Protein AF-A0A2J6R4P5-F1 (afdb_monomer_lite)

Secondary structure (DSSP, 8-state):
-PPPGGGGSS--------PPPPPHHHHHHHHHHHHHHHHHHHHHHHT-HHHHHHHHHHHHHHHHHHHHHHT-THHHHHHHHHHHHHHHHHHHHHHHHHHHHHHHHHHHHHHHHHHHHHHHHHHHHHHHHHHHHHHHHHHHHHHHS----HHHHHHHHHHHHHHHHHHHHHHHS-HHHHHHHHHHHHHHHHHHHHHHHHHHHHHHHHHHHHHHHHHHHHHHHHHHHHHHHHHHHHHHHHHHHHHHHHHHHHHHH--HHHHHHHHHHHHHHHHHHHHHHHHHHHHHTT-HHHHHHHHHHHHHHHHHHHHHHHHHHHHSSPPPP------HHHHHHHHHHHHHHHHHHHHTTS--PPPPPP--HHHHHHHHHHHHHHHHHHHHHHSPPPPPP----HHHHHHHHHHHHHHHHHHHHTT-PPPPPP----HHHHHHHHHHHHHHHHHHHHHTSPPPPPPP---HHHHHHHHHHHHHHHHHHHHHHHHHH---S-TTHHHHHHHHHHHHHHHHHHHHHHHHHHHHHHHHHHHHHHHHHHHHHHHHHHHHHHHHTTS--------------------------------PPP-PPP-

Sequence (591 aa):
MSPSVWQRLTGRTPKPKAVAAPTEEEQAKDKEAVQKAISEAVSAALTGDDFTKAVAGHLATQLQPSLKAALDISTVETKLLDSNADLSKRIDESNTKLSDLSTTLDTNDTTTSGKISAIEAAVAHITESLVELGYTVKALQETVASPDTTLLTSHGEKLDTISTGLKTLQEEGPAPVSLALSSTATKLDTITAELAAIKATSESAAALKSELVSLKSELETAQGTGFSGIDTKIDNVLAAIEAQNSTLAEIKAADVGSEVLAGVKASNDSHTAHAAALAELKAANISPEILEGVKASNEAHATHTKTLSEIQATVSTPAPAAEPVDLSPISAKLDEHTAHLAELKSLASAPAPVPAPVDFSPLSAKLDEHAAQLTDIKSAVTAPAPVPAPVDLTPLSAKLDEHTAHLTEIKSAVSTPAPVPEPVDLSPLSSKLDEHTAHLTEIKSAVSTPAPVPEKVDLSTLETSVKEIHTTLEAQTTTLSEIKDKPTDNTAELKLLSTLEALQTASEKGDNDILTSVQEVKALIEKDEKDQSAEILVEVREVKALVSKIEIGGVNGAAGEEVGENDKGVEVKKVEGNGVKVEEAEVVPEA

pLDDT: mean 72.79, std 16.5, range [31.64, 97.25]

Foldseek 3Di:
DDDDPVVVPPDDDDDDDPDPDPPPVRVVVVVVVVVVVVVVVVVCVCVPPVVVVVVVVVVCVVCVVVVCVVPPCVVVVVVVVVVVVVVVVVVVVVVVVVVVVVVVVVVVVVVVVVVVVVVVVVVVVVVVVVVVVVVVLVVLLVVLVDPPCVVLVVVLVVLVVVLVVLVVCLVVPDDVRVVVSPVVSVVSVVVNVVSVVVVVVNVVSVVVNVVSVVVVVVVVVCVVPVVVVVVVVVVVVVVVVVVVVVVVVVVVVPPVVVVVVVVVVVVVVVVVVVVVVVVVVVCVVPPVVVVVVVVVVVVVVVVVVVVVVVVVVVVPDDDDDDDDDDCVVVVVVVVVVVVVVVVVVVVVPDDDDDDDDDDCVVVVVVVVVVVVVVVVVVCVVPDDDPDDDPDPCVVVVVVVVVVVVVVVVVVVVVPDDDDDDDDDPCVVVVVVVVVVVVVVVVVVVVVPPDDDDDDDDDCVVVVVVVVVVVVVVVVVVVVVVVCVVDPDDVCPVVVVVVVVVVVVVVVVVVVVVVVVVVVVVVVVVVVVVVVVVVVVVVVVVVVVVVVVVVPDDDDDDDDDDDDDDDDDDDDDDDDDDDDDDDDDDDDDDDD

Organism: Hyaloscypha variabilis (strain UAMH 11265 / GT02V1 / F) (NCBI:txid1149755)

Structure (mmCIF, N/CA/C/O backbone):
data_AF-A0A2J6R4P5-F1
#
_entry.id   AF-A0A2J6R4P5-F1
#
loop_
_atom_site.group_PDB
_atom_site.id
_atom_site.type_symbol
_atom_site.label_atom_id
_atom_site.label_alt_id
_atom_site.label_comp_id
_atom_site.label_asym_id
_atom_site.label_entity_id
_atom_site.label_seq_id
_atom_site.pdbx_PDB_ins_code
_atom_site.Cartn_x
_atom_site.Cartn_y
_atom_site.Cartn_z
_atom_site.occupancy
_atom_site.B_iso_or_equiv
_atom_site.auth_seq_id
_atom_site.auth_comp_id
_atom_site.auth_asym_id
_atom_site.auth_atom_id
_atom_site.pdbx_PDB_model_num
ATOM 1 N N . MET A 1 1 ? 113.483 35.561 -78.120 1.00 44.25 1 MET A N 1
ATOM 2 C CA . MET A 1 1 ? 112.321 36.437 -78.378 1.00 44.25 1 MET A CA 1
ATOM 3 C C . MET A 1 1 ? 111.088 35.555 -78.449 1.00 44.25 1 MET A C 1
ATOM 5 O O . MET A 1 1 ? 110.996 34.736 -79.353 1.00 44.25 1 MET A O 1
ATOM 9 N N . SER A 1 2 ? 110.229 35.623 -77.435 1.00 45.53 2 SER A N 1
ATOM 10 C CA . SER A 1 2 ? 109.027 34.788 -77.315 1.00 45.53 2 SER A CA 1
ATOM 11 C C . SER A 1 2 ? 107.934 35.228 -78.295 1.00 45.53 2 SER A C 1
ATOM 13 O O . SER A 1 2 ? 107.673 36.428 -78.370 1.00 45.53 2 SER A O 1
ATOM 15 N N . PRO A 1 3 ? 107.226 34.303 -78.968 1.00 51.91 3 PRO A N 1
ATOM 16 C CA . PRO A 1 3 ? 105.909 34.576 -79.531 1.00 51.91 3 PRO A CA 1
ATOM 17 C C . PRO A 1 3 ? 104.821 34.341 -78.473 1.00 51.91 3 PRO A C 1
ATOM 19 O O . PRO A 1 3 ? 104.905 33.422 -77.656 1.00 51.91 3 PRO A O 1
ATOM 22 N N . SER A 1 4 ? 103.809 35.203 -78.479 1.00 54.06 4 SER A N 1
ATOM 23 C CA . SER A 1 4 ? 102.733 35.284 -77.493 1.00 54.06 4 SER A CA 1
ATOM 24 C C . SER A 1 4 ? 101.688 34.165 -77.622 1.00 54.06 4 SER A C 1
ATOM 26 O O . SER A 1 4 ? 101.420 33.624 -78.694 1.00 54.06 4 SER A O 1
ATOM 28 N N . VAL A 1 5 ? 101.047 33.859 -76.489 1.00 54.69 5 VAL A N 1
ATOM 29 C CA . VAL A 1 5 ? 100.019 32.816 -76.284 1.00 54.69 5 VAL A CA 1
ATOM 30 C C . VAL A 1 5 ? 98.779 32.983 -77.187 1.00 54.69 5 VAL A C 1
ATOM 32 O O . VAL A 1 5 ? 98.059 32.019 -77.428 1.00 54.69 5 VAL A O 1
ATOM 35 N N . TRP A 1 6 ? 98.583 34.155 -77.796 1.00 49.25 6 TRP A N 1
ATOM 36 C CA . TRP A 1 6 ? 97.488 34.420 -78.737 1.00 49.25 6 TRP A CA 1
ATOM 37 C C . TRP A 1 6 ? 97.656 33.780 -80.127 1.00 49.25 6 TRP A C 1
ATOM 39 O O . TRP A 1 6 ? 96.667 33.612 -80.833 1.00 49.25 6 TRP A O 1
ATOM 49 N N . GLN A 1 7 ? 98.860 33.342 -80.516 1.00 55.09 7 GLN A N 1
ATOM 50 C CA . GLN A 1 7 ? 99.085 32.633 -81.791 1.00 55.09 7 GLN A CA 1
ATOM 51 C C . GLN A 1 7 ? 98.891 31.107 -81.711 1.00 55.09 7 GLN A C 1
ATOM 53 O O . GLN A 1 7 ? 98.991 30.428 -82.731 1.00 55.09 7 GLN A O 1
ATOM 58 N N . ARG A 1 8 ? 98.579 30.545 -80.531 1.00 54.00 8 ARG A N 1
ATOM 59 C CA . ARG A 1 8 ? 98.251 29.110 -80.383 1.00 54.00 8 ARG A CA 1
ATOM 60 C C . ARG A 1 8 ? 96.753 28.794 -80.436 1.00 54.00 8 ARG A C 1
ATOM 62 O O . ARG A 1 8 ? 96.415 27.618 -80.490 1.00 54.00 8 ARG A O 1
ATOM 69 N N . LEU A 1 9 ? 95.871 29.798 -80.469 1.00 47.31 9 LEU A N 1
ATOM 70 C CA . LEU A 1 9 ? 94.413 29.588 -80.474 1.00 47.31 9 LEU A CA 1
ATOM 71 C C . LEU A 1 9 ? 93.722 29.811 -81.834 1.00 47.31 9 LEU A C 1
ATOM 73 O O . LEU A 1 9 ? 92.507 29.675 -81.918 1.00 47.31 9 LEU A O 1
ATOM 77 N N . THR A 1 10 ? 94.458 30.124 -82.906 1.00 52.06 10 THR A N 1
ATOM 78 C CA . THR A 1 10 ? 93.882 30.421 -84.239 1.00 52.06 10 THR A CA 1
ATOM 79 C C . THR A 1 10 ? 94.319 29.446 -85.341 1.00 52.06 10 THR A C 1
ATOM 81 O O . THR A 1 10 ? 94.294 29.773 -86.526 1.00 52.06 10 THR A O 1
ATOM 84 N N . GLY A 1 11 ? 94.703 28.220 -84.976 1.00 44.16 11 GLY A N 1
ATOM 85 C CA . GLY A 1 11 ? 95.078 27.171 -85.924 1.00 44.16 11 GLY A CA 1
ATOM 86 C C . GLY A 1 11 ? 93.996 26.102 -86.090 1.00 44.16 11 GLY A C 1
ATOM 87 O O . GLY A 1 11 ? 93.715 25.381 -85.141 1.00 44.16 11 GLY A O 1
ATOM 88 N N . ARG A 1 12 ? 93.511 25.941 -87.332 1.00 42.44 12 ARG A N 1
ATOM 89 C CA . ARG A 1 12 ? 92.651 24.860 -87.871 1.00 42.44 12 ARG A CA 1
ATOM 90 C C . ARG A 1 12 ? 91.140 24.958 -87.614 1.00 42.44 12 ARG A C 1
ATOM 92 O O . ARG A 1 12 ? 90.566 24.252 -86.796 1.00 42.44 12 ARG A O 1
ATOM 99 N N . THR A 1 13 ? 90.475 25.710 -88.485 1.00 43.66 13 THR A N 1
ATOM 100 C CA . THR A 1 13 ? 89.118 25.391 -88.943 1.00 43.66 13 THR A CA 1
ATOM 101 C C . THR A 1 13 ? 89.177 24.234 -89.957 1.00 43.66 13 THR A C 1
ATOM 103 O O . THR A 1 13 ? 89.877 24.343 -90.968 1.00 43.66 13 THR A O 1
ATOM 106 N N . PRO A 1 14 ? 88.467 23.110 -89.755 1.00 45.12 14 PRO A N 1
ATOM 107 C CA . PRO A 1 14 ? 88.086 22.255 -90.862 1.00 45.12 14 PRO A CA 1
ATOM 108 C C . PRO A 1 14 ? 86.886 22.896 -91.571 1.00 45.12 14 PRO A C 1
ATOM 110 O O . PRO A 1 14 ? 85.904 23.299 -90.954 1.00 45.12 14 PRO A O 1
ATOM 113 N N . LYS A 1 15 ? 87.011 23.020 -92.891 1.00 43.28 15 LYS A N 1
ATOM 114 C CA . LYS A 1 15 ? 85.976 23.433 -93.847 1.00 43.28 15 LYS A CA 1
ATOM 115 C C . LYS A 1 15 ? 84.637 22.746 -93.502 1.00 43.28 15 LYS A C 1
ATOM 117 O O . LYS A 1 15 ? 84.638 21.515 -93.422 1.00 43.28 15 LYS A O 1
ATOM 122 N N . PRO A 1 16 ? 83.514 23.468 -93.312 1.00 38.78 16 PRO A N 1
ATOM 123 C CA . PRO A 1 16 ? 82.231 22.818 -93.096 1.00 38.78 16 PRO A CA 1
ATOM 124 C C . PRO A 1 16 ? 81.878 22.057 -94.373 1.00 38.78 16 PRO A C 1
ATOM 126 O O . PRO A 1 16 ? 81.726 22.633 -95.452 1.00 38.78 16 PRO A O 1
ATOM 129 N N . LYS A 1 17 ? 81.820 20.732 -94.262 1.00 41.44 17 LYS A N 1
ATOM 130 C CA . LYS A 1 17 ? 81.168 19.888 -95.256 1.00 41.44 17 LYS A CA 1
ATOM 131 C C . LYS A 1 17 ? 79.697 20.295 -95.199 1.00 41.44 17 LYS A C 1
ATOM 133 O O . LYS A 1 17 ? 79.111 20.223 -94.124 1.00 41.44 17 LYS A O 1
ATOM 138 N N . ALA A 1 18 ? 79.150 20.797 -96.303 1.00 44.75 18 ALA A N 1
ATOM 139 C CA . ALA A 1 18 ? 77.725 21.070 -96.418 1.00 44.75 18 ALA A CA 1
ATOM 140 C C . ALA A 1 18 ? 76.977 19.768 -96.099 1.00 44.75 18 ALA A C 1
ATOM 142 O O . ALA A 1 18 ? 76.982 18.833 -96.899 1.00 44.75 18 ALA A O 1
ATOM 143 N N . VAL A 1 19 ? 76.444 19.678 -94.881 1.00 45.41 19 VAL A N 1
ATOM 144 C CA . VAL A 1 19 ? 75.470 18.661 -94.508 1.00 45.41 19 VAL A CA 1
ATOM 145 C C . VAL A 1 19 ? 74.210 19.069 -95.254 1.00 45.41 19 VAL A C 1
ATOM 147 O O . VAL A 1 19 ? 73.780 20.221 -95.158 1.00 45.41 19 VAL A O 1
ATOM 150 N N . ALA A 1 20 ? 73.712 18.168 -96.096 1.00 52.16 20 ALA A N 1
ATOM 151 C CA . ALA A 1 20 ? 72.426 18.336 -96.751 1.00 52.16 20 ALA A CA 1
ATOM 152 C C . ALA A 1 20 ? 71.376 18.717 -95.697 1.00 52.16 20 ALA A C 1
ATOM 154 O O . ALA A 1 20 ? 71.486 18.285 -94.549 1.00 52.16 20 ALA A O 1
ATOM 155 N N . ALA A 1 21 ? 70.393 19.542 -96.066 1.00 47.91 21 ALA A N 1
ATOM 156 C CA . ALA A 1 21 ? 69.259 19.799 -95.187 1.00 47.91 21 ALA A CA 1
ATOM 157 C C . ALA A 1 21 ? 68.728 18.444 -94.677 1.00 47.91 21 ALA A C 1
ATOM 159 O O . ALA A 1 21 ? 68.528 17.558 -95.516 1.00 47.91 21 ALA A O 1
ATOM 160 N N . PRO A 1 22 ? 68.587 18.249 -93.350 1.00 53.41 22 PRO A N 1
ATOM 161 C CA . PRO A 1 22 ? 68.109 16.985 -92.808 1.00 53.41 22 PRO A CA 1
ATOM 162 C C . PRO A 1 22 ? 66.756 16.713 -93.450 1.00 53.41 22 PRO A C 1
ATOM 164 O O . PRO A 1 22 ? 65.883 17.584 -93.468 1.00 53.41 22 PRO A O 1
ATOM 167 N N . THR A 1 23 ? 66.618 15.543 -94.062 1.00 62.28 23 THR A N 1
ATOM 168 C CA . THR A 1 23 ? 65.349 15.112 -94.649 1.00 62.28 23 THR A CA 1
ATOM 169 C C . THR A 1 23 ? 64.265 15.154 -93.572 1.00 62.28 23 THR A C 1
ATOM 171 O O . THR A 1 23 ? 64.566 14.931 -92.399 1.00 62.28 23 THR A O 1
ATOM 174 N N . GLU A 1 24 ? 63.011 15.438 -93.940 1.00 61.25 24 GLU A N 1
ATOM 175 C CA . GLU A 1 24 ? 61.883 15.538 -92.988 1.00 61.25 24 GLU A CA 1
ATOM 176 C C . GLU A 1 24 ? 61.800 14.332 -92.031 1.00 61.25 24 GLU A C 1
ATOM 178 O O . GLU A 1 24 ? 61.409 14.471 -90.874 1.00 61.25 24 GLU A O 1
ATOM 183 N N . GLU A 1 25 ? 62.271 13.169 -92.479 1.00 64.56 25 GLU A N 1
ATOM 184 C CA . GLU A 1 25 ? 62.370 11.929 -91.710 1.00 64.56 25 GLU A CA 1
ATOM 185 C C . GLU A 1 25 ? 63.403 11.975 -90.559 1.00 64.56 25 GLU A C 1
ATOM 187 O O . GLU A 1 25 ? 63.155 11.424 -89.488 1.00 64.56 25 GLU A O 1
ATOM 192 N N . GLU A 1 26 ? 64.532 12.679 -90.715 1.00 65.06 26 GLU A N 1
ATOM 193 C CA . GLU A 1 26 ? 65.525 12.881 -89.642 1.00 65.06 26 GLU A CA 1
ATOM 194 C C . GLU A 1 26 ? 65.032 13.897 -88.604 1.00 65.06 26 GLU A C 1
ATOM 196 O O . GLU A 1 26 ? 65.198 13.679 -87.405 1.00 65.06 26 GLU A O 1
ATOM 201 N N . GLN A 1 27 ? 64.354 14.967 -89.035 1.00 66.69 27 GLN A N 1
ATOM 202 C CA . GLN A 1 27 ? 63.768 15.944 -88.109 1.00 66.69 27 GLN A CA 1
ATOM 203 C C . GLN A 1 27 ? 62.591 15.364 -87.312 1.00 66.69 27 GLN A C 1
ATOM 205 O O . GLN A 1 27 ? 62.442 15.664 -86.125 1.00 66.69 27 GLN A O 1
ATOM 210 N N . ALA A 1 28 ? 61.764 14.518 -87.936 1.00 71.38 28 ALA A N 1
ATOM 211 C CA . ALA A 1 28 ? 60.684 13.812 -87.250 1.00 71.38 28 ALA A CA 1
ATOM 212 C C . ALA A 1 28 ? 61.231 12.852 -86.184 1.00 71.38 28 ALA A C 1
ATOM 214 O O . ALA A 1 28 ? 60.737 12.835 -85.056 1.00 71.38 28 ALA A O 1
ATOM 215 N N . LYS A 1 29 ? 62.301 12.121 -86.513 1.00 73.94 29 LYS A N 1
ATOM 216 C CA . LYS A 1 29 ? 62.946 11.173 -85.602 1.00 73.94 29 LYS A CA 1
ATOM 217 C C . LYS A 1 29 ? 63.641 11.857 -84.424 1.00 73.94 29 LYS A C 1
ATOM 219 O O . LYS A 1 29 ? 63.539 11.374 -83.300 1.00 73.94 29 LYS A O 1
ATOM 224 N N . ASP A 1 30 ? 64.281 13.004 -84.646 1.00 78.75 30 ASP A N 1
ATOM 225 C CA . ASP A 1 30 ? 64.861 13.812 -83.566 1.00 78.75 30 ASP A CA 1
ATOM 226 C C . ASP A 1 30 ? 63.778 14.404 -82.653 1.00 78.75 30 ASP A C 1
ATOM 228 O O . ASP A 1 30 ? 63.925 14.404 -81.430 1.00 78.75 30 ASP A O 1
ATOM 232 N N . LYS A 1 31 ? 62.649 14.857 -83.214 1.00 76.94 31 LYS A N 1
ATOM 233 C CA . LYS A 1 31 ? 61.513 15.346 -82.419 1.00 76.94 31 LYS A CA 1
ATOM 234 C C . LYS A 1 31 ? 60.900 14.235 -81.566 1.00 76.94 31 LYS A C 1
ATOM 236 O O . LYS A 1 31 ? 60.595 14.470 -80.397 1.00 76.94 31 LYS A O 1
ATOM 241 N N . GLU A 1 32 ? 60.762 13.035 -82.121 1.00 82.50 32 GLU A N 1
ATOM 242 C CA . GLU A 1 32 ? 60.294 11.853 -81.394 1.00 82.50 32 GLU A CA 1
ATOM 243 C C . GLU A 1 32 ? 61.286 11.441 -80.296 1.00 82.50 32 GLU A C 1
ATOM 245 O O . GLU A 1 32 ? 60.879 11.163 -79.168 1.00 82.50 32 GLU A O 1
ATOM 250 N N . ALA A 1 33 ? 62.593 11.488 -80.570 1.00 80.38 33 ALA A N 1
ATOM 251 C CA . ALA A 1 33 ? 63.629 11.210 -79.578 1.00 80.38 33 ALA A CA 1
ATOM 252 C C . ALA A 1 33 ? 63.610 12.219 -78.418 1.00 80.38 33 ALA A C 1
ATOM 254 O O . ALA A 1 33 ? 63.730 11.824 -77.258 1.00 80.38 33 ALA A O 1
ATOM 255 N N . VAL A 1 34 ? 63.401 13.507 -78.707 1.00 82.94 34 VAL A N 1
ATOM 256 C CA . VAL A 1 34 ? 63.266 14.553 -77.683 1.00 82.94 34 VAL A CA 1
ATOM 257 C C . VAL A 1 34 ? 61.983 14.372 -76.877 1.00 82.94 34 VAL A C 1
ATOM 259 O O . VAL A 1 34 ? 62.028 14.447 -75.653 1.00 82.94 34 VAL A O 1
ATOM 262 N N . GLN A 1 35 ? 60.847 14.092 -77.521 1.00 83.12 35 GLN A N 1
ATOM 263 C CA . GLN A 1 35 ? 59.596 13.825 -76.806 1.00 83.12 35 GLN A CA 1
ATOM 264 C C . GLN A 1 35 ? 59.711 12.592 -75.913 1.00 83.12 35 GLN A C 1
ATOM 266 O O . GLN A 1 35 ? 59.311 12.649 -74.754 1.00 83.12 35 GLN A O 1
ATOM 271 N N . LYS A 1 36 ? 60.336 11.519 -76.405 1.00 86.19 36 LYS A N 1
ATOM 272 C CA . LYS A 1 36 ? 60.617 10.323 -75.612 1.00 86.19 36 LYS A CA 1
ATOM 273 C C . LYS A 1 36 ? 61.523 10.636 -74.421 1.00 86.19 36 LYS A C 1
ATOM 275 O O . LYS A 1 36 ? 61.203 10.228 -73.312 1.00 86.19 36 LYS A O 1
ATOM 280 N N . ALA A 1 37 ? 62.595 11.403 -74.622 1.00 83.75 37 ALA A N 1
ATOM 281 C CA . ALA A 1 37 ? 63.495 11.809 -73.544 1.00 83.75 37 ALA A CA 1
ATOM 282 C C . ALA A 1 37 ? 62.793 12.689 -72.496 1.00 83.75 37 ALA A C 1
ATOM 284 O O . ALA A 1 37 ? 63.044 12.543 -71.303 1.00 83.75 37 ALA A O 1
ATOM 285 N N . ILE A 1 38 ? 61.883 13.572 -72.920 1.00 85.31 38 ILE A N 1
ATOM 286 C CA . ILE A 1 38 ? 61.060 14.380 -72.012 1.00 85.31 38 ILE A CA 1
ATOM 287 C C . ILE A 1 38 ? 60.102 13.482 -71.228 1.00 85.31 38 ILE A C 1
ATOM 289 O O . ILE A 1 38 ? 60.037 13.599 -70.009 1.00 85.31 38 ILE A O 1
ATOM 293 N N . SER A 1 39 ? 59.389 12.568 -71.891 1.00 81.19 39 SER A N 1
ATOM 294 C CA . SER A 1 39 ? 58.492 11.626 -71.217 1.00 81.19 39 SER A CA 1
ATOM 295 C C . SER A 1 39 ? 59.243 10.755 -70.213 1.00 81.19 39 SER A C 1
ATOM 297 O O . SER A 1 39 ? 58.779 10.590 -69.092 1.00 81.19 39 SER A O 1
ATOM 299 N N . GLU A 1 40 ? 60.426 10.263 -70.570 1.00 82.69 40 GLU A N 1
ATOM 300 C CA . GLU A 1 40 ? 61.256 9.425 -69.705 1.00 82.69 40 GLU A CA 1
ATOM 301 C C . GLU A 1 40 ? 61.817 10.216 -68.512 1.00 82.69 40 GLU A C 1
ATOM 303 O O . GLU A 1 40 ? 61.776 9.730 -67.383 1.00 82.69 40 GLU A O 1
ATOM 308 N N . ALA A 1 41 ? 62.234 11.471 -68.717 1.00 81.00 41 ALA A N 1
ATOM 309 C CA . ALA A 1 41 ? 62.659 12.365 -67.639 1.00 81.00 41 ALA A CA 1
ATOM 310 C C . ALA A 1 41 ? 61.506 12.741 -66.690 1.00 81.00 41 ALA A C 1
ATOM 312 O O . ALA A 1 41 ? 61.699 12.7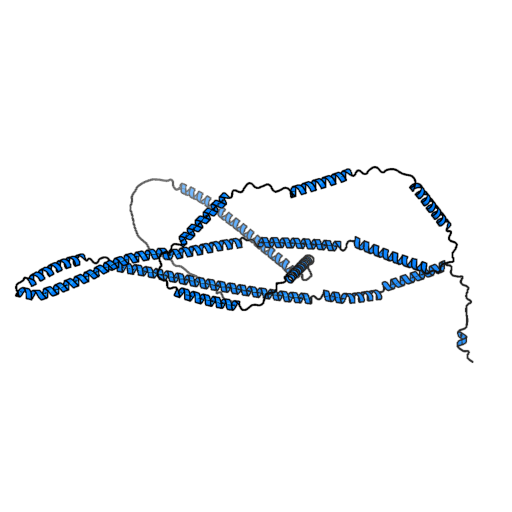91 -65.476 1.00 81.00 41 ALA A O 1
ATOM 313 N N . VAL A 1 42 ? 60.300 12.975 -67.220 1.00 82.62 42 VAL A N 1
ATOM 314 C CA . VAL A 1 42 ? 59.100 13.259 -66.417 1.00 82.62 42 VAL A CA 1
ATOM 315 C C . VAL A 1 42 ? 58.668 12.023 -65.634 1.00 82.62 42 VAL A C 1
ATOM 317 O O . VAL A 1 42 ? 58.404 12.129 -64.438 1.00 82.62 42 VAL A O 1
ATOM 320 N N . SER A 1 43 ? 58.653 10.844 -66.260 1.00 79.38 43 SER A N 1
ATOM 321 C CA . SER A 1 43 ? 58.377 9.586 -65.565 1.00 79.38 43 SER A CA 1
ATOM 322 C C . SER A 1 43 ? 59.401 9.330 -64.461 1.00 79.38 43 SER A C 1
ATOM 324 O O . SER A 1 43 ? 58.993 9.055 -63.339 1.00 79.38 43 SER A O 1
ATOM 326 N N . ALA A 1 44 ? 60.698 9.514 -64.729 1.00 77.00 44 ALA A N 1
ATOM 327 C CA . ALA A 1 44 ? 61.754 9.355 -63.730 1.00 77.00 44 ALA A CA 1
ATOM 328 C C . ALA A 1 44 ? 61.626 10.347 -62.560 1.00 77.00 44 ALA A C 1
ATOM 330 O O . ALA A 1 44 ? 61.895 9.978 -61.419 1.00 77.00 44 ALA A O 1
ATOM 331 N N . ALA A 1 45 ? 61.189 11.584 -62.820 1.00 75.75 45 ALA A N 1
ATOM 332 C CA . ALA A 1 45 ? 60.936 12.583 -61.783 1.00 75.75 45 ALA A CA 1
ATOM 333 C C . ALA A 1 45 ? 59.703 12.240 -60.927 1.00 75.75 45 ALA A C 1
ATOM 335 O O . ALA A 1 45 ? 59.746 12.396 -59.709 1.00 75.75 45 ALA A O 1
ATOM 336 N N . LEU A 1 46 ? 58.628 11.732 -61.541 1.00 77.06 46 LEU A N 1
ATOM 337 C CA . LEU A 1 46 ? 57.410 11.303 -60.840 1.00 77.06 46 LEU A CA 1
ATOM 338 C C . LEU A 1 46 ? 57.608 10.009 -60.041 1.00 77.06 46 LEU A C 1
ATOM 340 O O . LEU A 1 46 ? 56.967 9.826 -59.011 1.00 77.06 46 LEU A O 1
ATOM 344 N N . THR A 1 47 ? 58.508 9.129 -60.481 1.00 78.00 47 THR A N 1
ATOM 345 C CA . THR A 1 47 ? 58.925 7.934 -59.728 1.00 78.00 47 THR A CA 1
ATOM 346 C C . THR A 1 47 ? 60.139 8.193 -58.835 1.00 78.00 47 THR A C 1
ATOM 348 O O . THR A 1 47 ? 60.678 7.261 -58.242 1.00 78.00 47 THR A O 1
ATOM 351 N N . GLY A 1 48 ? 60.614 9.439 -58.776 1.00 84.94 48 GLY A N 1
ATOM 352 C CA . GLY A 1 48 ? 61.789 9.821 -58.011 1.00 84.94 48 GLY A CA 1
ATOM 353 C C . GLY A 1 48 ? 61.528 9.730 -56.511 1.00 84.94 48 GLY A C 1
ATOM 354 O O . GLY A 1 48 ? 60.474 10.142 -56.016 1.00 84.94 48 GLY A O 1
ATOM 355 N N . ASP A 1 49 ? 62.516 9.221 -55.779 1.00 86.00 49 ASP A N 1
ATOM 356 C CA . ASP A 1 49 ? 62.435 9.056 -54.325 1.00 86.00 49 ASP A CA 1
ATOM 357 C C . ASP A 1 49 ? 62.235 10.413 -53.621 1.00 86.00 49 ASP A C 1
ATOM 359 O O . ASP A 1 49 ? 61.446 10.531 -52.686 1.00 86.00 49 ASP A O 1
ATOM 363 N N . ASP A 1 50 ? 62.840 11.480 -54.158 1.00 82.88 50 ASP A N 1
ATOM 364 C CA . ASP A 1 50 ? 62.679 12.852 -53.663 1.00 82.88 50 ASP A CA 1
ATOM 365 C C . ASP A 1 50 ? 61.247 13.383 -53.828 1.00 82.88 50 ASP A C 1
ATOM 367 O O . ASP A 1 50 ? 60.708 14.001 -52.907 1.00 82.88 50 ASP A O 1
ATOM 371 N N . PHE A 1 51 ? 60.602 13.120 -54.972 1.00 85.69 51 PHE A N 1
ATOM 372 C CA . PHE A 1 51 ? 59.208 13.508 -55.202 1.00 85.69 51 PHE A CA 1
ATOM 373 C C . PHE A 1 51 ? 58.274 12.724 -54.280 1.00 85.69 51 PHE A C 1
ATOM 375 O O . PHE A 1 51 ? 57.435 13.315 -53.603 1.00 85.69 51 PHE A O 1
ATOM 382 N N . THR A 1 52 ? 58.473 11.410 -54.174 1.00 86.19 52 THR A N 1
ATOM 383 C CA . THR A 1 52 ? 57.687 10.544 -53.284 1.00 86.19 52 THR A CA 1
ATOM 384 C C . THR A 1 52 ? 57.834 10.972 -51.824 1.00 86.19 52 THR A C 1
ATOM 386 O O . THR A 1 52 ? 56.840 11.079 -51.109 1.00 86.19 52 THR A O 1
ATOM 389 N N . LYS A 1 53 ? 59.051 11.304 -51.381 1.00 87.38 53 LYS A N 1
ATOM 390 C CA . LYS A 1 53 ? 59.330 11.796 -50.027 1.00 87.38 53 LYS A CA 1
ATOM 391 C C . LYS A 1 53 ? 58.733 13.179 -49.772 1.00 87.38 53 LYS A C 1
ATOM 393 O O . LYS A 1 53 ? 58.232 13.424 -48.676 1.00 87.38 53 LYS A O 1
ATOM 398 N N . ALA A 1 54 ? 58.734 14.066 -50.768 1.00 87.19 54 ALA A N 1
ATOM 399 C CA . ALA A 1 54 ? 58.084 15.371 -50.677 1.00 87.19 54 ALA A CA 1
ATOM 400 C C . ALA A 1 54 ? 56.554 15.243 -50.599 1.00 87.19 54 ALA A C 1
ATOM 402 O O . ALA A 1 54 ? 55.933 15.880 -49.748 1.00 87.19 54 ALA A O 1
ATOM 403 N N . VAL A 1 55 ? 55.950 14.380 -51.423 1.00 87.00 55 VAL A N 1
ATOM 404 C CA . VAL A 1 55 ? 54.510 14.084 -51.390 1.00 87.00 55 VAL A CA 1
ATOM 405 C C . VAL A 1 55 ? 54.128 13.425 -50.066 1.00 87.00 55 VAL A C 1
ATOM 407 O O . VAL A 1 55 ? 53.182 13.872 -49.424 1.00 87.00 55 VAL A O 1
ATOM 410 N N . ALA A 1 56 ? 54.885 12.428 -49.605 1.00 86.75 56 ALA A N 1
ATOM 411 C CA . ALA A 1 56 ? 54.648 11.766 -48.324 1.00 86.75 56 ALA A CA 1
ATOM 412 C C . ALA A 1 56 ? 54.800 12.734 -47.141 1.00 86.75 56 ALA A C 1
ATOM 414 O O . ALA A 1 56 ? 53.965 12.732 -46.241 1.00 86.75 56 ALA A O 1
ATOM 415 N N . GLY A 1 57 ? 55.816 13.603 -47.154 1.00 91.31 57 GLY A N 1
ATOM 416 C CA . GLY A 1 57 ? 56.003 14.640 -46.138 1.00 91.31 57 GLY A CA 1
ATOM 417 C C . GLY A 1 57 ? 54.873 15.671 -46.130 1.00 91.31 57 GLY A C 1
ATOM 418 O O . GLY A 1 57 ? 54.368 16.032 -45.065 1.00 91.31 57 GLY A O 1
ATOM 419 N N . HIS A 1 58 ? 54.425 16.111 -47.308 1.00 89.62 58 HIS A N 1
ATOM 420 C CA . HIS A 1 58 ? 53.288 17.020 -47.430 1.00 89.62 58 HIS A CA 1
ATOM 421 C C . HIS A 1 58 ? 51.993 16.367 -46.936 1.00 89.62 58 HIS A C 1
ATOM 423 O O . HIS A 1 58 ? 51.271 16.966 -46.142 1.00 89.62 58 HIS A O 1
ATOM 429 N N . LEU A 1 59 ? 51.738 15.117 -47.330 1.00 90.25 59 LEU A N 1
ATOM 430 C CA . LEU A 1 59 ? 50.562 14.363 -46.910 1.00 90.25 59 LEU A CA 1
ATOM 431 C C . LEU A 1 59 ? 50.576 14.100 -45.399 1.00 90.25 59 LEU A C 1
ATOM 433 O O . LEU A 1 59 ? 49.565 14.307 -44.739 1.00 90.25 59 LEU A O 1
ATOM 437 N N . ALA A 1 60 ? 51.724 13.738 -44.825 1.00 86.12 60 ALA A N 1
ATOM 438 C CA . ALA A 1 60 ? 51.879 13.580 -43.381 1.00 86.12 60 ALA A CA 1
ATOM 439 C C . ALA A 1 60 ? 51.593 14.892 -42.635 1.00 86.12 60 ALA A C 1
ATOM 441 O O . ALA A 1 60 ? 50.865 14.884 -41.649 1.00 86.12 60 ALA A O 1
ATOM 442 N N . THR A 1 61 ? 52.089 16.026 -43.139 1.00 89.38 61 THR A N 1
ATOM 443 C CA . THR A 1 61 ? 51.839 17.348 -42.536 1.00 89.38 61 THR A CA 1
ATOM 444 C C . THR A 1 61 ? 50.359 17.742 -42.612 1.00 89.38 61 THR A C 1
ATOM 446 O O . THR A 1 61 ? 49.836 18.330 -41.670 1.00 89.38 61 THR A O 1
ATOM 449 N N . GLN A 1 62 ? 49.671 17.392 -43.704 1.00 88.56 62 GLN A N 1
ATOM 450 C CA . GLN A 1 62 ? 48.229 17.617 -43.862 1.00 88.56 62 GLN A CA 1
ATOM 451 C C . GLN A 1 62 ? 47.394 16.694 -42.965 1.00 88.56 62 GLN A C 1
ATOM 453 O O . GLN A 1 62 ? 46.390 17.124 -42.408 1.00 88.56 62 GLN A O 1
ATOM 458 N N . LEU A 1 63 ? 47.811 15.436 -42.795 1.00 84.81 63 LEU A N 1
ATOM 459 C CA . LEU A 1 63 ? 47.056 14.437 -42.037 1.00 84.81 63 LEU A CA 1
ATOM 460 C C . LEU A 1 63 ? 47.302 14.500 -40.525 1.00 84.81 63 LEU A C 1
ATOM 462 O O . LEU A 1 63 ? 46.425 14.102 -39.757 1.00 84.81 63 LEU A O 1
ATOM 466 N N . GLN A 1 64 ? 48.455 15.002 -40.075 1.00 87.88 64 GLN A N 1
ATOM 467 C CA . GLN A 1 64 ? 48.836 15.008 -38.659 1.00 87.88 64 GLN A CA 1
ATOM 468 C C . GLN A 1 64 ? 47.842 15.755 -37.740 1.00 87.88 64 GLN A C 1
ATOM 470 O O . GLN A 1 64 ? 47.511 15.202 -36.690 1.00 87.88 64 GLN A O 1
ATOM 475 N N . PRO A 1 65 ? 47.327 16.959 -38.072 1.00 82.50 65 PRO A N 1
ATOM 476 C CA . PRO A 1 65 ? 46.368 17.669 -37.220 1.00 82.50 65 PRO A CA 1
ATOM 477 C C . PRO A 1 65 ? 45.036 16.925 -37.109 1.00 82.50 65 PRO A C 1
ATOM 479 O O . PRO A 1 65 ? 44.490 16.800 -36.017 1.00 82.50 65 PRO A O 1
ATOM 482 N N . SER A 1 66 ? 44.549 16.379 -38.226 1.00 79.75 66 SER A N 1
ATOM 483 C CA . SER A 1 66 ? 43.324 15.576 -38.287 1.00 79.75 66 SER A CA 1
ATOM 484 C C . SER A 1 66 ? 43.451 14.263 -37.518 1.00 79.75 66 SER A C 1
ATOM 486 O O . SER A 1 66 ? 42.536 13.909 -36.786 1.00 79.75 66 SER A O 1
ATOM 488 N N . LEU A 1 67 ? 44.593 13.574 -37.608 1.00 79.19 67 LEU A N 1
ATOM 489 C CA . LEU A 1 67 ? 44.851 12.365 -36.822 1.00 79.19 67 LEU A CA 1
ATOM 490 C C . LEU A 1 67 ? 44.990 12.687 -35.333 1.00 79.19 67 LEU A C 1
ATOM 492 O O . LEU A 1 67 ? 44.436 11.974 -34.510 1.00 79.19 67 LEU A O 1
ATOM 496 N N . LYS A 1 68 ? 45.668 13.783 -34.973 1.00 78.50 68 LYS A N 1
ATOM 497 C CA . LYS A 1 68 ? 45.805 14.211 -33.574 1.00 78.50 68 LYS A CA 1
ATOM 498 C C . LYS A 1 68 ? 44.462 14.599 -32.953 1.00 78.50 68 LYS A C 1
ATOM 500 O O . LYS A 1 68 ? 44.229 14.259 -31.804 1.00 78.50 68 LYS A O 1
ATOM 505 N N . ALA A 1 69 ? 43.595 15.276 -33.704 1.00 74.12 69 ALA A N 1
ATOM 506 C CA . ALA A 1 69 ? 42.244 15.602 -33.257 1.00 74.12 69 ALA A CA 1
ATOM 507 C C . ALA A 1 69 ? 41.344 14.356 -33.180 1.00 74.12 69 ALA A C 1
ATOM 509 O O . ALA A 1 69 ? 40.575 14.219 -32.238 1.00 74.12 69 ALA A O 1
ATOM 510 N N . ALA A 1 70 ? 41.461 13.429 -34.137 1.00 68.56 70 ALA A N 1
ATOM 511 C CA . ALA A 1 70 ? 40.700 12.179 -34.134 1.00 68.56 70 ALA A CA 1
ATOM 512 C C . ALA A 1 70 ? 41.140 11.203 -33.026 1.00 68.56 70 ALA A C 1
ATOM 514 O O . ALA A 1 70 ? 40.325 10.415 -32.558 1.00 68.56 70 ALA A O 1
ATOM 515 N N . LEU A 1 71 ? 42.410 11.253 -32.605 1.00 69.69 71 LEU A N 1
ATOM 516 C CA . LEU A 1 71 ? 42.962 10.450 -31.508 1.00 69.69 71 LEU A CA 1
ATOM 517 C C . LEU A 1 71 ? 42.973 11.174 -30.151 1.00 69.69 71 LEU A C 1
ATOM 519 O O . LEU A 1 71 ? 43.540 10.635 -29.200 1.00 69.69 71 LEU A O 1
ATOM 523 N N . ASP A 1 72 ? 42.373 12.362 -30.018 1.00 72.81 72 ASP A N 1
ATOM 524 C CA . ASP A 1 72 ? 42.270 13.055 -28.726 1.00 72.81 72 ASP A CA 1
ATOM 525 C C . ASP A 1 72 ? 41.199 12.401 -27.829 1.00 72.81 72 ASP A C 1
ATOM 527 O O . ASP A 1 72 ? 40.130 12.944 -27.549 1.00 72.81 72 ASP A O 1
ATOM 531 N N . ILE A 1 73 ? 41.506 11.176 -27.399 1.00 75.31 73 ILE A N 1
ATOM 532 C CA . ILE A 1 73 ? 40.701 10.310 -26.528 1.00 75.31 73 ILE A CA 1
ATOM 533 C C . ILE A 1 73 ? 40.544 10.926 -25.132 1.00 75.31 73 ILE A C 1
ATOM 535 O O . ILE A 1 73 ? 39.580 10.613 -24.439 1.00 75.31 73 ILE A O 1
ATOM 539 N N . SER A 1 74 ? 41.420 11.865 -24.758 1.00 78.44 74 SER A N 1
ATOM 540 C CA . SER A 1 74 ? 41.409 12.554 -23.464 1.00 78.44 74 SER A CA 1
ATOM 541 C C . SER A 1 74 ? 40.041 13.162 -23.148 1.00 78.44 74 SER A C 1
ATOM 543 O O . SER A 1 74 ? 39.534 13.001 -22.047 1.00 78.44 74 SER A O 1
ATOM 545 N N . THR A 1 75 ? 39.378 13.782 -24.132 1.00 78.25 75 THR A N 1
ATOM 546 C CA . THR A 1 75 ? 38.055 14.402 -23.915 1.00 78.25 75 THR A CA 1
ATOM 547 C C . THR A 1 75 ? 36.953 13.366 -23.662 1.00 78.25 75 THR A C 1
ATOM 549 O O . THR A 1 75 ? 36.015 13.616 -22.902 1.00 78.25 75 THR A O 1
ATOM 552 N N . VAL A 1 76 ? 37.038 12.203 -24.312 1.00 80.31 76 VAL A N 1
ATOM 553 C CA . VAL A 1 76 ? 36.089 11.101 -24.102 1.00 80.31 76 VAL A CA 1
ATOM 554 C C . VAL A 1 76 ? 36.345 10.460 -22.743 1.00 80.31 76 VAL A C 1
ATOM 556 O O . VAL A 1 76 ? 35.405 10.248 -21.987 1.00 80.31 76 VAL A O 1
ATOM 559 N N . GLU A 1 77 ? 37.611 10.233 -22.398 1.00 87.56 77 GLU A N 1
ATOM 560 C CA . GLU A 1 77 ? 38.028 9.689 -21.107 1.00 87.56 77 GLU A CA 1
ATOM 561 C C . GLU A 1 77 ? 37.589 10.590 -19.947 1.00 87.56 77 GLU A C 1
ATOM 563 O O . GLU A 1 77 ? 36.984 10.100 -18.996 1.00 87.56 77 GLU A O 1
ATOM 568 N N . THR A 1 78 ? 37.773 11.912 -20.050 1.00 87.06 78 THR A N 1
ATOM 569 C CA . THR A 1 78 ? 37.298 12.854 -19.024 1.00 87.06 78 THR A CA 1
ATOM 570 C C . THR A 1 78 ? 35.782 12.817 -18.876 1.00 87.06 78 THR A C 1
ATOM 572 O O . THR A 1 78 ? 35.284 12.746 -17.759 1.00 87.06 78 THR A O 1
ATOM 575 N N . LYS A 1 79 ? 35.032 12.793 -19.986 1.00 86.88 79 LYS A N 1
ATOM 576 C CA . LYS A 1 79 ? 33.564 12.713 -19.934 1.00 86.88 79 LYS A CA 1
ATOM 577 C C . LYS A 1 79 ? 33.076 11.393 -19.346 1.00 86.88 79 LYS A C 1
ATOM 579 O O . LYS A 1 79 ? 32.075 11.379 -18.636 1.00 86.88 79 LYS A O 1
ATOM 584 N N . LEU A 1 80 ? 33.769 10.294 -19.635 1.00 91.38 80 LEU A N 1
ATOM 585 C CA . LEU A 1 80 ? 33.440 8.981 -19.094 1.00 91.38 80 LEU A CA 1
ATOM 586 C C . LEU A 1 80 ? 33.705 8.934 -17.584 1.00 91.38 80 LEU A C 1
ATOM 588 O O . LEU A 1 80 ? 32.868 8.438 -16.834 1.00 91.38 80 LEU A O 1
ATOM 592 N N . LEU A 1 81 ? 34.831 9.499 -17.136 1.00 94.44 81 LEU A N 1
ATOM 593 C CA . LEU A 1 81 ? 35.155 9.639 -15.716 1.00 94.44 81 LEU A CA 1
ATOM 594 C C . LEU A 1 81 ? 34.129 10.515 -14.988 1.00 94.44 81 LEU A C 1
ATOM 596 O O . LEU A 1 81 ? 33.634 10.107 -13.938 1.00 94.44 81 LEU A O 1
ATOM 600 N N . ASP A 1 82 ? 33.756 11.658 -15.566 1.00 93.69 82 ASP A N 1
ATOM 601 C CA . ASP A 1 82 ? 32.739 12.555 -15.008 1.00 93.69 82 ASP A CA 1
ATOM 602 C C . ASP A 1 82 ? 31.366 11.869 -14.933 1.00 93.69 82 ASP A C 1
ATOM 604 O O . ASP A 1 82 ? 30.698 11.915 -13.899 1.00 93.69 82 ASP A O 1
ATOM 608 N N . SER A 1 83 ? 30.956 11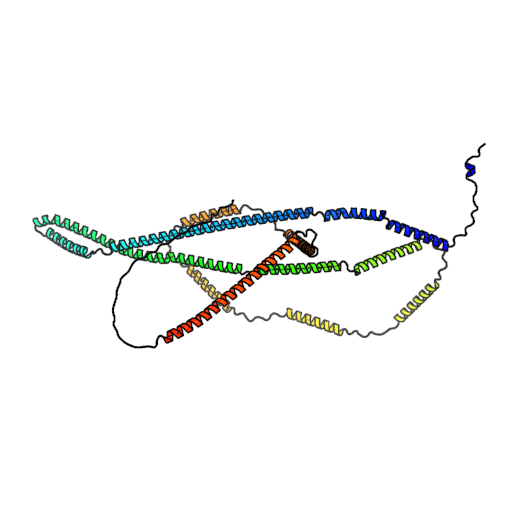.170 -15.997 1.00 94.62 83 SER A N 1
ATOM 609 C CA . SER A 1 83 ? 29.694 10.423 -16.019 1.00 94.62 83 SER A CA 1
ATOM 610 C C . SER A 1 83 ? 29.684 9.284 -15.001 1.00 94.62 83 SER A C 1
ATOM 612 O O . SER A 1 83 ? 28.651 9.022 -14.387 1.00 94.62 83 SER A O 1
ATOM 614 N N . ASN A 1 84 ? 30.809 8.594 -14.816 1.00 92.88 84 ASN A N 1
ATOM 615 C CA . ASN A 1 84 ? 30.913 7.521 -13.836 1.00 92.88 84 ASN A CA 1
ATOM 616 C C . ASN A 1 84 ? 30.885 8.072 -12.402 1.00 92.88 84 ASN A C 1
ATOM 618 O O . ASN A 1 84 ? 30.254 7.481 -11.529 1.00 92.88 84 ASN A O 1
ATOM 622 N N . ALA A 1 85 ? 31.503 9.233 -12.167 1.00 96.31 85 ALA A N 1
ATOM 623 C CA . ALA A 1 85 ? 31.411 9.936 -10.892 1.00 96.31 85 ALA A CA 1
ATOM 624 C C . ALA A 1 85 ? 29.965 10.362 -10.580 1.00 96.31 85 ALA A C 1
ATOM 626 O O . ALA A 1 85 ? 29.507 10.182 -9.450 1.00 96.31 85 ALA A O 1
ATOM 627 N N . ASP A 1 86 ? 29.222 10.862 -11.573 1.00 96.44 86 ASP A N 1
ATOM 628 C CA . ASP A 1 86 ? 27.813 11.235 -11.402 1.00 96.44 86 ASP A CA 1
ATOM 629 C C . ASP A 1 86 ? 26.914 10.015 -11.144 1.00 96.44 86 ASP A C 1
ATOM 631 O O . ASP A 1 86 ? 26.079 10.035 -10.238 1.00 96.44 86 ASP A O 1
ATOM 635 N N . LEU A 1 87 ? 27.128 8.907 -11.865 1.00 96.12 87 LEU A N 1
ATOM 636 C CA . LEU A 1 87 ? 26.438 7.640 -11.596 1.00 96.12 87 LEU A CA 1
ATOM 637 C C . LEU A 1 87 ? 26.713 7.137 -10.181 1.00 96.12 87 LEU A C 1
ATOM 639 O O . LEU A 1 87 ? 25.773 6.772 -9.476 1.00 96.12 87 LEU A O 1
ATOM 643 N N . SER A 1 88 ? 27.974 7.163 -9.749 1.00 96.50 88 SER A N 1
ATOM 644 C CA . SER A 1 88 ? 28.353 6.752 -8.398 1.00 96.50 88 SER A CA 1
ATOM 645 C C . SER A 1 88 ? 27.648 7.615 -7.350 1.00 96.50 88 SER A C 1
ATOM 647 O O . SER A 1 88 ? 27.028 7.085 -6.433 1.00 96.50 88 SER A O 1
ATOM 649 N N . LYS A 1 89 ? 27.624 8.938 -7.547 1.00 96.62 89 LYS A N 1
ATOM 650 C CA . LYS A 1 89 ? 26.905 9.867 -6.669 1.00 96.62 89 LYS A CA 1
ATOM 651 C C . LYS A 1 89 ? 25.402 9.571 -6.615 1.00 96.62 89 LYS A C 1
ATOM 653 O O . LYS A 1 89 ? 24.819 9.560 -5.536 1.00 96.62 89 LYS A O 1
ATOM 658 N N . ARG A 1 90 ? 24.762 9.305 -7.758 1.00 94.25 90 ARG A N 1
ATOM 659 C CA . ARG A 1 90 ? 23.330 8.960 -7.821 1.00 94.25 90 ARG A CA 1
ATOM 660 C C . ARG A 1 90 ? 23.014 7.629 -7.140 1.00 94.25 90 ARG A C 1
ATOM 662 O O . ARG A 1 90 ? 21.940 7.489 -6.551 1.00 94.25 90 ARG A O 1
ATOM 669 N N . ILE A 1 91 ? 23.919 6.655 -7.233 1.00 96.44 91 ILE A N 1
ATOM 670 C CA . ILE A 1 91 ? 23.812 5.377 -6.521 1.00 96.44 91 ILE A CA 1
ATOM 671 C C . ILE A 1 91 ? 23.901 5.623 -5.015 1.00 96.44 91 ILE A C 1
ATOM 673 O O . ILE A 1 91 ? 23.032 5.158 -4.280 1.00 96.44 91 ILE A O 1
ATOM 677 N N . ASP A 1 92 ? 24.868 6.422 -4.565 1.00 96.31 92 ASP A N 1
ATOM 678 C CA . ASP A 1 92 ? 25.020 6.771 -3.151 1.00 96.31 92 ASP A CA 1
ATOM 679 C C . ASP A 1 92 ? 23.783 7.508 -2.614 1.00 96.31 92 ASP A C 1
ATOM 681 O O . ASP A 1 92 ? 23.245 7.133 -1.575 1.00 96.31 92 ASP A O 1
ATOM 685 N N . GLU A 1 93 ? 23.254 8.486 -3.355 1.00 96.69 93 GLU A N 1
ATOM 686 C CA . GLU A 1 93 ? 22.006 9.189 -3.016 1.00 96.69 93 GLU A CA 1
ATOM 687 C C . GLU A 1 93 ? 20.776 8.268 -2.979 1.00 96.69 93 GLU A C 1
ATOM 689 O O . GLU A 1 93 ? 19.818 8.517 -2.246 1.00 96.69 93 GLU A O 1
ATOM 694 N N . SER A 1 94 ? 20.756 7.218 -3.799 1.00 95.69 94 SER A N 1
ATOM 695 C CA . SER A 1 94 ? 19.664 6.241 -3.789 1.00 95.69 94 SER A CA 1
ATOM 696 C C . SER A 1 94 ? 19.783 5.304 -2.589 1.00 95.69 94 SER A C 1
ATOM 698 O O . SER A 1 94 ? 18.783 5.020 -1.933 1.00 95.69 94 SER A O 1
ATOM 700 N N . ASN A 1 95 ? 21.004 4.883 -2.255 1.00 96.38 95 ASN A N 1
ATOM 701 C CA . ASN A 1 95 ? 21.287 4.060 -1.083 1.00 96.38 95 ASN A CA 1
ATOM 702 C C . ASN A 1 95 ? 20.968 4.799 0.223 1.00 96.38 95 ASN A C 1
ATOM 704 O O . ASN A 1 95 ? 20.402 4.197 1.134 1.00 96.38 95 ASN A O 1
ATOM 708 N N . THR A 1 96 ? 21.255 6.103 0.312 1.00 96.62 96 THR A N 1
ATOM 709 C CA . THR A 1 96 ? 20.871 6.906 1.484 1.00 96.62 96 THR A CA 1
ATOM 710 C C . THR A 1 96 ? 19.356 7.002 1.624 1.00 96.62 96 THR A C 1
ATOM 712 O O . THR A 1 96 ? 18.835 6.714 2.695 1.00 96.62 96 THR A O 1
ATOM 715 N N . LYS A 1 97 ? 18.621 7.281 0.539 1.00 97.12 97 LYS A N 1
ATOM 716 C CA . LYS A 1 97 ? 17.146 7.281 0.562 1.00 97.12 97 LYS A CA 1
ATOM 717 C C . LYS A 1 97 ? 16.562 5.928 0.962 1.00 97.12 97 LYS A C 1
ATOM 719 O O . LYS A 1 97 ? 15.570 5.884 1.684 1.00 97.12 97 LYS A O 1
ATOM 724 N N . LEU A 1 98 ? 17.156 4.828 0.494 1.00 97.06 98 LEU A N 1
ATOM 725 C CA . LEU A 1 98 ? 16.730 3.481 0.870 1.00 97.06 98 LEU A CA 1
ATOM 726 C C . LEU A 1 98 ? 16.971 3.221 2.364 1.00 97.06 98 LEU A C 1
ATOM 728 O O . LEU A 1 98 ? 16.102 2.671 3.037 1.00 97.06 98 LEU A O 1
ATOM 732 N N . SER A 1 99 ? 18.109 3.675 2.893 1.00 96.69 99 SER A N 1
ATOM 733 C CA . SER A 1 99 ? 18.409 3.630 4.326 1.00 96.69 99 SER A CA 1
ATOM 734 C C . SER A 1 99 ? 17.413 4.463 5.145 1.00 96.69 99 SER A C 1
ATOM 736 O O . SER A 1 99 ? 16.897 3.990 6.157 1.00 96.69 99 SER A O 1
ATOM 738 N N . ASP A 1 100 ? 17.080 5.676 4.702 1.00 96.88 100 ASP A N 1
ATOM 739 C CA . ASP A 1 100 ? 16.101 6.545 5.371 1.00 96.88 100 ASP A CA 1
ATOM 740 C C . ASP A 1 100 ? 14.694 5.925 5.366 1.00 96.88 100 ASP A C 1
ATOM 742 O O . ASP A 1 100 ? 13.977 5.965 6.368 1.00 96.88 100 ASP A O 1
ATOM 746 N N . LEU A 1 101 ? 14.300 5.288 4.259 1.00 97.25 101 LEU A N 1
ATOM 747 C CA . LEU A 1 101 ? 13.046 4.538 4.174 1.00 97.25 101 LEU A CA 1
ATOM 748 C C . LEU A 1 101 ? 13.034 3.338 5.126 1.00 97.25 101 LEU A C 1
ATOM 750 O O . LEU A 1 101 ? 12.036 3.139 5.815 1.00 97.25 101 LEU A O 1
ATOM 754 N N . SER A 1 102 ? 14.134 2.582 5.208 1.00 97.00 102 SER A N 1
ATOM 755 C CA . SER A 1 102 ? 14.264 1.459 6.145 1.00 97.00 102 SER A CA 1
ATOM 756 C C . SER A 1 102 ? 14.117 1.928 7.591 1.00 97.00 102 SER A C 1
ATOM 758 O O . SER A 1 102 ? 13.288 1.405 8.324 1.00 97.00 102 SER A O 1
ATOM 760 N N . THR A 1 103 ? 14.840 2.980 7.985 1.00 96.94 103 THR A N 1
ATOM 761 C CA . THR A 1 103 ? 14.754 3.523 9.353 1.00 96.94 103 THR A CA 1
ATOM 762 C C . THR A 1 103 ? 13.369 4.085 9.678 1.00 96.94 103 THR A C 1
ATOM 764 O O . THR A 1 103 ? 12.884 3.936 10.802 1.00 96.94 103 THR A O 1
ATOM 767 N N . THR A 1 104 ? 12.699 4.700 8.699 1.00 96.75 104 THR A N 1
ATOM 768 C CA . THR A 1 104 ? 11.317 5.176 8.850 1.00 96.75 104 THR A CA 1
ATOM 769 C C . THR A 1 104 ? 10.350 4.010 9.051 1.00 96.75 104 THR A C 1
ATOM 771 O O . THR A 1 104 ? 9.466 4.095 9.905 1.00 96.75 104 THR A O 1
ATOM 774 N N . LEU A 1 105 ? 10.522 2.919 8.299 1.00 95.69 105 LEU A N 1
ATOM 775 C CA . LEU A 1 105 ? 9.716 1.708 8.440 1.00 95.69 105 LEU A CA 1
ATOM 776 C C . LEU A 1 105 ? 9.920 1.074 9.820 1.00 95.69 105 LEU A C 1
ATOM 778 O O . LEU A 1 105 ? 8.943 0.888 10.539 1.00 95.69 105 LEU A O 1
ATOM 782 N N . ASP A 1 106 ? 11.169 0.882 10.245 1.00 96.31 106 ASP A N 1
ATOM 783 C CA . ASP A 1 106 ? 11.501 0.321 11.561 1.00 96.31 106 ASP A CA 1
ATOM 784 C C . ASP A 1 106 ? 10.923 1.170 12.708 1.00 96.31 106 ASP A C 1
ATOM 786 O O . ASP A 1 106 ? 10.394 0.654 13.700 1.00 96.31 106 ASP A O 1
ATOM 790 N N . THR A 1 107 ? 10.980 2.498 12.566 1.00 95.81 107 THR A N 1
ATOM 791 C CA . THR A 1 107 ? 10.404 3.440 13.537 1.00 95.81 107 THR A CA 1
ATOM 792 C C . THR A 1 107 ? 8.882 3.329 13.582 1.00 95.81 107 THR A C 1
ATOM 794 O O . THR A 1 107 ? 8.294 3.329 14.670 1.00 95.81 107 THR A O 1
ATOM 797 N N . ASN A 1 108 ? 8.228 3.225 12.424 1.00 93.12 108 ASN A N 1
ATOM 798 C CA . ASN A 1 108 ? 6.780 3.058 12.336 1.00 93.12 108 ASN A CA 1
ATOM 799 C C . ASN A 1 108 ? 6.327 1.714 12.908 1.00 93.12 108 ASN A C 1
ATOM 801 O O . ASN A 1 108 ? 5.344 1.689 13.650 1.00 93.12 108 ASN A O 1
ATOM 805 N N . ASP A 1 109 ? 7.051 0.633 12.634 1.00 95.38 109 ASP A N 1
ATOM 806 C CA . ASP A 1 109 ? 6.757 -0.700 13.160 1.00 95.38 109 ASP A CA 1
ATOM 807 C C . ASP A 1 109 ? 6.919 -0.727 14.679 1.00 95.38 109 ASP A C 1
ATOM 809 O O . ASP A 1 109 ? 6.008 -1.142 15.396 1.00 95.38 109 ASP A O 1
ATOM 813 N N . THR A 1 110 ? 8.013 -0.161 15.196 1.00 94.19 110 THR A N 1
ATOM 814 C CA . THR A 1 110 ? 8.240 -0.022 16.643 1.00 94.19 110 THR A CA 1
ATOM 815 C C . THR A 1 110 ? 7.143 0.819 17.302 1.00 94.19 110 THR A C 1
ATOM 817 O O . THR A 1 110 ? 6.597 0.446 18.342 1.00 94.19 110 THR A O 1
ATOM 820 N N . THR A 1 111 ? 6.770 1.944 16.684 1.00 94.56 111 THR A N 1
ATOM 821 C CA . THR A 1 111 ? 5.710 2.833 17.187 1.00 94.56 111 THR A CA 1
ATOM 822 C C . THR A 1 111 ? 4.353 2.136 17.188 1.00 94.56 111 THR A C 1
ATOM 824 O O . THR A 1 111 ? 3.586 2.263 18.145 1.00 94.56 111 THR A O 1
ATOM 827 N N . THR A 1 112 ? 4.043 1.400 16.124 1.00 93.00 112 THR A N 1
ATOM 828 C CA . THR A 1 112 ? 2.781 0.673 15.974 1.00 93.00 112 THR A CA 1
ATOM 829 C C . THR A 1 112 ? 2.708 -0.472 16.973 1.00 93.00 112 THR A C 1
ATOM 831 O O . THR A 1 112 ? 1.724 -0.565 17.702 1.00 93.00 112 THR A O 1
ATOM 834 N N . SER A 1 113 ? 3.778 -1.260 17.105 1.00 93.62 113 SER A N 1
ATOM 835 C CA . SER A 1 113 ? 3.896 -2.306 18.122 1.00 93.62 113 SER A CA 1
ATOM 836 C C . SER A 1 113 ? 3.718 -1.736 19.531 1.00 93.62 113 SER A C 1
ATOM 838 O O . SER A 1 113 ? 2.953 -2.287 20.315 1.00 93.62 113 SER A O 1
ATOM 840 N N . GLY A 1 114 ? 4.352 -0.601 19.848 1.00 94.88 114 GLY A N 1
ATOM 841 C CA . GLY A 1 114 ? 4.204 0.049 21.152 1.00 94.88 114 GLY A CA 1
ATOM 842 C C . GLY A 1 114 ? 2.769 0.507 21.440 1.00 94.88 114 GLY A C 1
ATOM 843 O O . GLY A 1 114 ? 2.269 0.325 22.550 1.00 94.88 114 GLY A O 1
ATOM 844 N N . LYS A 1 115 ? 2.070 1.057 20.437 1.00 94.12 115 LYS A N 1
ATOM 845 C CA . LYS A 1 115 ? 0.649 1.426 20.559 1.00 94.12 115 LYS A CA 1
ATOM 846 C C . LYS A 1 115 ? -0.249 0.203 20.740 1.00 94.12 115 LYS A C 1
ATOM 848 O O . LYS A 1 115 ? -1.169 0.269 21.551 1.00 94.12 115 LYS A O 1
ATOM 853 N N . ILE A 1 116 ? 0.019 -0.892 20.025 1.00 93.06 116 ILE A N 1
ATOM 854 C CA . ILE A 1 116 ? -0.718 -2.155 20.173 1.00 93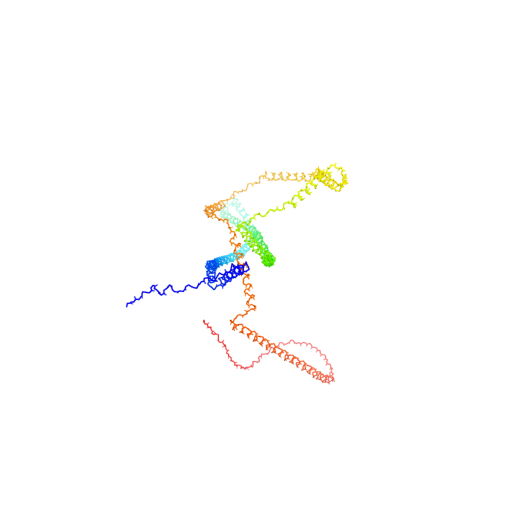.06 116 ILE A CA 1
ATOM 855 C C . ILE A 1 116 ? -0.557 -2.685 21.599 1.00 93.06 116 ILE A C 1
ATOM 857 O O . ILE A 1 116 ? -1.562 -2.898 22.270 1.00 93.06 116 ILE A O 1
ATOM 861 N N . SER A 1 117 ? 0.671 -2.767 22.120 1.00 95.81 117 SER A N 1
ATOM 862 C CA . SER A 1 117 ? 0.906 -3.221 23.497 1.00 95.81 117 SER A CA 1
ATOM 863 C C . SER A 1 117 ? 0.238 -2.326 24.548 1.00 95.81 117 SER A C 1
ATOM 865 O O . SER A 1 117 ? -0.275 -2.819 25.552 1.00 95.81 117 SER A O 1
ATOM 867 N N . ALA A 1 118 ? 0.191 -1.007 24.329 1.00 93.06 118 ALA A N 1
ATOM 868 C CA . ALA A 1 118 ? -0.524 -0.092 25.221 1.00 93.06 118 ALA A CA 1
ATOM 869 C C . ALA A 1 118 ? -2.046 -0.327 25.207 1.00 93.06 118 ALA A C 1
ATOM 871 O O . ALA A 1 118 ? -2.690 -0.255 26.255 1.00 93.06 118 ALA A O 1
ATOM 872 N N . ILE A 1 119 ? -2.622 -0.630 24.039 1.00 91.06 119 ILE A N 1
ATOM 873 C CA . ILE A 1 119 ? -4.041 -0.983 23.904 1.00 91.06 119 ILE A CA 1
ATOM 874 C C . ILE A 1 119 ? -4.324 -2.320 24.594 1.00 91.06 119 ILE A C 1
ATOM 876 O O . ILE A 1 119 ? -5.278 -2.405 25.362 1.00 91.06 119 ILE A O 1
ATOM 880 N N . GLU A 1 120 ? -3.485 -3.335 24.383 1.00 94.12 120 GLU A N 1
ATOM 881 C CA . GLU A 1 120 ? -3.610 -4.642 25.042 1.00 94.12 120 GLU A CA 1
ATOM 882 C C . GLU A 1 120 ? -3.587 -4.503 26.571 1.00 94.12 120 GLU A C 1
ATOM 884 O O . GLU A 1 120 ? -4.447 -5.054 27.261 1.00 94.12 120 GLU A O 1
ATOM 889 N N . ALA A 1 121 ? -2.670 -3.689 27.105 1.00 92.62 121 ALA A N 1
ATOM 890 C CA . ALA A 1 121 ? -2.602 -3.395 28.534 1.00 92.62 121 ALA A CA 1
ATOM 891 C C . ALA A 1 121 ? -3.860 -2.669 29.049 1.00 92.62 121 ALA A C 1
ATOM 893 O O . ALA A 1 121 ? -4.382 -3.009 30.113 1.00 92.62 121 ALA A O 1
ATOM 894 N N . ALA A 1 122 ? -4.380 -1.695 28.295 1.00 91.12 122 ALA A N 1
ATOM 895 C CA . ALA A 1 122 ? -5.604 -0.984 28.661 1.00 91.12 122 ALA A CA 1
ATOM 896 C C . ALA A 1 122 ? -6.831 -1.913 28.670 1.00 91.12 122 ALA A C 1
ATOM 898 O O . ALA A 1 122 ? -7.643 -1.851 29.593 1.00 91.12 122 ALA A O 1
ATOM 899 N N . VAL A 1 123 ? -6.949 -2.806 27.683 1.00 89.88 123 VAL A N 1
ATOM 900 C CA . VAL A 1 123 ? -8.028 -3.805 27.612 1.00 89.88 123 VAL A CA 1
ATOM 901 C C . VAL A 1 123 ? -7.955 -4.775 28.793 1.00 89.88 123 VAL A C 1
ATOM 903 O O . VAL A 1 123 ? -8.987 -5.062 29.406 1.00 89.88 123 VAL A O 1
ATOM 906 N N . ALA A 1 124 ? -6.756 -5.231 29.166 1.00 90.25 124 ALA A N 1
ATOM 907 C CA . ALA A 1 124 ? -6.565 -6.085 30.337 1.00 90.25 124 ALA A CA 1
ATOM 908 C C . ALA A 1 124 ? -7.030 -5.389 31.631 1.00 90.25 124 ALA A C 1
ATOM 910 O O . ALA A 1 124 ? -7.830 -5.954 32.377 1.00 90.25 124 ALA A O 1
ATOM 911 N N . HIS A 1 125 ? -6.624 -4.133 31.848 1.00 90.88 125 HIS A N 1
ATOM 912 C CA . HIS A 1 125 ? -7.022 -3.356 33.026 1.00 90.88 125 HIS A CA 1
ATOM 913 C C . HIS A 1 125 ? -8.538 -3.098 33.087 1.00 90.88 125 HIS A C 1
ATOM 915 O O . HIS A 1 125 ? -9.149 -3.186 34.154 1.00 90.88 125 HIS A O 1
ATOM 921 N N . ILE A 1 126 ? -9.172 -2.781 31.951 1.00 88.44 126 ILE A N 1
ATOM 922 C CA . ILE A 1 126 ? -10.633 -2.609 31.871 1.00 88.44 126 ILE A CA 1
ATOM 923 C C . ILE A 1 126 ? -11.340 -3.920 32.224 1.00 88.44 126 ILE A C 1
ATOM 925 O O . ILE A 1 126 ? -12.309 -3.908 32.980 1.00 88.44 126 ILE A O 1
ATOM 929 N N . THR A 1 127 ? -10.841 -5.047 31.717 1.00 86.56 127 THR A N 1
ATOM 930 C CA . THR A 1 127 ? -11.409 -6.372 31.997 1.00 86.56 127 THR A CA 1
ATOM 931 C C . THR A 1 127 ? -11.341 -6.696 33.488 1.00 86.56 127 THR A C 1
ATOM 933 O O . THR A 1 127 ? -12.345 -7.105 34.070 1.00 86.56 127 THR A O 1
ATOM 936 N N . GLU A 1 128 ? -10.199 -6.451 34.131 1.00 90.50 128 GLU A N 1
ATOM 937 C CA . GLU A 1 128 ? -10.028 -6.643 35.576 1.00 90.50 128 GLU A CA 1
ATOM 938 C C . GLU A 1 128 ? -10.959 -5.728 36.390 1.00 90.50 128 GLU A C 1
ATOM 940 O O . GLU A 1 128 ? -11.681 -6.199 37.270 1.00 90.50 128 GLU A O 1
ATOM 945 N N . SER A 1 129 ? -11.050 -4.447 36.016 1.00 88.88 129 SER A N 1
ATOM 946 C CA . SER A 1 129 ? -11.945 -3.475 36.666 1.00 88.88 129 SER A CA 1
ATOM 947 C C . SER A 1 129 ? -13.423 -3.877 36.559 1.00 88.88 129 SER A C 1
ATOM 949 O O . SER A 1 129 ? -14.190 -3.719 37.509 1.00 88.88 129 SER A O 1
ATOM 951 N N . LEU A 1 130 ? -13.846 -4.419 35.412 1.00 83.38 130 LEU A N 1
ATOM 952 C CA . LEU A 1 130 ? -15.214 -4.908 35.211 1.00 83.38 130 LEU A CA 1
ATOM 953 C C . LEU A 1 130 ? -15.512 -6.145 36.067 1.00 83.38 130 LEU A C 1
ATOM 955 O O . LEU A 1 130 ? -16.626 -6.283 36.576 1.00 83.38 130 LEU A O 1
ATOM 959 N N . VAL A 1 131 ? -14.528 -7.027 36.256 1.00 86.56 131 VAL A N 1
ATOM 960 C CA . VAL A 1 131 ? -14.650 -8.191 37.142 1.00 86.56 131 VAL A CA 1
ATOM 961 C C . VAL A 1 131 ? -14.793 -7.750 38.602 1.00 86.56 131 VAL A C 1
ATOM 963 O O . VAL A 1 131 ? -15.706 -8.216 39.289 1.00 86.56 131 VAL A O 1
ATOM 966 N N . GLU A 1 132 ? -13.961 -6.816 39.074 1.00 90.06 132 GLU A N 1
ATOM 967 C CA . GLU A 1 132 ? -14.086 -6.242 40.423 1.00 90.06 132 GLU A CA 1
ATOM 968 C C . GLU A 1 132 ? -15.434 -5.542 40.634 1.00 90.06 132 GLU A C 1
ATOM 970 O O . GLU A 1 132 ? -16.098 -5.748 41.657 1.00 90.06 132 GLU A O 1
ATOM 975 N N . LEU A 1 133 ? -15.893 -4.767 39.646 1.00 85.19 133 LEU A N 1
ATOM 976 C CA . LEU A 1 133 ? -17.213 -4.143 39.685 1.00 85.19 133 LEU A CA 1
ATOM 977 C C . LEU A 1 133 ? -18.324 -5.202 39.782 1.00 85.19 133 LEU A C 1
ATOM 979 O O . LEU A 1 133 ? -19.247 -5.064 40.581 1.00 85.19 133 LEU A O 1
ATOM 983 N N . GLY A 1 134 ? -18.204 -6.309 39.047 1.00 83.94 134 GLY A N 1
ATOM 984 C CA . GLY A 1 134 ? -19.122 -7.443 39.154 1.00 83.94 134 GLY A CA 1
ATOM 985 C C . GLY A 1 134 ? -19.183 -8.038 40.566 1.00 83.94 134 GLY A C 1
ATOM 986 O O . GLY A 1 134 ? -20.276 -8.287 41.085 1.00 83.94 134 GLY A O 1
ATOM 987 N N . TYR A 1 135 ? -18.034 -8.224 41.226 1.00 83.38 135 TYR A N 1
ATOM 988 C CA . TYR A 1 135 ? -17.985 -8.716 42.608 1.00 83.38 135 TYR A CA 1
ATOM 989 C C . TYR A 1 135 ? -18.607 -7.734 43.606 1.00 83.38 135 TYR A C 1
ATOM 991 O O . TYR A 1 135 ? -19.383 -8.152 44.468 1.00 83.38 135 TYR A O 1
ATOM 999 N N . THR A 1 136 ? -18.312 -6.437 43.484 1.00 84.81 136 THR A N 1
ATOM 1000 C CA . THR A 1 136 ? -18.859 -5.407 44.387 1.00 84.81 136 THR A CA 1
ATOM 1001 C C . THR A 1 136 ? -20.372 -5.255 44.235 1.00 84.81 136 THR A C 1
ATOM 1003 O O . THR A 1 136 ? -21.086 -5.228 45.239 1.00 84.81 136 THR A O 1
ATOM 1006 N N . VAL A 1 137 ? -20.885 -5.259 43.000 1.00 81.94 137 VAL A N 1
ATOM 1007 C CA . VAL A 1 137 ? -22.328 -5.252 42.710 1.00 81.94 137 VAL A CA 1
ATOM 1008 C C . VAL A 1 137 ? -23.005 -6.477 43.321 1.00 81.94 137 VAL A C 1
ATOM 1010 O O . VAL A 1 137 ? -24.042 -6.342 43.968 1.00 81.94 137 VAL A O 1
ATOM 1013 N N . LYS A 1 138 ? -22.408 -7.669 43.190 1.00 81.75 138 LYS A N 1
ATOM 1014 C CA . LYS A 1 138 ? -22.951 -8.901 43.779 1.00 81.75 138 LYS A CA 1
ATOM 1015 C C . LYS A 1 138 ? -22.987 -8.852 45.311 1.00 81.75 138 LYS A C 1
ATOM 1017 O O . LYS A 1 138 ? -24.004 -9.214 45.900 1.00 81.75 138 LYS A O 1
ATOM 1022 N N . ALA A 1 139 ? -21.921 -8.366 45.949 1.00 80.44 139 ALA A N 1
ATOM 1023 C CA . ALA A 1 139 ? -21.852 -8.217 47.404 1.00 80.44 139 ALA A CA 1
ATOM 1024 C C . ALA A 1 139 ? -22.894 -7.214 47.935 1.00 80.44 139 ALA A C 1
ATOM 1026 O O . ALA A 1 139 ? -23.570 -7.472 48.936 1.00 80.44 139 ALA A O 1
ATOM 1027 N N . LEU A 1 140 ? -23.081 -6.090 47.235 1.00 79.94 140 LEU A N 1
ATOM 1028 C CA . LEU A 1 140 ? -24.155 -5.143 47.537 1.00 79.94 140 LEU A CA 1
ATOM 1029 C C . LEU A 1 140 ? -25.525 -5.805 47.374 1.00 79.94 140 LEU A C 1
ATOM 1031 O O . LEU A 1 140 ? -26.353 -5.702 48.276 1.00 79.94 140 LEU A O 1
ATOM 1035 N N . GLN A 1 141 ? -25.744 -6.543 46.282 1.00 77.62 141 GLN A N 1
ATOM 1036 C CA . GLN A 1 141 ? -27.006 -7.231 46.015 1.00 77.62 141 GLN A CA 1
ATOM 1037 C C . GLN A 1 141 ? -27.371 -8.234 47.115 1.00 77.62 141 GLN A C 1
ATOM 1039 O O . GLN A 1 141 ? -28.530 -8.266 47.525 1.00 77.62 141 GLN A O 1
ATOM 1044 N N . GLU A 1 142 ? -26.407 -9.009 47.622 1.00 79.50 142 GLU A N 1
ATOM 1045 C CA . GLU A 1 142 ? -26.601 -9.901 48.776 1.00 79.50 142 GLU A CA 1
ATOM 1046 C C . GLU A 1 142 ? -26.943 -9.124 50.053 1.00 79.50 142 GLU A C 1
ATOM 1048 O O . GLU A 1 142 ? -27.847 -9.524 50.787 1.00 79.50 142 GLU A O 1
ATOM 1053 N N . THR A 1 143 ? -26.300 -7.975 50.280 1.00 75.06 143 THR A N 1
ATOM 1054 C CA . THR A 1 143 ? -26.544 -7.123 51.457 1.00 75.06 143 THR A CA 1
ATOM 1055 C C . THR A 1 143 ? -27.962 -6.537 51.465 1.00 75.06 143 THR A C 1
ATOM 1057 O O . THR A 1 143 ? -28.607 -6.493 52.511 1.00 75.06 143 THR A O 1
ATOM 1060 N N . VAL A 1 144 ? -28.487 -6.117 50.307 1.00 71.31 144 VAL A N 1
ATOM 1061 C CA . VAL A 1 144 ? -29.848 -5.550 50.185 1.00 71.31 144 VAL A CA 1
ATOM 1062 C C . VAL A 1 144 ? -30.930 -6.576 49.815 1.00 71.31 144 VAL A C 1
ATOM 1064 O O . VAL A 1 144 ? -32.102 -6.217 49.689 1.00 71.31 144 VAL A O 1
ATOM 1067 N N . ALA A 1 145 ? -30.600 -7.862 49.640 1.00 67.12 145 ALA A N 1
ATOM 1068 C CA . ALA A 1 145 ? -31.551 -8.852 49.131 1.00 67.12 145 ALA A CA 1
ATOM 1069 C C . ALA A 1 145 ? -32.766 -9.092 50.045 1.00 67.12 145 ALA A C 1
ATOM 1071 O O . ALA A 1 145 ? -33.806 -9.498 49.519 1.00 67.12 145 ALA A O 1
ATOM 1072 N N . SER A 1 146 ? -32.671 -8.826 51.355 1.00 61.25 146 SER A N 1
ATOM 1073 C CA . SER A 1 146 ? -33.698 -9.219 52.330 1.00 61.25 146 SER A CA 1
ATOM 1074 C C . SER A 1 146 ? -33.711 -8.372 53.623 1.00 61.25 146 SER A C 1
ATOM 1076 O O . SER A 1 146 ? -33.373 -8.889 54.693 1.00 61.25 146 SER A O 1
ATOM 1078 N N . PRO A 1 147 ? -34.150 -7.101 53.612 1.00 63.28 147 PRO A N 1
ATOM 1079 C CA . PRO A 1 147 ? -34.660 -6.513 54.840 1.00 63.28 147 PRO A CA 1
ATOM 1080 C C . PRO A 1 147 ? -36.059 -7.105 55.085 1.00 63.28 147 PRO A C 1
ATOM 1082 O O . PRO A 1 147 ? -37.030 -6.709 54.444 1.00 63.28 147 PRO A O 1
ATOM 1085 N N . ASP A 1 148 ? -36.175 -8.105 55.962 1.00 63.25 148 ASP A N 1
ATOM 1086 C CA . ASP A 1 148 ? -37.487 -8.604 56.394 1.00 63.25 148 ASP A CA 1
ATOM 1087 C C . ASP A 1 148 ? -38.163 -7.544 57.280 1.00 63.25 148 ASP A C 1
ATOM 1089 O O . ASP A 1 148 ? -37.904 -7.428 58.479 1.00 63.25 148 ASP A O 1
ATOM 1093 N N . THR A 1 149 ? -39.007 -6.714 56.667 1.00 68.38 149 THR A N 1
ATOM 1094 C CA . THR A 1 149 ? -39.725 -5.621 57.339 1.00 68.38 149 THR A CA 1
ATOM 1095 C C . THR A 1 149 ? -41.075 -6.034 57.900 1.00 68.38 149 THR A C 1
ATOM 1097 O O . THR A 1 149 ? -41.765 -5.209 58.509 1.00 68.38 149 THR A O 1
ATOM 1100 N N . THR A 1 150 ? -41.477 -7.294 57.720 1.00 74.19 150 THR A N 1
ATOM 1101 C CA . THR A 1 150 ? -42.803 -7.775 58.131 1.00 74.19 150 THR A CA 1
ATOM 1102 C C . THR A 1 150 ? -42.999 -7.622 59.642 1.00 74.19 150 THR A C 1
ATOM 1104 O O . THR A 1 150 ? -44.041 -7.152 60.105 1.00 74.19 150 THR A O 1
ATOM 1107 N N . LEU A 1 151 ? -41.943 -7.901 60.409 1.00 74.06 151 LEU A N 1
ATOM 1108 C CA . LEU A 1 151 ? -41.898 -7.761 61.863 1.00 74.06 151 LEU A CA 1
ATOM 1109 C C . LEU A 1 151 ? -41.923 -6.294 62.313 1.00 74.06 151 LEU A C 1
ATOM 1111 O O . LEU A 1 151 ? -42.658 -5.955 63.240 1.00 74.06 151 LEU A O 1
ATOM 1115 N N . LEU A 1 152 ? -41.179 -5.412 61.634 1.00 75.69 152 LEU A N 1
ATOM 1116 C CA . LEU A 1 152 ? -41.182 -3.974 61.926 1.00 75.69 152 LEU A CA 1
ATOM 1117 C C . LEU A 1 152 ? -42.551 -3.345 61.653 1.00 75.69 152 LEU A C 1
ATOM 1119 O O . LEU A 1 152 ? -43.036 -2.551 62.454 1.00 75.69 152 LEU A O 1
ATOM 1123 N N . THR A 1 153 ? -43.189 -3.739 60.550 1.00 78.31 153 THR A N 1
ATOM 1124 C CA . THR A 1 153 ? -44.518 -3.251 60.164 1.00 78.31 153 THR A CA 1
ATOM 1125 C C . THR A 1 153 ? -45.569 -3.697 61.180 1.00 78.31 153 THR A C 1
ATOM 1127 O O . THR A 1 153 ? -46.310 -2.867 61.700 1.00 78.31 153 THR A O 1
ATOM 1130 N N . SER A 1 154 ? -45.555 -4.978 61.568 1.00 83.38 154 SER A N 1
ATOM 1131 C CA . SER A 1 154 ? -46.463 -5.503 62.595 1.00 83.38 154 SER A CA 1
ATOM 1132 C C . SER A 1 154 ? -46.240 -4.869 63.975 1.00 83.38 154 SER A C 1
ATOM 1134 O O . SER A 1 154 ? -47.199 -4.591 64.698 1.00 83.38 154 SER A O 1
ATOM 1136 N N . HIS A 1 155 ? -44.986 -4.642 64.376 1.00 83.19 155 HIS A N 1
ATOM 1137 C CA . HIS A 1 155 ? -44.680 -3.980 65.644 1.00 83.19 155 HIS A CA 1
ATOM 1138 C C . HIS A 1 155 ? -45.075 -2.504 65.639 1.00 83.19 155 HIS A C 1
ATOM 1140 O O . HIS A 1 155 ? -45.596 -2.049 66.653 1.00 83.19 155 HIS A O 1
ATOM 1146 N N . GLY A 1 156 ? -44.906 -1.795 64.519 1.00 84.06 156 GLY A N 1
ATOM 1147 C CA . GLY A 1 156 ? -45.397 -0.425 64.352 1.00 84.06 156 GLY A CA 1
ATOM 1148 C C . GLY A 1 156 ? -46.905 -0.327 64.591 1.00 84.06 156 GLY A C 1
ATOM 1149 O O . GLY A 1 156 ? -47.333 0.409 65.473 1.00 84.06 156 GLY A O 1
ATOM 1150 N N . GLU A 1 157 ? -47.701 -1.168 63.921 1.00 83.94 157 GLU A N 1
ATOM 1151 C CA . GLU A 1 157 ? -49.167 -1.195 64.082 1.00 83.94 157 GLU A CA 1
ATOM 1152 C C . GLU A 1 157 ? -49.607 -1.486 65.528 1.00 83.94 157 GLU A C 1
ATOM 1154 O O . GLU A 1 157 ? -50.531 -0.862 66.068 1.00 83.94 157 GLU A O 1
ATOM 1159 N N . LYS A 1 158 ? -48.932 -2.435 66.192 1.00 87.38 158 LYS A N 1
ATOM 1160 C CA . LYS A 1 158 ? -49.190 -2.743 67.606 1.00 87.38 158 LYS A CA 1
ATOM 1161 C C . LYS A 1 158 ? -48.825 -1.571 68.513 1.00 87.38 158 LYS A C 1
ATOM 1163 O O . LYS A 1 158 ? -49.563 -1.291 69.456 1.00 87.38 158 LYS A O 1
ATOM 1168 N N . LEU A 1 159 ? -47.711 -0.894 68.244 1.00 85.75 159 LEU A N 1
ATOM 1169 C CA . LEU A 1 159 ? -47.255 0.248 69.029 1.00 85.75 159 LEU A CA 1
ATOM 1170 C C . LEU A 1 159 ? -48.200 1.446 68.880 1.00 85.75 159 LEU A C 1
ATOM 1172 O O . LEU A 1 159 ? -48.539 2.066 69.884 1.00 85.75 159 LEU A O 1
ATOM 1176 N N . ASP A 1 160 ? -48.699 1.705 67.670 1.00 83.06 160 ASP A N 1
ATOM 1177 C CA . ASP A 1 160 ? -49.697 2.746 67.393 1.00 83.06 160 ASP A CA 1
ATOM 1178 C C . ASP A 1 160 ? -51.008 2.479 68.139 1.00 83.06 160 ASP A C 1
ATOM 1180 O O . ASP A 1 160 ? -51.599 3.383 68.738 1.00 83.06 160 ASP A O 1
ATOM 1184 N N . THR A 1 161 ? -51.430 1.212 68.182 1.00 87.94 161 THR A N 1
ATOM 1185 C CA . THR A 1 161 ? -52.609 0.783 68.949 1.00 87.94 161 THR A CA 1
ATOM 1186 C C . THR A 1 161 ? -52.412 1.027 70.448 1.00 87.94 161 THR A C 1
ATOM 1188 O O . THR A 1 161 ? -53.299 1.570 71.111 1.00 87.94 161 THR A O 1
ATOM 1191 N N . ILE A 1 162 ? -51.240 0.670 70.989 1.00 86.12 162 ILE A N 1
ATOM 1192 C CA . ILE A 1 162 ? -50.901 0.918 72.398 1.00 86.12 162 ILE A CA 1
ATOM 1193 C C . ILE A 1 162 ? -50.843 2.425 72.670 1.00 86.12 162 ILE A C 1
ATOM 1195 O O . ILE A 1 162 ? -51.402 2.859 73.672 1.00 86.12 162 ILE A O 1
ATOM 1199 N N . SER A 1 163 ? -50.232 3.223 71.788 1.00 85.88 163 SER A N 1
ATOM 1200 C CA . SER A 1 163 ? -50.111 4.680 71.949 1.00 85.88 163 SER A CA 1
ATOM 1201 C C . SER A 1 163 ? -51.465 5.368 71.962 1.00 85.88 163 SER A C 1
ATOM 1203 O O . SER A 1 163 ? -51.741 6.179 72.848 1.00 85.88 163 SER A O 1
ATOM 1205 N N . THR A 1 164 ? -52.357 4.952 71.065 1.00 84.06 164 THR A N 1
ATOM 1206 C CA . THR A 1 164 ? -53.739 5.434 71.027 1.00 84.06 164 THR A CA 1
ATOM 1207 C C . THR A 1 164 ? -54.470 5.106 72.330 1.00 84.06 164 THR A C 1
ATOM 1209 O O . THR A 1 164 ? -55.020 6.006 72.960 1.00 84.06 164 THR A O 1
ATOM 1212 N N . GLY A 1 165 ? -54.411 3.851 72.795 1.00 87.25 165 GLY A N 1
ATOM 1213 C CA . GLY A 1 165 ? -55.052 3.444 74.051 1.00 87.25 165 GLY A CA 1
ATOM 1214 C C . GLY A 1 165 ? -54.476 4.140 75.291 1.00 87.25 165 GLY A C 1
ATOM 1215 O O . GLY A 1 165 ? -55.216 4.472 76.219 1.00 87.25 165 GLY A O 1
ATOM 1216 N N . LEU A 1 166 ? -53.165 4.408 75.302 1.00 85.44 166 LEU A N 1
ATOM 1217 C CA . LEU A 1 166 ? -52.491 5.136 76.377 1.00 85.44 166 LEU A CA 1
ATOM 1218 C C . LEU A 1 166 ? -52.925 6.606 76.428 1.00 85.44 166 LEU A C 1
ATOM 1220 O O . LEU A 1 166 ? -53.196 7.114 77.515 1.00 85.44 166 LEU A O 1
ATOM 1224 N N . LYS A 1 167 ? -53.039 7.263 75.263 1.00 83.19 167 LYS A N 1
ATOM 1225 C CA . LYS A 1 167 ? -53.572 8.629 75.135 1.00 83.19 167 LYS A CA 1
ATOM 1226 C C . LYS A 1 167 ? -55.006 8.713 75.651 1.00 83.19 167 LYS A C 1
ATOM 1228 O O . LYS A 1 167 ? -55.290 9.571 76.480 1.00 83.19 167 LYS A O 1
ATOM 1233 N N . THR A 1 168 ? -55.875 7.771 75.277 1.00 84.69 168 THR A N 1
ATOM 1234 C CA . THR A 1 168 ? -57.259 7.729 75.782 1.00 84.69 168 THR A CA 1
ATOM 1235 C C . THR A 1 168 ? -57.313 7.579 77.308 1.00 84.69 168 THR A C 1
ATOM 1237 O O . THR A 1 168 ? -58.043 8.304 77.976 1.00 84.69 168 THR A O 1
ATOM 1240 N N . LEU A 1 169 ? -56.499 6.692 77.895 1.00 82.62 169 LEU A N 1
ATOM 1241 C CA . LEU A 1 169 ? -56.411 6.529 79.355 1.00 82.62 169 LEU A CA 1
ATOM 1242 C C . LEU A 1 169 ? -55.818 7.751 80.068 1.00 82.62 169 LEU A C 1
ATOM 1244 O O . LEU A 1 169 ? -56.158 8.013 81.221 1.00 82.62 169 LEU A O 1
ATOM 1248 N N . GLN A 1 170 ? -54.920 8.483 79.413 1.00 82.81 170 GLN A N 1
ATOM 1249 C CA . GLN A 1 170 ? -54.358 9.718 79.946 1.00 82.81 170 GLN A CA 1
ATOM 1250 C C . GLN A 1 170 ? -55.390 10.856 79.949 1.00 82.81 170 GLN A C 1
ATOM 1252 O O . GLN A 1 170 ? -55.423 11.629 80.909 1.00 82.81 170 GLN A O 1
ATOM 1257 N N . GLU A 1 171 ? -56.218 10.955 78.907 1.00 82.19 171 GLU A N 1
ATOM 1258 C CA . GLU A 1 171 ? -57.241 11.997 78.745 1.00 82.19 171 GLU A CA 1
ATOM 1259 C C . GLU A 1 171 ? -58.498 11.735 79.589 1.00 82.19 171 GLU A C 1
ATOM 1261 O O . GLU A 1 171 ? -59.018 12.660 80.212 1.00 82.19 171 GLU A O 1
ATOM 1266 N N . GLU A 1 172 ? -58.964 10.484 79.656 1.00 84.69 172 GLU A N 1
ATOM 1267 C CA . GLU A 1 172 ? -60.225 10.121 80.325 1.00 84.69 172 GLU A CA 1
ATOM 1268 C C . GLU A 1 172 ? -60.040 9.449 81.702 1.00 84.69 172 GLU A C 1
ATOM 1270 O O . GLU A 1 172 ? -61.009 9.232 82.434 1.00 84.69 172 GLU A O 1
ATOM 1275 N N . GLY A 1 173 ? -58.807 9.103 82.089 1.00 79.81 173 GLY A N 1
ATOM 1276 C CA . GLY A 1 173 ? -58.513 8.379 83.329 1.00 79.81 173 GLY A CA 1
ATOM 1277 C C . GLY A 1 173 ? -58.458 9.249 84.598 1.00 79.81 173 GLY A C 1
ATOM 1278 O O . GLY A 1 173 ? -58.227 10.457 84.543 1.00 79.81 173 GLY A O 1
ATOM 1279 N N . PRO A 1 174 ? -58.614 8.646 85.794 1.00 78.81 174 PRO A N 1
ATOM 1280 C CA . PRO A 1 174 ? -58.584 9.373 87.065 1.00 78.81 174 PRO A CA 1
ATOM 1281 C C . PRO A 1 174 ? -57.228 10.059 87.316 1.00 78.81 174 PRO A C 1
ATOM 1283 O O . PRO A 1 174 ? -56.175 9.516 86.991 1.00 78.81 174 PRO A O 1
ATOM 1286 N N . ALA A 1 175 ? -57.241 11.233 87.962 1.00 77.44 175 ALA A N 1
ATOM 1287 C CA . ALA A 1 175 ? -56.082 12.128 88.126 1.00 77.44 175 ALA A CA 1
ATOM 1288 C C . ALA A 1 175 ? -54.725 11.475 88.506 1.00 77.44 175 ALA A C 1
ATOM 1290 O O . ALA A 1 175 ? -53.723 11.819 87.875 1.00 77.44 175 ALA A O 1
ATOM 1291 N N . PRO A 1 176 ? -54.628 10.538 89.478 1.00 79.19 176 PRO A N 1
ATOM 1292 C CA . PRO A 1 176 ? -53.344 9.901 89.797 1.00 79.19 176 PRO A CA 1
ATOM 1293 C C . PRO A 1 176 ? -52.810 9.007 88.665 1.00 79.19 176 PRO A C 1
ATOM 1295 O O . PRO A 1 176 ? -51.602 8.832 88.539 1.00 79.19 176 PRO A O 1
ATOM 1298 N N . VAL A 1 177 ? -53.699 8.462 87.834 1.00 76.38 177 VAL A N 1
ATOM 1299 C CA . VAL A 1 177 ? -53.371 7.608 86.687 1.00 76.38 177 VAL A CA 1
ATOM 1300 C C . VAL A 1 177 ? -52.941 8.481 85.505 1.00 76.38 177 VAL A C 1
ATOM 1302 O O . VAL A 1 177 ? -51.856 8.277 84.966 1.00 76.38 177 VAL A O 1
ATOM 1305 N N . SER A 1 178 ? -53.707 9.531 85.187 1.00 77.81 178 SER A N 1
ATOM 1306 C CA . SER A 1 178 ? -53.388 10.495 84.119 1.00 77.81 178 SER A CA 1
ATOM 1307 C C . SER A 1 178 ? -51.994 11.134 84.279 1.00 77.81 178 SER A C 1
ATOM 1309 O O . SER A 1 178 ? -51.202 11.157 83.334 1.00 77.81 178 SER A O 1
ATOM 1311 N N . LEU A 1 179 ? -51.633 11.563 85.498 1.00 77.38 179 LEU A N 1
ATOM 1312 C CA . LEU A 1 179 ? -50.312 12.147 85.779 1.00 77.38 179 LEU A CA 1
ATOM 1313 C C . LEU A 1 179 ? -49.158 11.143 85.627 1.00 77.38 179 LEU A C 1
ATOM 1315 O O . LEU A 1 179 ? -48.078 11.521 85.174 1.00 77.38 179 LEU A O 1
ATOM 1319 N N . ALA A 1 180 ? -49.373 9.873 85.979 1.00 78.88 180 ALA A N 1
ATOM 1320 C CA . ALA A 1 180 ? -48.354 8.829 85.867 1.00 78.88 180 ALA A CA 1
ATOM 1321 C C . ALA A 1 180 ? -48.098 8.398 84.408 1.00 78.88 180 ALA A C 1
ATOM 1323 O O . ALA A 1 180 ? -46.973 8.034 84.066 1.00 78.88 180 ALA A O 1
ATOM 1324 N N . LEU A 1 181 ? -49.118 8.474 83.545 1.00 85.06 181 LEU A N 1
ATOM 1325 C CA . LEU A 1 181 ? -49.063 8.033 82.142 1.00 85.06 181 LEU A CA 1
ATOM 1326 C C . LEU A 1 181 ? -48.398 9.040 81.187 1.00 85.06 181 LEU A C 1
ATOM 1328 O O . LEU A 1 181 ? -47.899 8.640 80.137 1.00 85.06 181 LEU A O 1
ATOM 1332 N N . SER A 1 182 ? -48.303 10.320 81.563 1.00 79.44 182 SER A N 1
ATOM 1333 C CA . SER A 1 182 ? -47.728 11.384 80.717 1.00 79.44 182 SER A CA 1
ATOM 1334 C C . SER A 1 182 ? -46.272 11.117 80.280 1.00 79.44 182 SER A C 1
ATOM 1336 O O . SER A 1 182 ? -45.901 11.298 79.115 1.00 79.44 182 SER A O 1
ATOM 1338 N N . SER A 1 183 ? -45.431 10.589 81.180 1.00 78.50 183 SER A N 1
ATOM 1339 C CA . SER A 1 183 ? -44.050 10.202 80.836 1.00 78.50 183 SER A CA 1
ATOM 1340 C C . SER A 1 183 ? -43.979 8.951 79.950 1.00 78.50 183 SER A C 1
ATOM 1342 O O . SER A 1 183 ? -42.990 8.747 79.246 1.00 78.50 183 SER A O 1
ATOM 1344 N N . THR A 1 184 ? -44.986 8.084 80.004 1.00 82.69 184 THR A N 1
ATOM 1345 C CA . THR A 1 184 ? -45.027 6.839 79.233 1.00 82.69 184 THR A CA 1
ATOM 1346 C C . THR A 1 184 ? -45.499 7.099 77.804 1.00 82.69 184 THR A C 1
ATOM 1348 O O . THR A 1 184 ? -44.918 6.548 76.874 1.00 82.69 184 THR A O 1
ATOM 1351 N N . ALA A 1 185 ? -46.474 7.996 77.623 1.00 79.75 185 ALA A N 1
ATOM 1352 C CA . ALA A 1 185 ? -46.960 8.424 76.313 1.00 79.75 185 ALA A CA 1
ATOM 1353 C C . ALA A 1 185 ? -45.855 9.088 75.474 1.00 79.75 185 ALA A C 1
ATOM 1355 O O . ALA A 1 185 ? -45.657 8.737 74.317 1.00 79.75 185 ALA A O 1
ATOM 1356 N N . THR A 1 186 ? -45.058 9.970 76.086 1.00 79.94 186 THR A N 1
ATOM 1357 C CA . THR A 1 186 ? -43.922 10.631 75.416 1.00 79.94 186 THR A CA 1
ATOM 1358 C C . THR A 1 186 ? -42.837 9.652 74.966 1.00 79.94 186 THR A C 1
ATOM 1360 O O . THR A 1 186 ? -42.362 9.749 73.840 1.00 79.94 186 THR A O 1
ATOM 1363 N N . LYS A 1 187 ? -42.472 8.668 75.800 1.00 85.62 187 LYS A N 1
ATOM 1364 C CA . LYS A 1 187 ? -41.518 7.612 75.408 1.00 85.62 187 LYS A CA 1
ATOM 1365 C C . LYS A 1 187 ? -42.042 6.762 74.254 1.00 85.62 187 LYS A C 1
ATOM 1367 O O . LYS A 1 187 ? -41.259 6.344 73.411 1.00 85.62 187 LYS A O 1
ATOM 1372 N N . LEU A 1 188 ? -43.344 6.495 74.225 1.00 84.06 188 LEU A N 1
ATOM 1373 C CA . LEU A 1 188 ? -43.960 5.687 73.182 1.00 84.06 188 LEU A CA 1
ATOM 1374 C C . LEU A 1 188 ? -44.023 6.436 71.846 1.00 84.06 188 LEU A C 1
ATOM 1376 O O . LEU A 1 188 ? -43.675 5.853 70.828 1.00 84.06 188 LEU A O 1
ATOM 1380 N N . ASP A 1 189 ? -44.349 7.733 71.869 1.00 81.38 189 ASP A N 1
ATOM 1381 C CA . ASP A 1 189 ? -44.281 8.605 70.689 1.00 81.38 189 ASP A CA 1
ATOM 1382 C C . ASP A 1 189 ? -42.839 8.677 70.130 1.00 81.38 189 ASP A C 1
ATOM 1384 O O . ASP A 1 189 ? -42.648 8.620 68.913 1.00 81.38 189 ASP A O 1
ATOM 1388 N N . THR A 1 190 ? -41.811 8.711 70.994 1.00 85.19 190 THR A N 1
ATOM 1389 C CA . THR A 1 190 ? -40.401 8.596 70.567 1.00 85.19 190 THR A CA 1
ATOM 1390 C C . THR A 1 190 ? -40.115 7.254 69.887 1.00 85.19 190 THR A C 1
ATOM 1392 O O . THR A 1 190 ? -39.518 7.239 68.814 1.00 85.19 190 THR A O 1
ATOM 1395 N N . ILE A 1 191 ? -40.562 6.132 70.463 1.00 84.12 191 ILE A N 1
ATOM 1396 C CA . ILE A 1 191 ? -40.347 4.795 69.879 1.00 84.12 191 ILE A CA 1
ATOM 1397 C C . ILE A 1 191 ? -41.072 4.669 68.528 1.00 84.12 191 ILE A C 1
ATOM 1399 O O . ILE A 1 191 ? -40.505 4.111 67.591 1.00 84.12 191 ILE A O 1
ATOM 1403 N N . THR A 1 192 ? -42.283 5.219 68.387 1.00 84.00 192 THR A N 1
ATOM 1404 C CA . THR A 1 192 ? -43.008 5.266 67.105 1.00 84.00 192 THR A CA 1
ATOM 1405 C C . THR A 1 192 ? -42.224 6.053 66.050 1.00 84.00 192 THR A C 1
ATOM 1407 O O . THR A 1 192 ? -42.091 5.593 64.914 1.00 84.00 192 THR A O 1
ATOM 1410 N N . ALA A 1 193 ? -41.654 7.208 66.414 1.00 82.50 193 ALA A N 1
ATOM 1411 C CA . ALA A 1 193 ? -40.835 8.011 65.505 1.00 82.50 193 ALA A CA 1
ATOM 1412 C C . ALA A 1 193 ? -39.536 7.292 65.086 1.00 82.50 193 ALA A C 1
ATOM 1414 O O . ALA A 1 193 ? -39.172 7.313 63.909 1.00 82.50 193 ALA A O 1
ATOM 1415 N N . GLU A 1 194 ? -38.862 6.611 66.017 1.00 85.50 194 GLU A N 1
ATOM 1416 C CA . GLU A 1 194 ? -37.672 5.800 65.723 1.00 85.50 194 GLU A CA 1
ATOM 1417 C C . GLU A 1 194 ? -38.002 4.615 64.799 1.00 85.50 194 GLU A C 1
ATOM 1419 O O . GLU A 1 194 ? -37.279 4.364 63.834 1.00 85.50 194 GLU A O 1
ATOM 1424 N N . LEU A 1 195 ? -39.130 3.928 65.015 1.00 83.38 195 LEU A N 1
ATOM 1425 C CA . LEU A 1 195 ? -39.604 2.848 64.138 1.00 83.38 195 LEU A CA 1
ATOM 1426 C C . LEU A 1 195 ? -39.914 3.341 62.718 1.00 83.38 195 LEU A C 1
ATOM 1428 O O . LEU A 1 195 ? -39.573 2.661 61.747 1.00 83.38 195 LEU A O 1
ATOM 1432 N N . ALA A 1 196 ? -40.513 4.528 62.584 1.00 81.19 196 ALA A N 1
ATOM 1433 C CA . ALA A 1 196 ? -40.765 5.150 61.286 1.00 81.19 196 ALA A CA 1
ATOM 1434 C C . ALA A 1 196 ? -39.458 5.481 60.542 1.00 81.19 196 ALA A C 1
ATOM 1436 O O . ALA A 1 196 ? -39.356 5.231 59.340 1.00 81.19 196 ALA A O 1
ATOM 1437 N N . ALA A 1 197 ? -38.433 5.968 61.250 1.00 81.88 197 ALA A N 1
ATOM 1438 C CA . ALA A 1 197 ? -37.115 6.229 60.669 1.00 81.88 197 ALA A CA 1
ATOM 1439 C C . ALA A 1 197 ? -36.405 4.937 60.209 1.00 81.88 197 ALA A C 1
ATOM 1441 O O . ALA A 1 197 ? -35.822 4.897 59.120 1.00 81.88 197 ALA A O 1
ATOM 1442 N N . ILE A 1 198 ? -36.495 3.850 60.987 1.00 79.31 198 ILE A N 1
ATOM 1443 C CA . ILE A 1 198 ? -35.935 2.541 60.602 1.00 79.31 198 ILE A CA 1
ATOM 1444 C C . ILE A 1 198 ? -36.663 1.983 59.368 1.00 79.31 198 ILE A C 1
ATOM 1446 O O . ILE A 1 198 ? -36.019 1.476 58.447 1.00 79.31 198 ILE A O 1
ATOM 1450 N N . LYS A 1 199 ? -37.993 2.129 59.299 1.00 80.12 199 LYS A N 1
ATOM 1451 C CA . LYS A 1 199 ? -38.791 1.728 58.131 1.00 80.12 199 LYS A CA 1
ATOM 1452 C C . LYS A 1 199 ? -38.397 2.501 56.866 1.00 80.12 199 LYS A C 1
ATOM 1454 O O . LYS A 1 199 ? -38.158 1.876 55.837 1.00 80.12 199 LYS A O 1
ATOM 1459 N N . ALA A 1 200 ? -38.241 3.823 56.953 1.00 79.00 200 ALA A N 1
ATOM 1460 C CA . ALA A 1 200 ? -37.788 4.645 55.827 1.00 79.00 200 ALA A CA 1
ATOM 1461 C C . ALA A 1 200 ? -36.393 4.222 55.320 1.00 79.00 200 ALA A C 1
ATOM 1463 O O . ALA A 1 200 ? -36.148 4.164 54.118 1.00 79.00 200 ALA A O 1
ATOM 1464 N N . THR A 1 201 ? -35.491 3.841 56.229 1.00 77.75 201 THR A N 1
ATOM 1465 C CA . THR A 1 201 ? -34.153 3.331 55.873 1.00 77.75 201 THR A CA 1
ATOM 1466 C C . THR A 1 201 ? -34.236 2.010 55.094 1.00 77.75 201 THR A C 1
ATOM 1468 O O . THR A 1 201 ? -33.477 1.787 54.151 1.00 77.75 201 THR A O 1
ATOM 1471 N N . SER A 1 202 ? -35.193 1.144 55.436 1.00 73.00 202 SER A N 1
ATOM 1472 C CA . SER A 1 202 ? -35.461 -0.083 54.681 1.00 73.00 202 SER A CA 1
ATOM 1473 C C . SER A 1 202 ? -36.058 0.175 53.294 1.00 73.00 202 SER A C 1
ATOM 1475 O O . SER A 1 202 ? -35.776 -0.582 52.366 1.00 73.00 202 SER A O 1
ATOM 1477 N N . GLU A 1 203 ? -36.912 1.184 53.143 1.00 76.56 203 GLU A N 1
ATOM 1478 C CA . GLU A 1 203 ? -37.481 1.557 51.843 1.00 76.56 203 GLU A CA 1
ATOM 1479 C C . GLU A 1 203 ? -36.384 2.097 50.909 1.00 76.56 203 GLU A C 1
ATOM 1481 O O . GLU A 1 203 ? -36.324 1.709 49.741 1.00 76.56 203 GLU A O 1
ATOM 1486 N N . SER A 1 204 ? -35.425 2.863 51.444 1.00 78.12 204 SER A N 1
ATOM 1487 C CA . SER A 1 204 ? -34.209 3.265 50.719 1.00 78.12 204 SER A CA 1
ATOM 1488 C C . SER A 1 204 ? -33.354 2.071 50.271 1.00 78.12 204 SER A C 1
ATOM 1490 O O . SER A 1 204 ? -32.815 2.082 49.166 1.00 78.12 204 SER A O 1
ATOM 1492 N N . ALA A 1 205 ? -33.255 1.005 51.076 1.00 73.69 205 ALA A N 1
ATOM 1493 C CA . ALA A 1 205 ? -32.554 -0.223 50.679 1.00 73.69 205 ALA A CA 1
ATOM 1494 C C . ALA A 1 205 ? -33.248 -0.949 49.507 1.00 73.69 205 ALA A C 1
ATOM 1496 O O . ALA A 1 205 ? -32.579 -1.510 48.637 1.00 73.69 205 ALA A O 1
ATOM 1497 N N . ALA A 1 206 ? -34.583 -0.908 49.443 1.00 74.31 206 ALA A N 1
ATOM 1498 C CA . ALA A 1 206 ? -35.342 -1.448 48.315 1.00 74.31 206 ALA A CA 1
ATOM 1499 C C . ALA A 1 206 ? -35.160 -0.609 47.036 1.00 74.31 206 ALA A C 1
ATOM 1501 O O . ALA A 1 206 ? -35.027 -1.178 45.951 1.00 74.31 206 ALA A O 1
ATOM 1502 N N . ALA A 1 207 ? -35.092 0.721 47.159 1.00 78.69 207 ALA A N 1
ATOM 1503 C CA . ALA A 1 207 ? -34.777 1.616 46.043 1.00 78.69 207 ALA A CA 1
ATOM 1504 C C . ALA A 1 207 ? -33.368 1.352 45.482 1.00 78.69 207 ALA A C 1
ATOM 1506 O O . ALA A 1 207 ? -33.221 1.152 44.277 1.00 78.69 207 ALA A O 1
ATOM 1507 N N . LEU A 1 208 ? -32.362 1.210 46.355 1.00 78.31 208 LEU A N 1
ATOM 1508 C CA . LEU A 1 208 ? -30.997 0.826 45.969 1.00 78.31 208 LEU A CA 1
ATOM 1509 C C . LEU A 1 208 ? -30.958 -0.516 45.229 1.00 78.31 208 LEU A C 1
ATOM 1511 O O . LEU A 1 208 ? -30.237 -0.663 44.247 1.00 78.31 208 LEU A O 1
ATOM 1515 N N . LYS A 1 209 ? -31.761 -1.500 45.653 1.00 80.31 209 LYS A N 1
ATOM 1516 C CA . LYS A 1 209 ? -31.876 -2.789 44.953 1.00 80.31 209 LYS A CA 1
ATOM 1517 C C . LYS A 1 209 ? -32.422 -2.620 43.531 1.00 80.31 209 LYS A C 1
ATOM 1519 O O . LYS A 1 209 ? -31.950 -3.302 42.626 1.00 80.31 209 LYS A O 1
ATOM 1524 N N . SER A 1 210 ? -33.393 -1.728 43.333 1.00 78.25 210 SER A N 1
ATOM 1525 C CA . SER A 1 210 ? -33.933 -1.409 42.006 1.00 78.25 210 SER A CA 1
ATOM 1526 C C . SER A 1 210 ? -32.893 -0.717 41.123 1.00 78.25 210 SER A C 1
ATOM 1528 O O . SER A 1 210 ? -32.705 -1.126 39.981 1.00 78.25 210 SER A O 1
ATOM 1530 N N . GLU A 1 211 ? -32.194 0.292 41.644 1.00 86.50 211 GLU A N 1
ATOM 1531 C CA . GLU A 1 211 ? -31.127 0.990 40.912 1.00 86.50 211 GLU A CA 1
ATOM 1532 C C . GLU A 1 211 ? -29.982 0.046 40.535 1.00 86.50 211 GLU A C 1
ATOM 1534 O O . GLU A 1 211 ? -29.477 0.104 39.418 1.00 86.50 211 GLU A O 1
ATOM 1539 N N . LEU A 1 212 ? -29.621 -0.885 41.421 1.00 82.94 212 LEU A N 1
ATOM 1540 C CA . LEU A 1 212 ? -28.583 -1.883 41.167 1.00 82.94 212 LEU A CA 1
ATOM 1541 C C . LEU A 1 212 ? -28.973 -2.863 40.046 1.00 82.94 212 LEU A C 1
ATOM 1543 O O . LEU A 1 212 ? -28.118 -3.291 39.272 1.00 82.94 212 LEU A O 1
ATOM 1547 N N . VAL A 1 213 ? -30.262 -3.199 39.925 1.00 82.50 213 VAL A N 1
ATOM 1548 C CA . VAL A 1 213 ? -30.783 -3.994 38.800 1.00 82.50 213 VAL A CA 1
ATOM 1549 C C . VAL A 1 213 ? -30.713 -3.202 37.493 1.00 82.50 213 VAL A C 1
ATOM 1551 O O . VAL A 1 213 ? -30.280 -3.757 36.483 1.00 82.50 213 VAL A O 1
ATOM 1554 N N . SER A 1 214 ? -31.076 -1.917 37.510 1.00 83.69 214 SER A N 1
ATOM 1555 C CA . SER A 1 214 ? -30.955 -1.046 36.335 1.00 83.69 214 SER A CA 1
ATOM 1556 C C . SER A 1 214 ? -29.499 -0.882 35.896 1.00 83.69 214 SER A C 1
ATOM 1558 O O . SER A 1 214 ? -29.197 -1.118 34.733 1.00 83.69 214 SER A O 1
ATOM 1560 N N . LEU A 1 215 ? -28.582 -0.593 36.826 1.00 82.25 215 LEU A N 1
ATOM 1561 C CA . LEU A 1 215 ? -27.144 -0.482 36.555 1.00 82.25 215 LEU A CA 1
ATOM 1562 C C . LEU A 1 215 ? -26.559 -1.777 35.990 1.00 82.25 215 LEU A C 1
ATOM 1564 O O . LEU A 1 215 ? -25.745 -1.739 35.071 1.00 82.25 215 LEU A O 1
ATOM 1568 N N . LYS A 1 216 ? -26.988 -2.936 36.506 1.00 83.25 216 LYS A N 1
ATOM 1569 C CA . LYS A 1 216 ? -26.593 -4.233 35.948 1.00 83.25 216 LYS A CA 1
ATOM 1570 C C . LYS A 1 216 ? -27.048 -4.375 34.495 1.00 83.25 216 LYS A C 1
ATOM 1572 O O . LYS A 1 216 ? -26.253 -4.790 33.656 1.00 83.25 216 LYS A O 1
ATOM 1577 N N . SER A 1 217 ? -28.299 -4.018 34.204 1.00 80.38 217 SER A N 1
ATOM 1578 C CA . SER A 1 217 ? -28.825 -4.053 32.838 1.00 80.38 217 SER A CA 1
ATOM 1579 C C . SER A 1 217 ? -28.060 -3.096 31.927 1.00 80.38 217 SER A C 1
ATOM 1581 O O . SER A 1 217 ? -27.668 -3.494 30.836 1.00 80.38 217 SER A O 1
ATOM 1583 N N . GLU A 1 218 ? -27.816 -1.861 32.373 1.00 81.25 218 GLU A N 1
ATOM 1584 C CA . GLU A 1 218 ? -27.063 -0.854 31.620 1.00 81.25 218 GLU A CA 1
ATOM 1585 C C . GLU A 1 218 ? -25.646 -1.340 31.299 1.00 81.25 218 GLU A C 1
ATOM 1587 O O . GLU A 1 218 ? -25.218 -1.235 30.148 1.00 81.25 218 GLU A O 1
ATOM 1592 N N . LEU A 1 219 ? -24.957 -1.953 32.269 1.00 78.88 219 LEU A N 1
ATOM 1593 C CA . LEU A 1 219 ? -23.620 -2.521 32.098 1.00 78.88 219 LEU A CA 1
ATOM 1594 C C . LEU A 1 219 ? -23.598 -3.685 31.092 1.00 78.88 219 LEU A C 1
ATOM 1596 O O . LEU A 1 219 ? -22.702 -3.738 30.249 1.00 78.88 219 LEU A O 1
ATOM 1600 N N . GLU A 1 220 ? -24.594 -4.577 31.131 1.00 78.19 220 GLU A N 1
ATOM 1601 C CA . GLU A 1 220 ? -24.746 -5.661 30.147 1.00 78.19 220 GLU A CA 1
ATOM 1602 C C . GLU A 1 220 ? -24.945 -5.097 28.721 1.00 78.19 220 GLU A C 1
ATOM 1604 O O . GLU A 1 220 ? -24.302 -5.558 27.774 1.00 78.19 220 GLU A O 1
ATOM 1609 N N . THR A 1 221 ? -25.741 -4.032 28.548 1.00 74.06 221 THR A N 1
ATOM 1610 C CA . THR A 1 221 ? -25.875 -3.331 27.249 1.00 74.06 221 THR A CA 1
ATOM 1611 C C . THR A 1 221 ? -24.615 -2.578 26.811 1.00 74.06 221 THR A C 1
ATOM 1613 O O . THR A 1 221 ? -24.302 -2.538 25.615 1.00 74.06 221 THR A O 1
ATOM 1616 N N . ALA A 1 222 ? -23.884 -1.972 27.748 1.00 69.38 222 ALA A N 1
ATOM 1617 C CA . ALA A 1 222 ? -22.663 -1.225 27.454 1.00 69.38 222 ALA A CA 1
ATOM 1618 C C . ALA A 1 222 ? -21.540 -2.152 26.967 1.00 69.38 222 ALA A C 1
ATOM 1620 O O . ALA A 1 222 ? -20.835 -1.811 26.015 1.00 69.38 222 ALA A O 1
ATOM 1621 N N . GLN A 1 223 ? -21.427 -3.354 27.543 1.00 67.12 223 GLN A N 1
ATOM 1622 C CA . GLN A 1 223 ? -20.531 -4.394 27.033 1.00 67.12 223 GLN A CA 1
ATOM 1623 C C . GLN A 1 223 ? -20.925 -4.825 25.610 1.00 67.12 223 GLN A C 1
ATOM 1625 O O . GLN A 1 223 ? -20.064 -4.923 24.743 1.00 67.12 223 GLN A O 1
ATOM 1630 N N . GLY A 1 224 ? -22.215 -4.992 25.310 1.00 66.38 224 GLY A N 1
ATOM 1631 C CA . GLY A 1 224 ? -22.652 -5.391 23.965 1.00 66.38 224 GLY A CA 1
ATOM 1632 C C . GLY A 1 224 ? -22.335 -4.371 22.863 1.00 66.38 224 GLY A C 1
ATOM 1633 O O . GLY A 1 224 ? -21.914 -4.737 21.769 1.00 66.38 224 GLY A O 1
ATOM 1634 N N . THR A 1 225 ? -22.517 -3.079 23.137 1.00 63.47 225 THR A N 1
ATOM 1635 C CA . THR A 1 225 ? -22.383 -2.026 22.112 1.00 63.47 225 THR A CA 1
ATOM 1636 C C . THR A 1 225 ? -20.966 -1.454 22.008 1.00 63.47 225 THR A C 1
ATOM 1638 O O . THR A 1 225 ? -20.500 -1.198 20.897 1.00 63.47 225 THR A O 1
ATOM 1641 N N . GLY A 1 226 ? -20.243 -1.313 23.126 1.00 66.12 226 GLY A N 1
ATOM 1642 C CA . GLY A 1 226 ? -18.882 -0.765 23.146 1.00 66.12 226 GLY A CA 1
ATOM 1643 C C . GLY A 1 226 ? -17.862 -1.644 22.420 1.00 66.12 226 GLY A C 1
ATOM 1644 O O . GLY A 1 226 ? -17.035 -1.128 21.665 1.00 66.12 226 GLY A O 1
ATOM 1645 N N . PHE A 1 227 ? -17.962 -2.967 22.581 1.00 62.03 227 PHE A N 1
ATOM 1646 C CA . PHE A 1 227 ? -17.096 -3.914 21.873 1.00 62.03 227 PHE A CA 1
ATOM 1647 C C . PHE A 1 227 ? -17.500 -4.089 20.401 1.00 62.03 227 PHE A C 1
ATOM 1649 O O . PHE A 1 227 ? -16.616 -4.162 19.554 1.00 62.03 227 PHE A O 1
ATOM 1656 N N . SER A 1 228 ? -18.791 -3.978 20.054 1.00 69.50 228 SER A N 1
ATOM 1657 C CA . SER A 1 228 ? -19.242 -4.092 18.652 1.00 69.50 228 SER A CA 1
ATOM 1658 C C . SER A 1 228 ? -18.609 -3.058 17.707 1.00 69.50 228 SER A C 1
ATOM 1660 O O . SER A 1 228 ? -18.327 -3.346 16.542 1.00 69.50 228 SER A O 1
ATOM 1662 N N . GLY A 1 229 ? -18.326 -1.847 18.206 1.00 77.94 229 GLY A N 1
ATOM 1663 C CA . GLY A 1 229 ? -17.629 -0.816 17.436 1.00 77.94 229 GLY A CA 1
ATOM 1664 C C . GLY A 1 229 ? -16.139 -1.109 17.244 1.00 77.94 229 GLY A C 1
ATOM 1665 O O . GLY A 1 229 ? -15.551 -0.653 16.263 1.00 77.94 229 GLY A O 1
ATOM 1666 N N . ILE A 1 230 ? -15.527 -1.861 18.165 1.00 79.88 230 ILE A N 1
ATOM 1667 C CA . ILE A 1 230 ? -14.154 -2.359 18.037 1.00 79.88 230 ILE A CA 1
ATOM 1668 C C . ILE A 1 230 ? -14.123 -3.512 17.035 1.00 79.88 230 ILE A C 1
ATOM 1670 O O . ILE A 1 230 ? -13.301 -3.457 16.128 1.00 79.88 230 ILE A O 1
ATOM 1674 N N . ASP A 1 231 ? -15.055 -4.463 17.115 1.00 80.81 231 ASP A N 1
ATOM 1675 C CA . ASP A 1 231 ? -15.172 -5.564 16.148 1.00 80.81 231 ASP A CA 1
ATOM 1676 C C . ASP A 1 231 ? -15.347 -5.030 14.723 1.00 80.81 231 ASP A C 1
ATOM 1678 O O . ASP A 1 231 ? -14.573 -5.365 13.834 1.00 80.81 231 ASP A O 1
ATOM 1682 N N . THR A 1 232 ? -16.247 -4.059 14.529 1.00 84.56 232 THR A N 1
ATOM 1683 C CA . THR A 1 232 ? -16.430 -3.401 13.222 1.00 84.56 232 THR A CA 1
ATOM 1684 C C . THR A 1 232 ? -15.133 -2.746 12.719 1.00 84.56 232 THR A C 1
ATOM 1686 O O . THR A 1 232 ? -14.834 -2.762 11.525 1.00 84.56 232 THR A O 1
ATOM 1689 N N . LYS A 1 233 ? -14.339 -2.132 13.611 1.00 88.38 233 LYS A N 1
ATOM 1690 C CA . LYS A 1 233 ? -13.042 -1.542 13.236 1.00 88.38 233 LYS A CA 1
ATOM 1691 C C . LYS A 1 233 ? -12.008 -2.615 12.901 1.00 88.38 233 LYS A C 1
ATOM 1693 O O . LYS A 1 233 ? -11.248 -2.407 11.959 1.00 88.38 233 LYS A O 1
ATOM 1698 N N . ILE A 1 234 ? -11.980 -3.721 13.642 1.00 90.31 234 ILE A N 1
ATOM 1699 C CA . ILE A 1 234 ? -11.107 -4.869 13.379 1.00 90.31 234 ILE A CA 1
ATOM 1700 C C . ILE A 1 234 ? -11.446 -5.467 12.014 1.00 90.31 234 ILE A C 1
ATOM 1702 O O . ILE A 1 234 ? -10.542 -5.610 11.197 1.00 90.31 234 ILE A O 1
ATOM 1706 N N . ASP A 1 235 ? -12.725 -5.699 11.720 1.00 91.75 235 ASP A N 1
ATOM 1707 C CA . ASP A 1 235 ? -13.193 -6.223 10.432 1.00 91.75 235 ASP A CA 1
ATOM 1708 C C . ASP A 1 235 ? -12.787 -5.312 9.266 1.00 91.75 235 ASP A C 1
ATOM 1710 O O . ASP A 1 235 ? -12.278 -5.779 8.247 1.00 91.75 235 ASP A O 1
ATOM 1714 N N . ASN A 1 236 ? -12.930 -3.993 9.432 1.00 93.44 236 ASN A N 1
ATOM 1715 C CA . ASN A 1 236 ? -12.491 -3.022 8.427 1.00 93.44 236 ASN A CA 1
ATOM 1716 C C . ASN A 1 236 ? -10.971 -3.069 8.189 1.00 93.44 236 ASN A C 1
ATOM 1718 O O . ASN A 1 236 ? -10.524 -2.956 7.046 1.00 93.44 236 ASN A O 1
ATOM 1722 N N . VAL A 1 237 ? -10.168 -3.223 9.249 1.00 94.31 237 VAL A N 1
ATOM 1723 C CA . VAL A 1 237 ? -8.706 -3.370 9.132 1.00 94.31 237 VAL A CA 1
ATOM 1724 C C . VAL A 1 237 ? -8.352 -4.687 8.440 1.00 94.31 237 VAL A C 1
ATOM 1726 O O . VAL A 1 237 ? -7.493 -4.696 7.562 1.00 94.31 237 VAL A O 1
ATOM 1729 N N . LEU A 1 238 ? -9.037 -5.780 8.779 1.00 96.00 238 LEU A N 1
ATOM 1730 C CA . LEU A 1 238 ? -8.823 -7.099 8.186 1.00 96.00 238 LEU A CA 1
ATOM 1731 C C . LEU A 1 238 ? -9.124 -7.085 6.680 1.00 96.00 238 LEU A C 1
ATOM 1733 O O . LEU A 1 238 ? -8.294 -7.517 5.883 1.00 96.00 238 LEU A O 1
ATOM 1737 N N . ALA A 1 239 ? -10.242 -6.468 6.285 1.00 94.38 239 ALA A N 1
ATOM 1738 C CA . ALA A 1 239 ? -10.603 -6.272 4.883 1.00 94.38 239 ALA A CA 1
ATOM 1739 C C . ALA A 1 239 ? -9.566 -5.426 4.121 1.00 94.38 239 ALA A C 1
ATOM 1741 O O . ALA A 1 239 ? -9.238 -5.720 2.970 1.00 94.38 239 ALA A O 1
ATOM 1742 N N . ALA A 1 240 ? -9.010 -4.387 4.755 1.00 93.62 240 ALA A N 1
ATOM 1743 C CA . ALA A 1 240 ? -7.954 -3.578 4.151 1.00 93.62 240 ALA A CA 1
ATOM 1744 C C . ALA A 1 240 ? -6.655 -4.380 3.945 1.00 93.62 240 ALA A C 1
ATOM 1746 O O . ALA A 1 240 ? -6.015 -4.244 2.901 1.00 93.62 240 ALA A O 1
ATOM 1747 N N . ILE A 1 241 ? -6.286 -5.237 4.904 1.00 91.38 241 ILE A N 1
ATOM 1748 C CA . ILE A 1 241 ? -5.119 -6.126 4.801 1.00 91.38 241 ILE A CA 1
ATOM 1749 C C . ILE A 1 241 ? -5.315 -7.148 3.675 1.00 91.38 241 ILE A C 1
ATOM 1751 O O . ILE A 1 241 ? -4.409 -7.354 2.867 1.00 91.38 241 ILE A O 1
ATOM 1755 N N . GLU A 1 242 ? -6.495 -7.760 3.573 1.00 94.81 242 GLU A N 1
ATOM 1756 C CA . GLU A 1 242 ? -6.812 -8.696 2.488 1.00 94.81 242 GLU A CA 1
ATOM 1757 C C . GLU A 1 242 ? -6.741 -8.021 1.112 1.00 94.81 242 GLU A C 1
ATOM 1759 O O . GLU A 1 242 ? -6.133 -8.568 0.188 1.00 94.81 242 GLU A O 1
ATOM 1764 N N . ALA A 1 243 ? -7.270 -6.799 0.985 1.00 93.62 243 ALA A N 1
ATOM 1765 C CA . ALA A 1 243 ? -7.169 -6.014 -0.243 1.00 93.62 243 ALA A CA 1
ATOM 1766 C C . ALA A 1 243 ? -5.709 -5.697 -0.610 1.00 93.62 243 ALA A C 1
ATOM 1768 O O . ALA A 1 243 ? -5.313 -5.855 -1.764 1.00 93.62 243 ALA A O 1
ATOM 1769 N N . GLN A 1 244 ? -4.880 -5.304 0.364 1.00 94.56 244 GLN A N 1
ATOM 1770 C CA . GLN A 1 244 ? -3.449 -5.065 0.140 1.00 94.56 244 GLN A CA 1
ATOM 1771 C C . GLN A 1 244 ? -2.707 -6.336 -0.288 1.00 94.56 244 GLN A C 1
ATOM 1773 O O . GLN A 1 244 ? -1.880 -6.278 -1.198 1.00 94.56 244 GLN A O 1
ATOM 1778 N N . ASN A 1 245 ? -3.021 -7.485 0.316 1.00 93.25 245 ASN A N 1
ATOM 1779 C CA . ASN A 1 245 ? -2.452 -8.770 -0.085 1.00 93.25 245 ASN A CA 1
ATOM 1780 C C . ASN A 1 245 ? -2.842 -9.154 -1.519 1.00 93.25 245 ASN A C 1
ATOM 1782 O O . ASN A 1 245 ? -1.995 -9.673 -2.247 1.00 93.25 245 ASN A O 1
ATOM 1786 N N . SER A 1 246 ? -4.078 -8.863 -1.944 1.00 93.81 246 SER A N 1
ATOM 1787 C CA . SER A 1 246 ? -4.505 -9.045 -3.339 1.00 93.81 246 SER A CA 1
ATOM 1788 C C . SER A 1 246 ? -3.676 -8.180 -4.285 1.00 93.81 246 SER A C 1
ATOM 1790 O O . SER A 1 246 ? -3.085 -8.697 -5.229 1.00 93.81 246 SER A O 1
ATOM 1792 N N . THR A 1 247 ? -3.532 -6.886 -3.986 1.00 92.88 247 THR A N 1
ATOM 1793 C CA . THR A 1 247 ? -2.710 -5.968 -4.789 1.00 92.88 247 THR A CA 1
ATOM 1794 C C . THR A 1 247 ? -1.248 -6.414 -4.844 1.00 92.88 247 THR A C 1
ATOM 1796 O O . THR A 1 247 ? -0.617 -6.357 -5.895 1.00 92.88 247 THR A O 1
ATOM 1799 N N . LEU A 1 248 ? -0.683 -6.901 -3.736 1.00 89.62 248 LEU A N 1
ATOM 1800 C CA . LEU A 1 248 ? 0.685 -7.418 -3.715 1.00 89.62 248 LEU A CA 1
ATOM 1801 C C . LEU A 1 248 ? 0.829 -8.688 -4.563 1.00 89.62 248 LEU A C 1
ATOM 1803 O O . LEU A 1 248 ? 1.845 -8.861 -5.237 1.00 89.62 248 LEU A O 1
ATOM 1807 N N . ALA A 1 249 ? -0.166 -9.577 -4.537 1.00 88.81 249 ALA A N 1
ATOM 1808 C CA . ALA A 1 249 ? -0.196 -10.751 -5.399 1.00 88.81 249 ALA A CA 1
ATOM 1809 C C . ALA A 1 249 ? -0.289 -10.350 -6.877 1.00 88.81 249 ALA A C 1
ATOM 1811 O O . ALA A 1 249 ? 0.443 -10.905 -7.691 1.00 88.81 249 ALA A O 1
ATOM 1812 N N . GLU A 1 250 ? -1.106 -9.349 -7.210 1.00 89.12 250 GLU A N 1
ATOM 1813 C CA . GLU A 1 250 ? -1.190 -8.776 -8.557 1.00 89.12 250 GLU A CA 1
ATOM 1814 C C . GLU A 1 250 ? 0.139 -8.158 -8.999 1.00 89.12 250 GLU A C 1
ATOM 1816 O O . GLU A 1 250 ? 0.588 -8.435 -10.102 1.00 89.12 250 GLU A O 1
ATOM 1821 N N . ILE A 1 251 ? 0.824 -7.401 -8.137 1.00 81.12 251 ILE A N 1
ATOM 1822 C CA . ILE A 1 251 ? 2.151 -6.836 -8.438 1.00 81.12 251 ILE A CA 1
ATOM 1823 C C . ILE A 1 251 ? 3.188 -7.944 -8.653 1.00 81.12 251 ILE A C 1
ATOM 1825 O O . ILE A 1 251 ? 4.024 -7.836 -9.544 1.00 81.12 251 ILE A O 1
ATOM 1829 N N . LYS A 1 252 ? 3.142 -9.022 -7.861 1.00 80.81 252 LYS A N 1
ATOM 1830 C CA . LYS A 1 252 ? 4.032 -10.182 -8.039 1.00 80.81 252 LYS A CA 1
ATOM 1831 C C . LYS A 1 252 ? 3.710 -10.980 -9.303 1.00 80.81 252 LYS A C 1
ATOM 1833 O O . LYS A 1 252 ? 4.615 -11.562 -9.889 1.00 80.81 252 LYS A O 1
ATOM 1838 N N . ALA A 1 253 ? 2.436 -11.045 -9.685 1.00 80.88 253 ALA A N 1
ATOM 1839 C CA . ALA A 1 253 ? 1.971 -11.722 -10.891 1.00 80.88 253 ALA A CA 1
ATOM 1840 C C . ALA A 1 253 ? 2.142 -10.864 -12.152 1.00 80.88 253 ALA A C 1
ATOM 1842 O O . ALA A 1 253 ? 2.180 -11.409 -13.255 1.00 80.88 253 ALA A O 1
ATOM 1843 N N . ALA A 1 254 ? 2.247 -9.542 -12.002 1.00 76.25 254 ALA A N 1
ATOM 1844 C CA . ALA A 1 254 ? 2.587 -8.628 -13.074 1.00 76.25 254 ALA A CA 1
ATOM 1845 C C . ALA A 1 254 ? 4.021 -8.927 -13.523 1.00 76.25 254 ALA A C 1
ATOM 1847 O O . ALA A 1 254 ? 5.001 -8.486 -12.925 1.00 76.25 254 ALA A O 1
ATOM 1848 N N . ASP A 1 255 ? 4.136 -9.713 -14.589 1.00 72.00 255 ASP A N 1
ATOM 1849 C CA . ASP A 1 255 ? 5.401 -10.085 -15.210 1.00 72.00 255 ASP A CA 1
ATOM 1850 C C . ASP A 1 255 ? 5.951 -8.917 -16.045 1.00 72.00 255 ASP A C 1
ATOM 1852 O O . ASP A 1 255 ? 6.078 -8.985 -17.269 1.00 72.00 255 ASP A O 1
ATOM 1856 N N . VAL A 1 256 ? 6.279 -7.817 -15.358 1.00 71.25 256 VAL A N 1
ATOM 1857 C CA . VAL A 1 256 ? 6.963 -6.647 -15.934 1.00 71.25 256 VAL A CA 1
ATOM 1858 C C . VAL A 1 256 ? 8.297 -7.078 -16.561 1.00 71.25 256 VAL A C 1
ATOM 1860 O O . VAL A 1 256 ? 8.762 -6.475 -17.526 1.00 71.25 256 VAL A O 1
ATOM 1863 N N . GLY A 1 257 ? 8.889 -8.170 -16.062 1.00 78.75 257 GLY A N 1
ATOM 1864 C CA . GLY A 1 257 ? 10.078 -8.798 -16.629 1.00 78.75 257 GLY A CA 1
ATOM 1865 C C . GLY A 1 257 ? 9.866 -9.284 -18.062 1.00 78.75 257 GLY A C 1
ATOM 1866 O O . GLY A 1 257 ? 10.696 -8.982 -18.915 1.00 78.75 257 GLY A O 1
ATOM 1867 N N . SER A 1 258 ? 8.762 -9.975 -18.359 1.00 78.12 258 SER A N 1
ATOM 1868 C CA . SER A 1 258 ? 8.455 -10.447 -19.719 1.00 78.12 258 SER A CA 1
ATOM 1869 C C . SER A 1 258 ? 8.221 -9.314 -20.716 1.00 78.12 258 SER A C 1
ATOM 1871 O O . SER A 1 258 ? 8.678 -9.408 -21.855 1.00 78.12 258 SER A O 1
ATOM 1873 N N . GLU A 1 259 ? 7.569 -8.228 -20.295 1.00 84.06 259 GLU A N 1
ATOM 1874 C CA . GLU A 1 259 ? 7.296 -7.073 -21.155 1.00 84.06 259 GLU A CA 1
ATOM 1875 C C . GLU A 1 259 ? 8.579 -6.281 -21.439 1.00 84.06 259 GLU A C 1
ATOM 1877 O O . GLU A 1 259 ? 8.877 -5.964 -22.593 1.00 84.06 259 GLU A O 1
ATOM 1882 N N . VAL A 1 260 ? 9.406 -6.056 -20.412 1.00 84.25 260 VAL A N 1
ATOM 1883 C CA . VAL A 1 260 ? 10.736 -5.450 -20.571 1.00 84.25 260 VAL A CA 1
ATOM 1884 C C . VAL A 1 260 ? 11.638 -6.339 -21.428 1.00 84.25 260 VAL A C 1
ATOM 1886 O O . VAL A 1 260 ? 12.301 -5.837 -22.332 1.00 84.25 260 VAL A O 1
ATOM 1889 N N . LEU A 1 261 ? 11.638 -7.658 -21.220 1.00 85.12 261 LEU A N 1
ATOM 1890 C CA . LEU A 1 261 ? 12.430 -8.602 -22.013 1.00 85.12 261 LEU A CA 1
ATOM 1891 C C . LEU A 1 261 ? 11.972 -8.641 -23.478 1.00 85.12 261 LEU A C 1
ATOM 1893 O O . LEU A 1 261 ? 12.811 -8.677 -24.380 1.00 85.12 261 LEU A O 1
ATOM 1897 N N . ALA A 1 262 ? 10.662 -8.587 -23.732 1.00 86.69 262 ALA A N 1
ATOM 1898 C CA . ALA A 1 262 ? 10.105 -8.483 -25.077 1.00 86.69 262 ALA A CA 1
ATOM 1899 C C . ALA A 1 262 ? 10.509 -7.163 -25.754 1.00 86.69 262 ALA A C 1
ATOM 1901 O O . ALA A 1 262 ? 10.929 -7.177 -26.913 1.00 86.69 262 ALA A O 1
ATOM 1902 N N . GLY A 1 263 ? 10.461 -6.044 -25.023 1.00 91.19 263 GLY A N 1
ATOM 1903 C CA . GLY A 1 263 ? 10.936 -4.742 -25.495 1.00 91.19 263 GLY A CA 1
ATOM 1904 C C . GLY A 1 263 ? 12.433 -4.739 -25.819 1.00 91.19 263 GLY A C 1
ATOM 1905 O O . GLY A 1 263 ? 12.834 -4.284 -26.889 1.00 91.19 263 GLY A O 1
ATOM 1906 N N . VAL A 1 264 ? 13.263 -5.322 -24.948 1.00 89.69 264 VAL A N 1
ATOM 1907 C CA . VAL A 1 264 ? 14.712 -5.477 -25.168 1.00 89.69 264 VAL A CA 1
ATOM 1908 C C . VAL A 1 264 ? 14.988 -6.363 -26.381 1.00 89.69 264 VAL A C 1
ATOM 1910 O O . VAL A 1 264 ? 15.835 -6.023 -27.206 1.00 89.69 264 VAL A O 1
ATOM 1913 N N . LYS A 1 265 ? 14.246 -7.464 -26.550 1.00 91.44 265 LYS A N 1
ATOM 1914 C CA . LYS A 1 265 ? 14.377 -8.337 -27.720 1.00 91.44 265 LYS A CA 1
ATOM 1915 C C . LYS A 1 265 ? 14.033 -7.600 -29.014 1.00 91.44 265 LYS A C 1
ATOM 1917 O O . LYS A 1 265 ? 14.815 -7.660 -29.957 1.00 91.44 265 LYS A O 1
ATOM 1922 N N . ALA A 1 266 ? 12.922 -6.866 -29.039 1.00 93.25 266 ALA A N 1
ATOM 1923 C CA . ALA A 1 266 ? 12.539 -6.051 -30.189 1.00 93.25 266 ALA A CA 1
ATOM 1924 C C . ALA A 1 266 ? 13.588 -4.966 -30.500 1.00 93.25 266 ALA A C 1
ATOM 1926 O O . ALA A 1 266 ? 13.901 -4.726 -31.667 1.00 93.25 266 ALA A O 1
ATOM 1927 N N . SER A 1 267 ? 14.181 -4.353 -29.468 1.00 92.25 267 SER A N 1
ATOM 1928 C CA . SER A 1 267 ? 15.279 -3.394 -29.631 1.00 92.25 267 SER A CA 1
ATOM 1929 C C . SER A 1 267 ? 16.525 -4.049 -30.237 1.00 92.25 267 SER A C 1
ATOM 1931 O O . SER A 1 267 ? 17.094 -3.508 -31.181 1.00 92.25 267 SER A O 1
ATOM 1933 N N . ASN A 1 268 ? 16.927 -5.233 -29.764 1.00 92.81 268 ASN A N 1
ATOM 1934 C CA . ASN A 1 268 ? 18.062 -5.981 -30.322 1.00 92.81 268 ASN A CA 1
ATOM 1935 C C . ASN A 1 268 ? 17.821 -6.434 -31.768 1.00 92.81 268 ASN A C 1
ATOM 1937 O O . ASN A 1 268 ? 18.726 -6.349 -32.603 1.00 92.81 268 ASN A O 1
ATOM 1941 N N . ASP A 1 269 ? 16.607 -6.889 -32.080 1.00 94.56 269 ASP A N 1
ATOM 1942 C CA . ASP A 1 269 ? 16.224 -7.266 -33.441 1.00 94.56 269 ASP A CA 1
ATOM 1943 C C . ASP A 1 269 ? 16.310 -6.033 -34.374 1.00 94.56 269 ASP A C 1
ATOM 1945 O O . ASP A 1 269 ? 16.824 -6.125 -35.492 1.00 94.56 269 ASP A O 1
ATOM 1949 N N . SER A 1 270 ? 15.915 -4.850 -33.885 1.00 91.94 270 SER A N 1
ATOM 1950 C CA . SER A 1 270 ? 16.064 -3.573 -34.599 1.00 91.94 270 SER A CA 1
ATOM 1951 C C . SER A 1 270 ? 17.531 -3.168 -34.801 1.00 91.94 270 SER A C 1
ATOM 1953 O O . SER A 1 270 ? 17.926 -2.817 -35.913 1.00 91.94 270 SER A O 1
ATOM 1955 N N . HIS A 1 271 ? 18.379 -3.283 -33.772 1.00 92.38 271 HIS A N 1
ATOM 1956 C CA . HIS A 1 271 ? 19.819 -3.017 -33.891 1.00 92.38 271 HIS A CA 1
ATOM 1957 C C . HIS A 1 271 ? 20.496 -3.941 -34.906 1.00 92.38 271 HIS A C 1
ATOM 1959 O O . HIS A 1 271 ? 21.279 -3.475 -35.734 1.00 92.38 271 HIS A O 1
ATOM 1965 N N . THR A 1 272 ? 20.112 -5.219 -34.927 1.00 94.94 272 THR A N 1
ATOM 1966 C CA . THR A 1 272 ? 20.574 -6.188 -35.931 1.00 94.94 272 THR A CA 1
ATOM 1967 C C . THR A 1 272 ? 20.161 -5.766 -37.344 1.00 94.94 272 THR A C 1
ATOM 1969 O O . THR A 1 272 ? 20.985 -5.768 -38.261 1.00 94.94 272 THR A O 1
ATOM 1972 N N . ALA A 1 273 ? 18.907 -5.341 -37.531 1.00 92.88 273 ALA A N 1
ATOM 1973 C CA . ALA A 1 273 ? 18.423 -4.836 -38.816 1.00 92.88 273 ALA A CA 1
ATOM 1974 C C . ALA A 1 273 ? 19.158 -3.554 -39.250 1.00 92.88 273 ALA A C 1
ATOM 1976 O O . ALA A 1 273 ? 19.521 -3.408 -40.417 1.00 92.88 273 ALA A O 1
ATOM 1977 N N . HIS A 1 274 ? 19.435 -2.642 -38.315 1.00 91.06 274 HIS A N 1
ATOM 1978 C CA . HIS A 1 274 ? 20.198 -1.422 -38.577 1.00 91.06 274 HIS A CA 1
ATOM 1979 C C . HIS A 1 274 ? 21.653 -1.727 -38.956 1.00 91.06 274 HIS A C 1
ATOM 1981 O O . HIS A 1 274 ? 22.181 -1.113 -39.884 1.00 91.06 274 HIS A O 1
ATOM 1987 N N . ALA A 1 275 ? 22.297 -2.687 -38.287 1.00 94.12 275 ALA A N 1
ATOM 1988 C CA . ALA A 1 275 ? 23.642 -3.140 -38.627 1.00 94.12 275 ALA A CA 1
ATOM 1989 C C . ALA A 1 275 ? 23.693 -3.743 -40.042 1.00 94.12 275 ALA A C 1
ATOM 1991 O O . ALA A 1 275 ? 24.597 -3.416 -40.816 1.00 94.12 275 ALA A O 1
ATOM 1992 N N . ALA A 1 276 ? 22.691 -4.547 -40.415 1.00 92.19 276 ALA A N 1
ATOM 1993 C CA . ALA A 1 276 ? 22.554 -5.096 -41.764 1.00 92.19 276 ALA A CA 1
ATOM 1994 C C . ALA A 1 276 ? 22.355 -3.994 -42.820 1.00 92.19 276 ALA A C 1
ATOM 1996 O O . ALA A 1 276 ? 23.096 -3.944 -43.801 1.00 92.19 276 ALA A O 1
ATOM 1997 N N . ALA A 1 277 ? 21.438 -3.051 -42.584 1.00 89.12 277 ALA A N 1
ATOM 1998 C CA . ALA A 1 277 ? 21.211 -1.918 -43.483 1.00 89.12 277 ALA A CA 1
ATOM 1999 C C . ALA A 1 277 ? 22.466 -1.038 -43.639 1.00 89.12 277 ALA A C 1
ATOM 2001 O O . ALA A 1 277 ? 22.780 -0.563 -44.731 1.00 89.12 277 ALA A O 1
ATOM 2002 N N . LEU A 1 278 ? 23.235 -0.846 -42.563 1.00 88.06 278 LEU A N 1
ATOM 2003 C CA . LEU A 1 278 ? 24.504 -0.123 -42.616 1.00 88.06 278 LEU A CA 1
ATOM 2004 C C . LEU A 1 278 ? 25.565 -0.879 -43.430 1.00 88.06 278 LEU A C 1
ATOM 2006 O O . LEU A 1 278 ? 26.333 -0.250 -44.161 1.00 88.06 278 LEU A O 1
ATOM 2010 N N . ALA A 1 279 ? 25.620 -2.209 -43.324 1.00 86.50 279 ALA A N 1
ATOM 2011 C CA . ALA A 1 279 ? 26.498 -3.037 -44.146 1.00 86.50 279 ALA A CA 1
ATOM 2012 C C . ALA A 1 279 ? 26.123 -2.949 -45.636 1.00 86.50 279 ALA A C 1
ATOM 2014 O O . ALA A 1 279 ? 27.009 -2.776 -46.475 1.00 86.50 279 ALA A O 1
ATOM 2015 N N . GLU A 1 280 ? 24.828 -2.969 -45.963 1.00 88.00 280 GLU A N 1
ATOM 2016 C CA . GLU A 1 280 ? 24.331 -2.771 -47.330 1.00 88.00 280 GLU A CA 1
ATOM 2017 C C . GLU A 1 280 ? 24.680 -1.383 -47.879 1.00 88.00 280 GLU A C 1
ATOM 2019 O O . GLU A 1 280 ? 25.178 -1.275 -48.998 1.00 88.00 280 GLU A O 1
ATOM 2024 N N . LEU A 1 281 ? 24.512 -0.316 -47.091 1.00 76.69 281 LEU A N 1
ATOM 2025 C CA . LEU A 1 281 ? 24.903 1.038 -47.501 1.00 76.69 281 LEU A CA 1
ATOM 2026 C C . LEU A 1 281 ? 26.415 1.162 -47.733 1.00 76.69 281 LEU A C 1
ATOM 2028 O O . LEU A 1 281 ? 26.841 1.807 -48.693 1.00 76.69 281 LEU A O 1
ATOM 2032 N N . LYS A 1 282 ? 27.238 0.521 -46.892 1.00 80.31 282 LYS A N 1
ATOM 2033 C CA . LYS A 1 282 ? 28.695 0.460 -47.098 1.00 80.31 282 LYS A CA 1
ATOM 2034 C C . LYS A 1 282 ? 29.053 -0.280 -48.387 1.00 80.31 282 LYS A C 1
ATOM 2036 O O . LYS A 1 282 ? 29.953 0.166 -49.093 1.00 80.31 282 LYS A O 1
ATOM 2041 N N . ALA A 1 283 ? 28.348 -1.364 -48.709 1.00 76.94 283 ALA A N 1
ATOM 2042 C CA . ALA A 1 283 ? 28.537 -2.096 -49.959 1.00 76.94 283 ALA A CA 1
ATOM 2043 C C . ALA A 1 283 ? 28.079 -1.276 -51.182 1.00 76.94 283 ALA A C 1
ATOM 2045 O O . ALA A 1 283 ? 28.790 -1.216 -52.183 1.00 76.94 283 ALA A O 1
ATOM 2046 N N . ALA A 1 284 ? 26.945 -0.575 -51.083 1.00 69.81 284 ALA A N 1
ATOM 2047 C CA . ALA A 1 284 ? 26.406 0.265 -52.153 1.00 69.81 284 ALA A CA 1
ATOM 2048 C C . ALA A 1 284 ? 27.316 1.464 -52.481 1.00 69.81 284 ALA A C 1
ATOM 2050 O O . ALA A 1 284 ? 27.490 1.807 -53.654 1.00 69.81 284 ALA A O 1
ATOM 2051 N N . ASN A 1 285 ? 27.956 2.060 -51.466 1.00 60.34 285 ASN A N 1
ATOM 2052 C CA . ASN A 1 285 ? 28.854 3.211 -51.618 1.00 60.34 285 ASN A CA 1
ATOM 2053 C C . ASN A 1 285 ? 30.197 2.875 -52.309 1.00 60.34 285 ASN A C 1
ATOM 2055 O O . ASN A 1 285 ? 30.984 3.775 -52.595 1.00 60.34 285 ASN A O 1
ATOM 2059 N N . ILE A 1 286 ? 30.465 1.594 -52.597 1.00 59.53 286 ILE A N 1
ATOM 2060 C CA . ILE A 1 286 ? 31.651 1.126 -53.336 1.00 59.53 286 ILE A CA 1
ATOM 2061 C C . ILE A 1 286 ? 31.228 0.159 -54.454 1.00 59.53 286 ILE A C 1
ATOM 2063 O O . ILE A 1 286 ? 31.868 -0.863 -54.699 1.00 59.53 286 ILE A O 1
ATOM 2067 N N . SER A 1 287 ? 30.125 0.462 -55.143 1.00 66.31 287 SER A N 1
ATOM 2068 C CA . SER A 1 287 ? 29.712 -0.339 -56.297 1.00 66.31 287 SER A CA 1
ATOM 2069 C C . SER A 1 287 ? 30.809 -0.296 -57.381 1.00 66.31 287 SER A C 1
ATOM 2071 O O . SER A 1 287 ? 31.237 0.803 -57.757 1.00 66.31 287 SER A O 1
ATOM 2073 N N . PRO A 1 288 ? 31.266 -1.449 -57.914 1.00 66.75 288 PRO A N 1
ATOM 2074 C CA . PRO A 1 288 ? 32.265 -1.517 -58.985 1.00 66.75 288 PRO A CA 1
ATOM 2075 C C . PRO A 1 288 ? 31.917 -0.634 -60.189 1.00 66.75 288 PRO A C 1
ATOM 2077 O O . PRO A 1 288 ? 32.812 -0.053 -60.791 1.00 66.75 288 PRO A O 1
ATOM 2080 N N . GLU A 1 289 ? 30.625 -0.444 -60.468 1.00 71.12 289 GLU A N 1
ATOM 2081 C CA . GLU A 1 289 ? 30.108 0.420 -61.537 1.00 71.12 289 GLU A CA 1
ATOM 2082 C C . GLU A 1 289 ? 30.411 1.909 -61.339 1.00 71.12 289 GLU A C 1
ATOM 2084 O O . GLU A 1 289 ? 30.730 2.594 -62.307 1.00 71.12 289 GLU A O 1
ATOM 2089 N N . ILE A 1 290 ? 30.374 2.433 -60.106 1.00 71.50 290 ILE A N 1
ATOM 2090 C CA . ILE A 1 290 ? 30.755 3.835 -59.849 1.00 71.50 290 ILE A CA 1
ATOM 2091 C C . ILE A 1 290 ? 32.265 3.993 -60.046 1.00 71.50 290 ILE A C 1
ATOM 2093 O O . ILE A 1 290 ? 32.726 4.981 -60.614 1.00 71.50 290 ILE A O 1
ATOM 2097 N N . LEU A 1 291 ? 33.048 2.996 -59.633 1.00 72.62 291 LEU A N 1
ATOM 2098 C CA . LEU A 1 291 ? 34.503 3.012 -59.760 1.00 72.62 291 LEU A CA 1
ATOM 2099 C C . LEU A 1 291 ? 34.951 2.845 -61.225 1.00 72.62 291 LEU A C 1
ATOM 2101 O O . LEU A 1 291 ? 35.889 3.514 -61.664 1.00 72.62 291 LEU A O 1
ATOM 2105 N N . GLU A 1 292 ? 34.255 2.017 -62.005 1.00 76.62 292 GLU A N 1
ATOM 2106 C CA . GLU A 1 292 ? 34.423 1.906 -63.457 1.00 76.62 292 GLU A CA 1
ATOM 2107 C C . GLU A 1 292 ? 33.953 3.166 -64.189 1.00 76.62 292 GLU A C 1
ATOM 2109 O O . GLU A 1 292 ? 34.665 3.651 -65.066 1.00 76.62 292 GLU A O 1
ATOM 2114 N N . GLY A 1 293 ? 32.825 3.759 -63.790 1.00 81.69 293 GLY A N 1
ATOM 2115 C CA . GLY A 1 293 ? 32.330 5.019 -64.344 1.00 81.69 293 GLY A CA 1
ATOM 2116 C C . GLY A 1 293 ? 33.292 6.187 -64.110 1.00 81.69 293 GLY A C 1
ATOM 2117 O O . GLY A 1 293 ? 33.567 6.959 -65.028 1.00 81.69 293 GLY A O 1
ATOM 2118 N N . VAL A 1 294 ? 33.881 6.288 -62.914 1.00 80.62 294 VAL A N 1
ATOM 2119 C CA . VAL A 1 294 ? 34.913 7.293 -62.602 1.00 80.62 294 VAL A CA 1
ATOM 2120 C C . VAL A 1 294 ? 36.193 7.043 -63.406 1.00 80.62 294 VAL A C 1
ATOM 2122 O O . VAL A 1 294 ? 36.776 7.994 -63.924 1.00 80.62 294 VAL A O 1
ATOM 2125 N N . LYS A 1 295 ? 36.617 5.784 -63.585 1.00 83.25 295 LYS A N 1
ATOM 2126 C CA . LYS A 1 295 ? 37.754 5.448 -64.463 1.00 83.25 295 LYS A CA 1
ATOM 2127 C C . LYS A 1 295 ? 37.483 5.825 -65.919 1.00 83.25 295 LYS A C 1
ATOM 2129 O O . LYS A 1 295 ? 38.334 6.458 -66.535 1.00 83.25 295 LYS A O 1
ATOM 2134 N N . ALA A 1 296 ? 36.306 5.494 -66.445 1.00 86.56 296 ALA A N 1
ATOM 2135 C CA . ALA A 1 296 ? 35.902 5.847 -67.803 1.00 86.56 296 ALA A CA 1
ATOM 2136 C C . ALA A 1 296 ? 35.832 7.371 -67.996 1.00 86.56 296 ALA A C 1
ATOM 2138 O O . ALA A 1 296 ? 36.294 7.886 -69.012 1.00 86.56 296 ALA A O 1
ATOM 2139 N N . SER A 1 297 ? 35.322 8.102 -67.000 1.00 84.19 297 SER A N 1
ATOM 2140 C CA . SER A 1 297 ? 35.312 9.568 -66.999 1.00 84.19 297 SER A CA 1
ATOM 2141 C C . SER A 1 297 ? 36.732 10.145 -67.016 1.00 84.19 297 SER A C 1
ATOM 2143 O O . SER A 1 297 ? 37.040 11.014 -67.831 1.00 84.19 297 SER A O 1
ATOM 2145 N N . ASN A 1 298 ? 37.639 9.620 -66.188 1.00 86.56 298 ASN A N 1
ATOM 2146 C CA . ASN A 1 298 ? 39.038 10.055 -66.164 1.00 86.56 298 ASN A CA 1
ATOM 2147 C C . ASN A 1 298 ? 39.765 9.761 -67.487 1.00 86.56 298 ASN A C 1
ATOM 2149 O O . ASN A 1 298 ? 40.519 10.606 -67.969 1.00 86.56 298 ASN A O 1
ATOM 2153 N N . GLU A 1 299 ? 39.499 8.611 -68.110 1.00 90.75 299 GLU A N 1
ATOM 2154 C CA . GLU A 1 299 ? 40.037 8.257 -69.429 1.00 90.75 299 GLU A CA 1
ATOM 2155 C C . GLU A 1 299 ? 39.498 9.188 -70.531 1.00 90.75 299 GLU A C 1
ATOM 2157 O O . GLU A 1 299 ? 40.242 9.651 -71.403 1.00 90.75 299 GLU A O 1
ATOM 2162 N N . ALA A 1 300 ? 38.213 9.550 -70.460 1.00 88.69 300 ALA A N 1
ATOM 2163 C CA . ALA A 1 300 ? 37.613 10.536 -71.353 1.00 88.69 300 ALA A CA 1
ATOM 2164 C C . ALA A 1 300 ? 38.234 11.930 -71.160 1.00 88.69 300 ALA A C 1
ATOM 2166 O O . ALA A 1 300 ? 38.550 12.604 -72.140 1.00 88.69 300 ALA A O 1
ATOM 2167 N N . HIS A 1 301 ? 38.487 12.353 -69.918 1.00 87.06 301 HIS A N 1
ATOM 2168 C CA . HIS A 1 301 ? 39.190 13.604 -69.621 1.00 87.06 301 HIS A CA 1
ATOM 2169 C C . HIS A 1 301 ? 40.635 13.605 -70.144 1.00 87.06 301 HIS A C 1
ATOM 2171 O O . HIS A 1 301 ? 41.080 14.614 -70.701 1.00 87.06 301 HIS A O 1
ATOM 2177 N N . ALA A 1 302 ? 41.356 12.487 -70.027 1.00 90.00 302 ALA A N 1
ATOM 2178 C CA . ALA A 1 302 ? 42.688 12.330 -70.608 1.00 90.00 302 ALA A CA 1
ATOM 2179 C C . ALA A 1 302 ? 42.645 12.437 -72.143 1.00 90.00 302 ALA A C 1
ATOM 2181 O O . ALA A 1 302 ? 43.440 13.166 -72.743 1.00 90.00 302 ALA A O 1
ATOM 2182 N N . THR A 1 303 ? 41.655 11.799 -72.772 1.00 88.75 303 THR A N 1
ATOM 2183 C CA . THR A 1 303 ? 41.423 11.875 -74.221 1.00 88.75 303 THR A CA 1
ATOM 2184 C C . THR A 1 303 ? 41.094 13.300 -74.665 1.00 88.75 303 THR A C 1
ATOM 2186 O O . THR A 1 303 ? 41.730 13.816 -75.581 1.00 88.75 303 THR A O 1
ATOM 2189 N N . HIS A 1 304 ? 40.176 13.989 -73.981 1.00 87.00 304 HIS A N 1
ATOM 2190 C CA . HIS A 1 304 ? 39.857 15.392 -74.259 1.00 87.00 304 HIS A CA 1
ATOM 2191 C C . HIS A 1 304 ? 41.077 16.304 -74.109 1.00 87.00 304 HIS A C 1
ATOM 2193 O O . HIS A 1 304 ? 41.286 17.185 -74.940 1.00 87.00 304 HIS A O 1
ATOM 2199 N N . THR A 1 305 ? 41.910 16.080 -73.092 1.00 91.25 305 THR A N 1
ATOM 2200 C CA . THR A 1 305 ? 43.154 16.841 -72.892 1.00 91.25 305 THR A CA 1
ATOM 2201 C C . THR A 1 305 ? 44.118 16.649 -74.066 1.00 91.25 305 THR A C 1
ATOM 2203 O O . THR A 1 305 ? 44.724 17.612 -74.547 1.00 91.25 305 THR A O 1
ATOM 2206 N N . LYS A 1 306 ? 44.223 15.418 -74.581 1.00 88.62 306 LYS A N 1
ATOM 2207 C CA . LYS A 1 306 ? 45.015 15.100 -75.774 1.00 88.62 306 LYS A CA 1
ATOM 2208 C C . LYS A 1 306 ? 44.459 15.782 -77.026 1.00 88.62 306 LYS A C 1
ATOM 2210 O O . LYS A 1 306 ? 45.206 16.483 -77.701 1.00 88.62 306 LYS A O 1
ATOM 2215 N N . THR A 1 307 ? 43.160 15.655 -77.299 1.00 87.62 307 THR A N 1
ATOM 2216 C CA . THR A 1 307 ? 42.513 16.303 -78.453 1.00 87.62 307 THR A CA 1
ATOM 2217 C C . THR A 1 307 ? 42.644 17.823 -78.392 1.00 87.62 307 THR A C 1
ATOM 2219 O O . THR A 1 307 ? 42.920 18.462 -79.402 1.00 87.62 307 THR A O 1
ATOM 2222 N N . LEU A 1 308 ? 42.511 18.419 -77.205 1.00 87.19 308 LEU A N 1
ATOM 2223 C CA . LEU A 1 308 ? 42.713 19.853 -77.018 1.00 87.19 308 LEU A CA 1
ATOM 2224 C C . LEU A 1 308 ? 44.154 20.266 -77.350 1.00 87.19 308 LEU A C 1
ATOM 2226 O O . LEU A 1 308 ? 44.358 21.273 -78.025 1.00 87.19 308 LEU A O 1
ATOM 2230 N N . SER A 1 309 ? 45.141 19.464 -76.941 1.00 83.56 309 SER A N 1
ATOM 2231 C CA . SER A 1 309 ? 46.555 19.692 -77.267 1.00 83.56 309 SER A CA 1
ATOM 2232 C C . SER A 1 309 ? 46.829 19.571 -78.772 1.00 83.56 309 SER A C 1
ATOM 2234 O O . SER A 1 309 ? 47.586 20.364 -79.331 1.00 83.56 309 SER A O 1
ATOM 2236 N N . GLU A 1 310 ? 46.187 18.618 -79.451 1.00 84.00 310 GLU A N 1
ATOM 2237 C CA . GLU A 1 310 ? 46.268 18.442 -80.908 1.00 84.00 310 GLU A CA 1
ATOM 2238 C C . GLU A 1 310 ? 45.632 19.623 -81.658 1.00 84.00 310 GLU A C 1
ATOM 2240 O O . GLU A 1 310 ? 46.260 20.195 -82.550 1.00 84.00 310 GLU A O 1
ATOM 2245 N N . ILE A 1 311 ? 44.438 20.068 -81.251 1.00 75.25 311 ILE A N 1
ATOM 2246 C CA . ILE A 1 311 ? 43.793 21.269 -81.805 1.00 75.25 311 ILE A CA 1
ATOM 2247 C C . ILE A 1 311 ? 44.694 22.489 -81.599 1.00 75.25 311 ILE A C 1
ATOM 2249 O O . ILE A 1 311 ? 44.956 23.238 -82.541 1.00 75.25 311 ILE A O 1
ATOM 2253 N N . GLN A 1 312 ? 45.237 22.670 -80.395 1.00 78.19 312 GLN A N 1
ATOM 2254 C CA . GLN A 1 312 ? 46.136 23.780 -80.091 1.00 78.19 312 GLN A CA 1
ATOM 2255 C C . GLN A 1 312 ? 47.409 23.751 -80.958 1.00 78.19 312 GLN A C 1
ATOM 2257 O O . GLN A 1 312 ? 47.890 24.808 -81.378 1.00 78.19 312 GLN A O 1
ATOM 2262 N N . ALA A 1 313 ? 47.920 22.561 -81.292 1.00 74.56 313 ALA A N 1
ATOM 2263 C CA . ALA A 1 313 ? 49.040 22.396 -82.214 1.00 74.56 313 ALA A CA 1
ATOM 2264 C C . ALA A 1 313 ? 48.677 22.783 -83.660 1.00 74.56 313 ALA A C 1
ATOM 2266 O O . ALA A 1 313 ? 49.475 23.452 -84.313 1.00 74.56 313 ALA A O 1
ATOM 2267 N N . THR A 1 314 ? 47.471 22.449 -84.138 1.00 66.44 314 THR A N 1
ATOM 2268 C CA . THR A 1 314 ? 46.996 22.859 -85.480 1.00 66.44 314 THR A CA 1
ATOM 2269 C C . THR A 1 314 ? 46.727 24.363 -85.600 1.00 66.44 314 THR A C 1
ATOM 2271 O O . THR A 1 314 ? 46.911 24.940 -86.667 1.00 66.44 314 THR A O 1
ATOM 2274 N N . VAL A 1 315 ? 46.357 25.027 -84.500 1.00 63.00 315 VAL A N 1
ATOM 2275 C CA . VAL A 1 315 ? 46.167 26.490 -84.449 1.00 63.00 315 VAL A CA 1
ATOM 2276 C C . VAL A 1 315 ? 47.506 27.241 -84.363 1.00 63.00 315 VAL A C 1
ATOM 2278 O O . VAL A 1 315 ? 47.592 28.399 -84.767 1.00 63.00 315 VAL A O 1
ATOM 2281 N N . SER A 1 316 ? 48.567 26.591 -83.873 1.00 55.94 316 SER A N 1
ATOM 2282 C CA . SER A 1 316 ? 49.889 27.209 -83.674 1.00 55.94 316 SER A CA 1
ATOM 2283 C C . SER A 1 316 ? 50.831 27.101 -84.885 1.00 55.94 316 SER A C 1
ATOM 2285 O O . SER A 1 316 ? 51.939 27.635 -84.845 1.00 55.94 316 SER A O 1
ATOM 2287 N N . THR A 1 317 ? 50.423 26.439 -85.971 1.00 45.97 317 THR A N 1
ATOM 2288 C CA . THR A 1 317 ? 51.176 26.421 -87.237 1.00 45.97 317 THR A CA 1
ATOM 2289 C C . THR A 1 317 ? 50.713 27.555 -88.161 1.00 45.97 317 THR A C 1
ATOM 2291 O O . THR A 1 317 ? 49.512 27.656 -88.414 1.00 45.97 317 THR A O 1
ATOM 2294 N N . PRO A 1 318 ? 51.612 28.400 -88.710 1.00 45.28 318 PRO A N 1
ATOM 2295 C CA . PRO A 1 318 ? 51.222 29.375 -89.719 1.00 45.28 318 PRO A CA 1
ATOM 2296 C C . PRO A 1 318 ? 50.767 28.635 -90.980 1.00 45.28 318 PRO A C 1
ATOM 2298 O O . PRO A 1 318 ? 51.463 27.748 -91.474 1.00 45.28 318 PRO A O 1
ATOM 2301 N N . ALA A 1 319 ? 49.577 28.991 -91.464 1.00 40.53 319 ALA A N 1
ATOM 2302 C CA . ALA A 1 319 ? 48.939 28.392 -92.628 1.00 40.53 319 ALA A CA 1
ATOM 2303 C C . ALA A 1 319 ? 49.886 28.361 -93.849 1.00 40.53 319 ALA A C 1
ATOM 2305 O O . ALA A 1 319 ? 50.443 29.407 -94.204 1.00 40.53 319 ALA A O 1
ATOM 2306 N N . PRO A 1 320 ? 50.060 27.209 -94.526 1.00 42.91 320 PRO A N 1
ATOM 2307 C CA . PRO A 1 320 ? 50.646 27.186 -95.856 1.00 42.91 320 PRO A CA 1
ATOM 2308 C C . PRO A 1 320 ? 49.673 27.840 -96.848 1.00 42.91 320 PRO A C 1
ATOM 2310 O O . PRO A 1 320 ? 48.456 27.836 -96.655 1.00 42.91 320 PRO A O 1
ATOM 2313 N N . ALA A 1 321 ? 50.235 28.461 -97.884 1.00 41.56 321 ALA A N 1
ATOM 2314 C CA . ALA A 1 321 ? 49.518 29.224 -98.898 1.00 41.56 321 ALA A CA 1
ATOM 2315 C C . ALA A 1 321 ? 48.317 28.452 -99.474 1.00 41.56 321 ALA A C 1
ATOM 2317 O O . ALA A 1 321 ? 48.435 27.285 -99.838 1.00 41.56 321 ALA A O 1
ATOM 2318 N N . ALA A 1 322 ? 47.173 29.133 -99.557 1.00 43.94 322 ALA A N 1
ATOM 2319 C CA . ALA A 1 322 ? 45.930 28.601 -100.093 1.00 43.94 322 ALA A CA 1
ATOM 2320 C C . ALA A 1 322 ? 46.104 28.106 -101.540 1.00 43.94 322 ALA A C 1
ATOM 2322 O O . ALA A 1 322 ? 46.309 28.905 -102.455 1.00 43.94 322 ALA A O 1
ATOM 2323 N N . GLU A 1 323 ? 45.961 26.799 -101.749 1.00 54.28 323 GLU A N 1
ATOM 2324 C CA . GLU A 1 323 ? 45.495 26.265 -1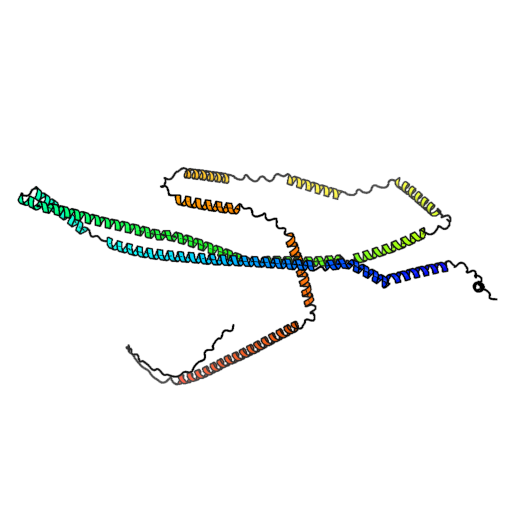03.026 1.00 54.28 323 GLU A CA 1
ATOM 2325 C C . GLU A 1 323 ? 43.977 26.499 -103.134 1.00 54.28 323 GLU A C 1
ATOM 2327 O O . GLU A 1 323 ? 43.280 26.484 -102.112 1.00 54.28 323 GLU A O 1
ATOM 2332 N N . PRO A 1 324 ? 43.434 26.770 -104.336 1.00 52.75 324 PRO A N 1
ATOM 2333 C CA . PRO A 1 324 ? 42.009 27.015 -104.506 1.00 52.75 324 PRO A CA 1
ATOM 2334 C C . PRO A 1 324 ? 41.224 25.758 -104.118 1.00 52.75 324 PRO A C 1
ATOM 2336 O O . PRO A 1 324 ? 41.244 24.753 -104.823 1.00 52.75 324 PRO A O 1
ATOM 2339 N N . VAL A 1 325 ? 40.527 25.829 -102.984 1.00 57.28 325 VAL A N 1
ATOM 2340 C CA . VAL A 1 325 ? 39.562 24.814 -102.562 1.00 57.28 325 VAL A CA 1
ATOM 2341 C C . VAL A 1 325 ? 38.486 24.717 -103.638 1.00 57.28 325 VAL A C 1
ATOM 2343 O O . VAL A 1 325 ? 37.787 25.691 -103.923 1.00 57.28 325 VAL A O 1
ATOM 2346 N N . ASP A 1 326 ? 38.370 23.539 -104.242 1.00 61.69 326 ASP A N 1
ATOM 2347 C CA . ASP A 1 326 ? 37.310 23.221 -105.185 1.00 61.69 326 ASP A CA 1
ATOM 2348 C C . ASP A 1 326 ? 35.966 23.182 -104.440 1.00 61.69 326 ASP A C 1
ATOM 2350 O O . ASP A 1 326 ? 35.645 22.226 -103.735 1.00 61.69 326 ASP A O 1
ATOM 2354 N N . LEU A 1 327 ? 35.190 24.262 -104.561 1.00 66.94 327 LEU A N 1
ATOM 2355 C CA . LEU A 1 327 ? 33.850 24.396 -103.980 1.00 66.94 327 LEU A CA 1
ATOM 2356 C C . LEU A 1 327 ? 32.765 23.727 -104.842 1.00 66.94 327 LEU A C 1
ATOM 2358 O O . LEU A 1 327 ? 31.591 23.767 -104.469 1.00 66.94 327 LEU A O 1
ATOM 2362 N N . SER A 1 328 ? 33.126 23.081 -105.957 1.00 72.44 328 SER A N 1
ATOM 2363 C CA . SER A 1 328 ? 32.186 22.347 -106.816 1.00 72.44 328 SER A CA 1
ATOM 2364 C C . SER A 1 328 ? 31.347 21.296 -106.070 1.00 72.44 328 SER A C 1
ATOM 2366 O O . SER A 1 328 ? 30.153 21.213 -106.354 1.00 72.44 328 SER A O 1
ATOM 2368 N N . PRO A 1 329 ? 31.864 20.542 -105.072 1.00 70.81 329 PRO A N 1
ATOM 2369 C CA . PRO A 1 329 ? 31.055 19.596 -104.300 1.00 70.81 329 PRO A CA 1
ATOM 2370 C C . PRO A 1 329 ? 30.014 20.290 -103.414 1.00 70.81 329 PRO A C 1
ATOM 2372 O O . PRO A 1 329 ? 28.910 19.779 -103.241 1.00 70.81 329 PRO A O 1
ATOM 2375 N N . ILE A 1 330 ? 30.351 21.464 -102.865 1.00 69.62 330 ILE A N 1
ATOM 2376 C CA . ILE A 1 330 ? 29.442 22.260 -102.028 1.00 69.62 330 ILE A CA 1
ATOM 2377 C C . ILE A 1 330 ? 28.383 22.933 -102.903 1.00 69.62 330 ILE A C 1
ATOM 2379 O O . ILE A 1 330 ? 27.220 22.960 -102.515 1.00 69.62 330 ILE A O 1
ATOM 2383 N N . SER A 1 331 ? 28.752 23.402 -104.099 1.00 71.50 331 SER A N 1
ATOM 2384 C CA . SER A 1 331 ? 27.792 23.916 -105.080 1.00 71.50 331 SER A CA 1
ATOM 2385 C C . SER A 1 331 ? 26.842 22.814 -105.551 1.00 71.50 331 SER A C 1
ATOM 2387 O O . SER A 1 331 ? 25.637 23.017 -105.530 1.00 71.50 331 SER A O 1
ATOM 2389 N N . ALA A 1 332 ? 27.353 21.614 -105.852 1.00 73.75 332 ALA A N 1
ATOM 2390 C CA . ALA A 1 332 ? 26.528 20.467 -106.233 1.00 73.75 332 ALA A CA 1
ATOM 2391 C C . ALA A 1 332 ? 25.580 20.031 -105.104 1.00 73.75 332 ALA A C 1
ATOM 2393 O O . ALA A 1 332 ? 24.414 19.739 -105.357 1.00 73.75 332 ALA A O 1
ATOM 2394 N N . LYS A 1 333 ? 26.047 20.039 -103.847 1.00 78.94 333 LYS A N 1
ATOM 2395 C CA . LYS A 1 333 ? 25.201 19.791 -102.670 1.00 78.94 333 LYS A CA 1
ATOM 2396 C C . LYS A 1 333 ? 24.170 20.899 -102.463 1.00 78.94 333 LYS A C 1
ATOM 2398 O O . LYS A 1 333 ? 23.036 20.608 -102.109 1.00 78.94 333 LYS A O 1
ATOM 2403 N N . LEU A 1 334 ? 24.520 22.161 -102.694 1.00 80.06 334 LEU A N 1
ATOM 2404 C CA . LEU A 1 334 ? 23.579 23.274 -102.587 1.00 80.06 334 LEU A CA 1
ATOM 2405 C C . LEU A 1 334 ? 22.514 23.220 -103.690 1.00 80.06 334 LEU A C 1
ATOM 2407 O O . LEU A 1 334 ? 21.347 23.482 -103.409 1.00 80.06 334 LEU A O 1
ATOM 2411 N N . ASP A 1 335 ? 22.886 22.819 -104.904 1.00 80.38 335 ASP A N 1
ATOM 2412 C CA . ASP A 1 335 ? 21.962 22.580 -106.013 1.00 80.38 335 ASP A CA 1
ATOM 2413 C C . ASP A 1 335 ? 21.054 21.372 -105.727 1.00 80.38 335 ASP A C 1
ATOM 2415 O O . ASP A 1 335 ? 19.847 21.454 -105.945 1.00 80.38 335 ASP A O 1
ATOM 2419 N N . GLU A 1 336 ? 21.587 20.293 -105.137 1.00 79.00 336 GLU A N 1
ATOM 2420 C CA . GLU A 1 336 ? 20.820 19.130 -104.657 1.00 79.00 336 GLU A CA 1
ATOM 2421 C C . GLU A 1 336 ? 19.826 19.532 -103.552 1.00 79.00 336 GLU A C 1
ATOM 2423 O O . GLU A 1 336 ? 18.649 19.181 -103.610 1.00 79.00 336 GLU A O 1
ATOM 2428 N N . HIS A 1 337 ? 20.247 20.345 -102.579 1.00 77.81 337 HIS A N 1
ATOM 2429 C CA . HIS A 1 337 ? 19.366 20.870 -101.531 1.00 77.81 337 HIS A CA 1
ATOM 2430 C C . HIS A 1 337 ? 18.328 21.863 -102.080 1.00 77.81 337 HIS A C 1
ATOM 2432 O O . HIS A 1 337 ? 17.190 21.884 -101.611 1.00 77.81 337 HIS A O 1
ATOM 2438 N N . THR A 1 338 ? 18.683 22.664 -103.088 1.00 81.06 338 THR A N 1
ATOM 2439 C CA . THR A 1 338 ? 17.758 23.582 -103.773 1.00 81.06 338 THR A CA 1
ATOM 2440 C C . THR A 1 338 ? 16.725 22.801 -104.588 1.00 81.06 338 THR A C 1
ATOM 2442 O O . THR A 1 338 ? 15.543 23.150 -104.571 1.00 81.06 338 THR A O 1
ATOM 2445 N N . ALA A 1 339 ? 17.135 21.700 -105.226 1.00 77.62 339 ALA A N 1
ATOM 2446 C CA . ALA A 1 339 ? 16.248 20.768 -105.912 1.00 77.62 339 ALA A CA 1
ATOM 2447 C C . ALA A 1 339 ? 15.321 20.038 -104.927 1.00 77.62 339 ALA A C 1
ATOM 2449 O O . ALA A 1 339 ? 14.113 20.028 -105.146 1.00 77.62 339 ALA A O 1
ATOM 2450 N N . HIS A 1 340 ? 15.837 19.538 -103.798 1.00 77.31 340 HIS A N 1
ATOM 2451 C CA . HIS A 1 340 ? 15.016 18.950 -102.734 1.00 77.31 340 HIS A CA 1
ATOM 2452 C C . HIS A 1 340 ? 14.027 19.952 -102.134 1.00 77.31 340 HIS A C 1
ATOM 2454 O O . HIS A 1 340 ? 12.891 19.593 -101.833 1.00 77.31 340 HIS A O 1
ATOM 2460 N N . LEU A 1 341 ? 14.415 21.221 -101.984 1.00 78.31 341 LEU A N 1
ATOM 2461 C CA . LEU A 1 341 ? 13.509 22.262 -101.507 1.00 78.31 341 LEU A CA 1
ATOM 2462 C C . LEU A 1 341 ? 12.409 22.565 -102.535 1.00 78.31 341 LEU A C 1
ATOM 2464 O O . LEU A 1 341 ? 11.259 22.766 -102.148 1.00 78.31 341 LEU A O 1
ATOM 2468 N N . ALA A 1 342 ? 12.732 22.573 -103.832 1.00 74.25 342 ALA A N 1
ATOM 2469 C CA . ALA A 1 342 ? 11.752 22.723 -104.908 1.00 74.25 342 ALA A CA 1
ATOM 2470 C C . ALA A 1 342 ? 10.806 21.510 -105.002 1.00 74.25 342 ALA A C 1
ATOM 2472 O O . ALA A 1 342 ? 9.600 21.684 -105.181 1.00 74.25 342 ALA A O 1
ATOM 2473 N N . GLU A 1 343 ? 11.329 20.300 -104.798 1.00 72.25 343 GLU A N 1
ATOM 2474 C CA . GLU A 1 343 ? 10.571 19.049 -104.758 1.00 72.25 343 GLU A CA 1
ATOM 2475 C C . GLU A 1 343 ? 9.637 19.001 -103.536 1.00 72.25 343 GLU A C 1
ATOM 2477 O O . GLU A 1 343 ? 8.438 18.788 -103.696 1.00 72.25 343 GLU A O 1
ATOM 2482 N N . LEU A 1 344 ? 10.109 19.348 -102.331 1.00 67.25 344 LEU A N 1
ATOM 2483 C CA . LEU A 1 344 ? 9.270 19.474 -101.127 1.00 67.25 344 LEU A CA 1
ATOM 2484 C C . LEU A 1 344 ? 8.163 20.527 -101.286 1.00 67.25 344 LEU A C 1
ATOM 2486 O O . LEU A 1 344 ? 7.037 20.326 -100.830 1.00 67.25 344 LEU A O 1
ATOM 2490 N N . LYS A 1 345 ? 8.447 21.639 -101.973 1.00 69.50 345 LYS A N 1
ATOM 2491 C CA . LYS A 1 345 ? 7.456 22.689 -102.255 1.00 69.50 345 LYS A CA 1
ATOM 2492 C C . LYS A 1 345 ? 6.410 22.236 -103.284 1.00 69.50 345 LYS A C 1
ATOM 2494 O O . LYS A 1 345 ? 5.256 22.655 -103.198 1.00 69.50 345 LYS A O 1
ATOM 2499 N N . SER A 1 346 ? 6.794 21.344 -104.202 1.00 60.41 346 SER A N 1
ATOM 2500 C CA . SER A 1 346 ? 5.902 20.667 -105.151 1.00 60.41 346 SER A CA 1
ATOM 2501 C C . SER A 1 346 ? 5.049 19.579 -104.478 1.00 60.41 346 SER A C 1
ATOM 2503 O O . SER A 1 346 ? 3.866 19.465 -104.793 1.00 60.41 346 SER A O 1
ATOM 2505 N N . LEU A 1 347 ? 5.595 18.825 -103.512 1.00 58.03 347 LEU A N 1
ATOM 2506 C CA . LEU A 1 347 ? 4.845 17.834 -102.722 1.00 58.03 347 LEU A CA 1
ATOM 2507 C C . LEU A 1 347 ? 3.873 18.472 -101.709 1.00 58.03 347 LEU A C 1
ATOM 2509 O O . LEU A 1 347 ? 2.893 17.838 -101.332 1.00 58.03 347 LEU A O 1
ATOM 2513 N N . ALA A 1 348 ? 4.089 19.729 -101.306 1.00 53.91 348 ALA A N 1
ATOM 2514 C CA . ALA A 1 348 ? 3.190 20.472 -100.415 1.00 53.91 348 ALA A CA 1
ATOM 2515 C C . ALA A 1 348 ? 1.950 21.080 -101.114 1.00 53.91 348 ALA A C 1
ATOM 2517 O O . ALA A 1 348 ? 1.064 21.591 -100.433 1.00 53.91 348 ALA A O 1
ATOM 2518 N N . SER A 1 349 ? 1.871 21.044 -102.454 1.00 53.03 349 SER A N 1
ATOM 2519 C CA . SER A 1 349 ? 0.758 21.627 -103.237 1.00 53.03 349 SER A CA 1
ATOM 2520 C C . SER A 1 349 ? -0.183 20.599 -103.887 1.00 53.03 349 SER A C 1
ATOM 2522 O O . SER A 1 349 ? -1.050 20.983 -104.670 1.00 53.03 349 SER A O 1
ATOM 2524 N N . ALA A 1 350 ? -0.071 19.309 -103.558 1.00 42.25 350 ALA A N 1
ATOM 2525 C CA . ALA A 1 350 ? -1.009 18.274 -104.001 1.00 42.25 350 ALA A CA 1
ATOM 2526 C C . ALA A 1 350 ? -1.746 17.669 -102.786 1.00 42.25 350 ALA A C 1
ATOM 2528 O O . ALA A 1 350 ? -1.087 17.252 -101.833 1.00 42.25 350 ALA A O 1
ATOM 2529 N N . PRO A 1 351 ? -3.094 17.626 -102.770 1.00 53.44 351 PRO A N 1
ATOM 2530 C CA . PRO A 1 351 ? -3.851 17.178 -101.607 1.00 53.44 351 PRO A CA 1
ATOM 2531 C C . PRO A 1 351 ? -3.745 15.656 -101.470 1.00 53.44 351 PRO A C 1
ATOM 2533 O O . PRO A 1 351 ? -4.098 14.914 -102.386 1.00 53.44 351 PRO A O 1
ATOM 2536 N N . ALA A 1 352 ? -3.275 15.194 -100.315 1.00 39.56 352 ALA A N 1
ATOM 2537 C CA . ALA A 1 352 ? -3.161 13.781 -99.967 1.00 39.56 352 ALA A CA 1
ATOM 2538 C C . ALA A 1 352 ? -3.868 13.523 -98.614 1.00 39.56 352 ALA A C 1
ATOM 2540 O O . ALA A 1 352 ? -4.144 14.464 -97.871 1.00 39.56 352 ALA A O 1
ATOM 2541 N N . PRO A 1 353 ? -4.273 12.275 -98.347 1.00 43.81 353 PRO A N 1
ATOM 2542 C CA . PRO A 1 353 ? -5.630 11.860 -98.022 1.00 43.81 353 PRO A CA 1
ATOM 2543 C C . PRO A 1 353 ? -5.986 12.002 -96.536 1.00 43.81 353 PRO A C 1
ATOM 2545 O O . PRO A 1 353 ? -5.126 11.973 -95.660 1.00 43.81 353 PRO A O 1
ATOM 2548 N N . VAL A 1 354 ? -7.292 12.093 -96.270 1.00 44.56 354 VAL A N 1
ATOM 2549 C CA . VAL A 1 354 ? -7.905 12.065 -94.933 1.00 44.56 354 VAL A CA 1
ATOM 2550 C C . VAL A 1 354 ? -7.393 10.850 -94.137 1.00 44.56 354 VAL A C 1
ATOM 2552 O O . VAL A 1 354 ? -7.635 9.718 -94.566 1.00 44.56 354 VAL A O 1
ATOM 2555 N N 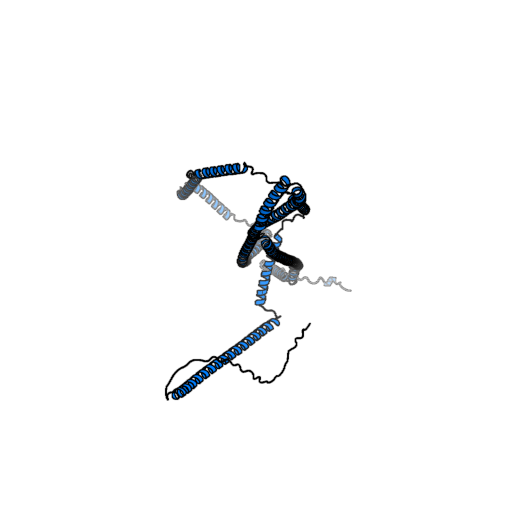. PRO A 1 355 ? -6.716 11.036 -92.988 1.00 49.09 355 PRO A N 1
ATOM 2556 C CA . PRO A 1 355 ? -6.417 9.936 -92.081 1.00 49.09 355 PRO A CA 1
ATOM 2557 C C . PRO A 1 355 ? -7.713 9.459 -91.412 1.00 49.09 355 PRO A C 1
ATOM 2559 O O . PRO A 1 355 ? -8.556 10.267 -91.018 1.00 49.09 355 PRO A O 1
ATOM 2562 N N . ALA A 1 356 ? -7.883 8.138 -91.324 1.00 55.22 356 ALA A N 1
ATOM 2563 C CA . ALA A 1 356 ? -9.036 7.496 -90.699 1.00 55.22 356 ALA A CA 1
ATOM 2564 C C . ALA A 1 356 ? -9.278 8.047 -89.277 1.00 55.22 356 ALA A C 1
ATOM 2566 O O . ALA A 1 356 ? -8.306 8.275 -88.549 1.00 55.22 356 ALA A O 1
ATOM 2567 N N . PRO A 1 357 ? -10.541 8.276 -88.872 1.00 57.50 357 PRO A N 1
ATOM 2568 C CA . PRO A 1 357 ? -10.843 8.817 -87.556 1.00 57.50 357 PRO A CA 1
ATOM 2569 C C . PRO A 1 357 ? -10.328 7.857 -86.484 1.00 57.50 357 PRO A C 1
ATOM 2571 O O . PRO A 1 357 ? -10.697 6.685 -86.446 1.00 57.50 357 PRO A O 1
ATOM 2574 N N . VAL A 1 358 ? -9.449 8.371 -85.628 1.00 61.59 358 VAL A N 1
ATOM 2575 C CA . VAL A 1 358 ? -9.038 7.699 -84.398 1.00 61.59 358 VAL A CA 1
ATOM 2576 C C . VAL A 1 358 ? -10.286 7.545 -83.535 1.00 61.59 358 VAL A C 1
ATOM 2578 O O . VAL A 1 358 ? -10.962 8.529 -83.233 1.00 61.59 358 VAL A O 1
ATOM 2581 N N . ASP A 1 359 ? -10.613 6.304 -83.188 1.00 64.69 359 ASP A N 1
ATOM 2582 C CA . ASP A 1 359 ? -11.759 5.992 -82.347 1.00 64.69 359 ASP A CA 1
ATOM 2583 C C . ASP A 1 359 ? -11.479 6.418 -80.896 1.00 64.69 359 ASP A C 1
ATOM 2585 O O . ASP A 1 359 ? -10.737 5.766 -80.160 1.00 64.69 359 ASP A O 1
ATOM 2589 N N . PHE A 1 360 ? -12.062 7.549 -80.495 1.00 62.97 360 PHE A N 1
ATOM 2590 C CA . PHE A 1 360 ? -12.036 8.048 -79.120 1.00 62.97 360 PHE A CA 1
ATOM 2591 C C . PHE A 1 360 ? -13.201 7.508 -78.270 1.00 62.97 360 PHE A C 1
ATOM 2593 O O . PHE A 1 360 ? -13.312 7.894 -77.105 1.00 62.97 360 PHE A O 1
ATOM 2600 N N . SER A 1 361 ? -14.048 6.601 -78.782 1.00 72.69 361 SER A N 1
ATOM 2601 C CA . SER A 1 361 ? -15.125 5.966 -78.008 1.00 72.69 361 SER A CA 1
ATOM 2602 C C . SER A 1 361 ? -14.680 5.352 -76.672 1.00 72.69 361 SER A C 1
ATOM 2604 O O . SER A 1 361 ? -15.413 5.546 -75.704 1.00 72.69 361 SER A O 1
ATO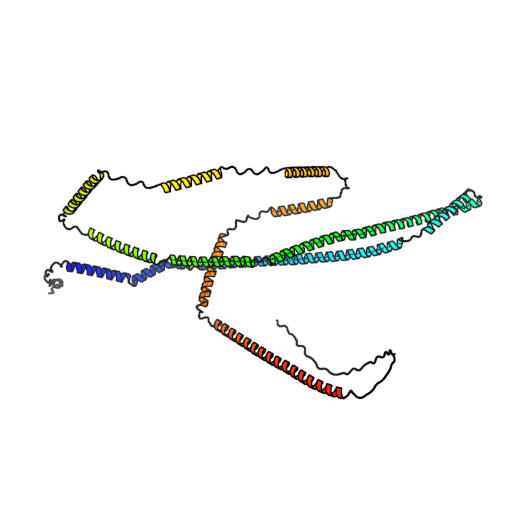M 2606 N N . PRO A 1 362 ? -13.507 4.700 -76.515 1.00 69.25 362 PRO A N 1
ATOM 2607 C CA . PRO A 1 362 ? -13.082 4.210 -75.198 1.00 69.25 362 PRO A CA 1
ATOM 2608 C C . PRO A 1 362 ? -12.704 5.332 -74.215 1.00 69.25 362 PRO A C 1
ATOM 2610 O O . PRO A 1 362 ? -12.877 5.173 -73.008 1.00 69.25 362 PRO A O 1
ATOM 2613 N N . LEU A 1 363 ? -12.229 6.481 -74.710 1.00 66.06 363 LEU A N 1
ATOM 2614 C CA . LEU A 1 363 ? -11.966 7.671 -73.889 1.00 66.06 363 LEU A CA 1
ATOM 2615 C C . LEU A 1 363 ? -13.267 8.395 -73.517 1.00 66.06 363 LEU A C 1
ATOM 2617 O O . LEU A 1 363 ? -13.401 8.832 -72.378 1.00 66.06 363 LEU A O 1
ATOM 2621 N N . SER A 1 364 ? -14.239 8.455 -74.434 1.00 73.06 364 SER A N 1
ATOM 2622 C CA . SER A 1 364 ? -15.589 8.960 -74.149 1.00 73.06 364 SER A CA 1
ATOM 2623 C C . SER A 1 364 ? -16.298 8.083 -73.121 1.00 73.06 364 SER A C 1
ATOM 2625 O O . SER A 1 364 ? -16.795 8.603 -72.135 1.00 73.06 364 SER A O 1
ATOM 2627 N N . ALA A 1 365 ? -16.256 6.755 -73.277 1.00 73.06 365 ALA A N 1
ATOM 2628 C CA . ALA A 1 365 ? -16.889 5.821 -72.347 1.00 73.06 365 ALA A CA 1
ATOM 2629 C C . ALA A 1 365 ? -16.304 5.921 -70.930 1.00 73.06 365 ALA A C 1
ATOM 2631 O O . ALA A 1 365 ? -17.055 5.911 -69.961 1.00 73.06 365 ALA A O 1
ATOM 2632 N N . LYS A 1 366 ? -14.979 6.086 -70.792 1.00 77.62 366 LYS A N 1
ATOM 2633 C CA . LYS A 1 366 ? -14.361 6.325 -69.478 1.00 77.62 366 LYS A CA 1
ATOM 2634 C C . LYS A 1 366 ? -14.704 7.692 -68.896 1.00 77.62 366 LYS A C 1
ATOM 2636 O O . LYS A 1 366 ? -14.846 7.811 -67.683 1.00 77.62 366 LYS A O 1
ATOM 2641 N N . LEU A 1 367 ? -14.831 8.721 -69.733 1.00 79.88 367 LEU A N 1
ATOM 2642 C CA . LEU A 1 367 ? -15.255 10.042 -69.278 1.00 79.88 367 LEU A CA 1
ATOM 2643 C C . LEU A 1 367 ? -16.718 10.023 -68.810 1.00 79.88 367 LEU A C 1
ATOM 2645 O O . LEU A 1 367 ? -17.021 10.609 -67.773 1.00 79.88 367 LEU A O 1
ATOM 2649 N N . ASP A 1 368 ? -17.587 9.296 -69.512 1.00 80.44 368 ASP A N 1
ATOM 2650 C CA . ASP A 1 368 ? -18.989 9.086 -69.142 1.00 80.44 368 ASP A CA 1
ATOM 2651 C C . ASP A 1 368 ? -19.115 8.235 -67.864 1.00 80.44 368 ASP A C 1
ATOM 2653 O O . ASP A 1 368 ? -19.925 8.550 -66.995 1.00 80.44 368 ASP A O 1
ATOM 2657 N N . GLU A 1 369 ? -18.266 7.216 -67.684 1.00 79.44 369 GLU A N 1
ATOM 2658 C CA . GLU A 1 369 ? -18.195 6.411 -66.456 1.00 79.44 369 GLU A CA 1
ATOM 2659 C C . GLU A 1 369 ? -17.732 7.248 -65.253 1.00 79.44 369 GLU A C 1
ATOM 2661 O O . GLU A 1 369 ? -18.357 7.216 -64.193 1.00 79.44 369 GLU A O 1
ATOM 2666 N N . HIS A 1 370 ? -16.696 8.075 -65.420 1.00 78.19 370 HIS A N 1
ATOM 2667 C CA . HIS A 1 370 ? -16.256 9.007 -64.379 1.00 78.19 370 HIS A CA 1
ATOM 2668 C C . HIS A 1 370 ? -17.310 10.089 -64.087 1.00 78.19 370 HIS A C 1
ATOM 2670 O O . HIS A 1 370 ? -17.486 10.476 -62.931 1.00 78.19 370 HIS A O 1
ATOM 2676 N N . ALA A 1 371 ? -18.040 10.568 -65.099 1.00 80.88 371 ALA A N 1
ATOM 2677 C CA . ALA A 1 371 ? -19.139 11.514 -64.915 1.00 80.88 371 ALA A CA 1
ATOM 2678 C C . ALA A 1 371 ? -20.330 10.876 -64.175 1.00 80.88 371 ALA A C 1
ATOM 2680 O O . ALA A 1 371 ? -20.926 11.521 -63.307 1.00 80.88 371 ALA A O 1
ATOM 2681 N N . ALA A 1 372 ? -20.639 9.604 -64.448 1.00 77.50 372 ALA A N 1
ATOM 2682 C CA . ALA A 1 372 ? -21.646 8.837 -63.719 1.00 77.50 372 ALA A CA 1
ATOM 2683 C C . ALA A 1 372 ? -21.233 8.624 -62.255 1.00 77.50 372 ALA A C 1
ATOM 2685 O O . ALA A 1 372 ? -22.005 8.953 -61.359 1.00 77.50 372 ALA A O 1
ATOM 2686 N N . GLN A 1 373 ? -19.986 8.216 -61.996 1.00 80.25 373 GLN A N 1
ATOM 2687 C CA . GLN A 1 373 ? -19.452 8.081 -60.634 1.00 80.25 373 GLN A CA 1
ATOM 2688 C C . GLN A 1 373 ? -19.475 9.406 -59.863 1.00 80.25 373 GLN A C 1
ATOM 2690 O O . GLN A 1 373 ? -19.826 9.438 -58.685 1.00 80.25 373 GLN A O 1
ATOM 2695 N N . LEU A 1 374 ? -19.155 10.524 -60.521 1.00 77.50 374 LEU A N 1
ATOM 2696 C CA . LEU A 1 374 ? -19.231 11.845 -59.898 1.00 77.50 374 LEU A CA 1
ATOM 2697 C C . LEU A 1 374 ? -20.683 12.240 -59.578 1.00 77.50 374 LEU A C 1
ATOM 2699 O O . LEU A 1 374 ? -20.936 12.886 -58.562 1.00 77.50 374 LEU A O 1
ATOM 2703 N N . THR A 1 375 ? -21.639 11.835 -60.417 1.00 76.19 375 THR A N 1
ATOM 2704 C CA . THR A 1 375 ? -23.073 12.073 -60.199 1.00 76.19 375 THR A CA 1
ATOM 2705 C C . THR A 1 375 ? -23.626 11.192 -59.075 1.00 76.19 375 THR A C 1
ATOM 2707 O O . THR A 1 375 ? -24.391 11.689 -58.248 1.00 76.19 375 THR A O 1
ATOM 2710 N N . ASP A 1 376 ? -23.179 9.939 -58.965 1.00 74.44 376 ASP A N 1
ATOM 2711 C CA . ASP A 1 376 ? -23.533 9.025 -57.873 1.00 74.44 376 ASP A CA 1
ATOM 2712 C C . ASP A 1 376 ? -22.958 9.493 -56.532 1.00 74.44 376 ASP A C 1
ATOM 2714 O O . ASP A 1 376 ? -23.689 9.574 -55.545 1.00 74.44 376 ASP A O 1
ATOM 2718 N N . ILE A 1 377 ? -21.685 9.909 -56.491 1.00 66.31 377 ILE A N 1
ATOM 2719 C CA . ILE A 1 377 ? -21.066 10.489 -55.285 1.00 66.31 377 ILE A CA 1
ATOM 2720 C C . ILE A 1 377 ? -21.797 11.772 -54.880 1.00 66.31 377 ILE A C 1
ATOM 2722 O O . ILE A 1 377 ? -22.104 11.975 -53.705 1.00 66.31 377 ILE A O 1
ATOM 2726 N N . LYS A 1 378 ? -22.137 12.633 -55.847 1.00 74.56 378 LYS A N 1
ATOM 2727 C CA . LYS A 1 378 ? -22.886 13.864 -55.573 1.00 74.56 378 LYS A CA 1
ATOM 2728 C C . LYS A 1 378 ? -24.285 13.566 -55.032 1.00 74.56 378 LYS A C 1
ATOM 2730 O O . LYS A 1 378 ? -24.712 14.246 -54.102 1.00 74.56 378 LYS A O 1
ATOM 2735 N N . SER A 1 379 ? -24.959 12.540 -55.551 1.00 67.00 379 SER A N 1
ATOM 2736 C CA . SER A 1 379 ? -26.289 12.104 -55.099 1.00 67.00 379 SER A CA 1
ATOM 2737 C C . SER A 1 379 ? -26.247 11.441 -53.717 1.00 67.00 379 SER A C 1
ATOM 2739 O O . SER A 1 379 ? -27.117 11.705 -52.893 1.00 67.00 379 SER A O 1
ATOM 2741 N N . ALA A 1 380 ? -25.200 10.670 -53.406 1.00 59.53 380 ALA A N 1
ATOM 2742 C CA . ALA A 1 380 ? -24.976 10.092 -52.078 1.00 59.53 380 ALA A CA 1
ATOM 2743 C C . ALA A 1 380 ? -24.664 11.160 -51.011 1.00 59.53 380 ALA A C 1
ATOM 2745 O O . ALA A 1 380 ? -25.043 11.007 -49.854 1.00 59.53 380 ALA A O 1
ATOM 2746 N N . VAL A 1 381 ? -24.022 12.265 -51.405 1.00 56.09 381 VAL A N 1
ATOM 2747 C CA . VAL A 1 381 ? -23.703 13.405 -50.525 1.00 56.09 381 VAL A CA 1
ATOM 2748 C C . VAL A 1 381 ? -24.877 14.387 -50.369 1.00 56.09 381 VAL A C 1
ATOM 2750 O O . VAL A 1 381 ? -24.908 15.148 -49.404 1.00 56.09 381 VAL A O 1
ATOM 2753 N N . THR A 1 382 ? -25.865 14.375 -51.275 1.00 55.81 382 THR A N 1
ATOM 2754 C CA . THR A 1 382 ? -27.068 15.239 -51.197 1.00 55.81 382 THR A CA 1
ATOM 2755 C C . THR A 1 382 ? -28.357 14.518 -50.795 1.00 55.81 382 THR A C 1
ATOM 2757 O O . THR A 1 382 ? -29.381 15.178 -50.608 1.00 55.81 382 THR A O 1
ATOM 2760 N N . ALA A 1 383 ? -28.331 13.200 -50.591 1.00 46.06 383 ALA A N 1
ATOM 2761 C CA . ALA A 1 383 ? -29.442 12.475 -49.987 1.00 46.06 383 ALA A CA 1
ATOM 2762 C C . ALA A 1 383 ? -29.562 12.825 -48.484 1.00 46.06 383 ALA A C 1
ATOM 2764 O O . ALA A 1 383 ? -28.598 12.641 -47.738 1.00 46.06 383 ALA A O 1
ATOM 2765 N N . PRO A 1 384 ? -30.725 13.304 -47.998 1.00 51.44 384 PRO A N 1
ATOM 2766 C CA . PRO A 1 384 ? -30.977 13.422 -46.568 1.00 51.44 384 PRO A CA 1
ATOM 2767 C C . PRO A 1 384 ? -30.904 12.033 -45.931 1.00 51.44 384 PRO A C 1
ATOM 2769 O O . PRO A 1 384 ? -31.464 11.073 -46.465 1.00 51.44 384 PRO A O 1
ATOM 2772 N N . ALA A 1 385 ? -30.234 11.938 -44.783 1.00 49.47 385 ALA A N 1
ATOM 2773 C CA . ALA A 1 385 ? -30.223 10.734 -43.961 1.00 49.47 385 ALA A CA 1
ATOM 2774 C C . ALA A 1 385 ? -31.661 10.223 -43.713 1.00 49.47 385 ALA A C 1
ATOM 2776 O O . ALA A 1 385 ? -32.577 11.040 -43.557 1.00 49.47 385 ALA A O 1
ATOM 2777 N N . PRO A 1 386 ? -31.886 8.895 -43.664 1.00 47.28 386 PRO A N 1
ATOM 2778 C CA . PRO A 1 386 ? -33.198 8.343 -43.360 1.00 47.28 386 PRO A CA 1
ATOM 2779 C C . PRO A 1 386 ? -33.665 8.863 -41.998 1.00 47.28 386 PRO A C 1
ATOM 2781 O O . PRO A 1 386 ? -32.941 8.783 -41.007 1.00 47.28 386 PRO A O 1
ATOM 2784 N N . VAL A 1 387 ? -34.878 9.417 -41.977 1.00 46.03 387 VAL A N 1
ATOM 2785 C CA . VAL A 1 387 ? -35.570 9.884 -40.772 1.00 46.03 387 VAL A CA 1
ATOM 2786 C C . VAL A 1 387 ? -35.596 8.738 -39.748 1.00 46.03 387 VAL A C 1
ATOM 2788 O O . VAL A 1 387 ? -36.205 7.704 -40.038 1.00 46.03 387 VAL A O 1
ATOM 2791 N N . PRO A 1 388 ? -34.958 8.869 -38.569 1.00 48.25 388 PRO A N 1
ATOM 2792 C CA . PRO A 1 388 ? -35.154 7.907 -37.497 1.00 48.25 388 PRO A CA 1
ATOM 2793 C C . PRO A 1 388 ? -36.604 8.011 -37.011 1.00 48.25 388 PRO A C 1
ATOM 2795 O O . PRO A 1 388 ? -37.155 9.108 -36.895 1.00 48.25 388 PRO A O 1
ATOM 2798 N N . ALA A 1 389 ? -37.233 6.861 -36.758 1.00 54.53 389 ALA A N 1
ATOM 2799 C CA . ALA A 1 389 ? -38.563 6.773 -36.158 1.00 54.53 389 ALA A CA 1
ATOM 2800 C C . ALA A 1 389 ? -38.661 7.684 -34.913 1.00 54.53 389 ALA A C 1
ATOM 2802 O O . ALA A 1 389 ? -37.657 7.831 -34.210 1.00 54.53 389 ALA A O 1
ATOM 2803 N N . PRO A 1 390 ? -39.826 8.306 -34.631 1.00 54.69 390 PRO A N 1
ATOM 2804 C CA . PRO A 1 390 ? -39.966 9.209 -33.495 1.00 54.69 390 PRO A CA 1
ATOM 2805 C C . PRO A 1 390 ? -39.557 8.479 -32.216 1.00 54.69 390 PRO A C 1
ATOM 2807 O O . PRO A 1 390 ? -40.174 7.488 -31.829 1.00 54.69 390 PRO A O 1
ATOM 2810 N N . VAL A 1 391 ? -38.478 8.955 -31.594 1.00 58.97 391 VAL A N 1
ATOM 2811 C CA . VAL A 1 391 ? -38.034 8.487 -30.284 1.00 58.97 391 VAL A CA 1
ATOM 2812 C C . VAL A 1 391 ? -39.149 8.816 -29.305 1.00 58.97 391 VAL A C 1
ATOM 2814 O O . VAL A 1 391 ? -39.511 9.979 -29.128 1.00 58.97 391 VAL A O 1
ATOM 2817 N N . ASP A 1 392 ? -39.719 7.779 -28.706 1.00 63.53 392 ASP A N 1
ATOM 2818 C CA . ASP A 1 392 ? -40.703 7.921 -27.650 1.00 63.53 392 ASP A CA 1
ATOM 2819 C C . ASP A 1 392 ? -40.019 8.527 -26.415 1.00 63.53 392 ASP A C 1
ATOM 2821 O O . ASP A 1 392 ? -39.218 7.877 -25.744 1.00 63.53 392 ASP A O 1
ATOM 2825 N N . LEU A 1 393 ? -40.288 9.809 -26.154 1.00 67.50 393 LEU A N 1
ATOM 2826 C CA . LEU A 1 393 ? -39.769 10.549 -25.002 1.00 67.50 393 LEU A CA 1
ATOM 2827 C C . LEU A 1 393 ? -40.644 10.371 -23.750 1.00 67.50 393 LEU A C 1
ATOM 2829 O O . LEU A 1 393 ? -40.332 10.960 -22.713 1.00 67.50 393 LEU A O 1
ATOM 2833 N N . THR A 1 394 ? -41.709 9.556 -23.796 1.00 74.62 394 THR A N 1
ATOM 2834 C CA . THR A 1 394 ? -42.512 9.247 -22.600 1.00 74.62 394 THR A CA 1
ATOM 2835 C C . THR A 1 394 ? -41.698 8.676 -21.429 1.00 74.62 394 THR A C 1
ATOM 2837 O O . THR A 1 394 ? -41.990 9.078 -20.301 1.00 74.62 394 THR A O 1
ATOM 2840 N N . PRO A 1 395 ? -40.628 7.867 -21.612 1.00 71.06 395 PRO A N 1
ATOM 2841 C CA . PRO A 1 395 ? -39.808 7.405 -20.490 1.00 71.06 395 PRO A CA 1
ATOM 2842 C C . PRO A 1 395 ? -39.010 8.544 -19.841 1.00 71.06 395 PRO A C 1
ATOM 2844 O O . PRO A 1 395 ? -38.827 8.561 -18.627 1.00 71.06 395 PRO A O 1
ATOM 2847 N N . LEU A 1 396 ? -38.562 9.519 -20.642 1.00 65.00 396 LEU A N 1
ATOM 2848 C CA . LEU A 1 396 ? -37.851 10.710 -20.168 1.00 65.00 396 LEU A CA 1
ATOM 2849 C C . LEU A 1 396 ? -38.794 11.671 -19.436 1.00 65.00 396 LEU A C 1
ATOM 2851 O O . LEU A 1 396 ? -38.404 12.226 -18.413 1.00 65.00 396 LEU A O 1
ATOM 2855 N N . SER A 1 397 ? -40.037 11.816 -19.907 1.00 71.75 397 SER A N 1
ATOM 2856 C CA . SER A 1 397 ? -41.070 12.585 -19.202 1.00 71.75 397 SER A CA 1
ATOM 2857 C C . SER A 1 397 ? -41.430 11.935 -17.865 1.00 71.75 397 SER A C 1
ATOM 2859 O O . SER A 1 397 ? -41.438 12.618 -16.850 1.00 71.75 397 SER A O 1
ATOM 2861 N N . ALA A 1 398 ? -41.626 10.611 -17.834 1.00 74.50 398 ALA A N 1
ATOM 2862 C CA . ALA A 1 398 ? -41.921 9.881 -16.599 1.00 74.50 398 ALA A CA 1
ATOM 2863 C C . ALA A 1 398 ? -40.770 9.969 -15.582 1.00 74.50 398 ALA A C 1
ATOM 2865 O O . ALA A 1 398 ? -41.008 10.165 -14.393 1.00 74.50 398 ALA A O 1
ATOM 2866 N N . LYS A 1 399 ? -39.515 9.888 -16.047 1.00 77.88 399 LYS A N 1
ATOM 2867 C CA . LYS A 1 399 ? -38.329 10.116 -15.208 1.00 77.88 399 LYS A CA 1
ATOM 2868 C C . LYS A 1 399 ? -38.274 11.550 -14.683 1.00 77.88 399 LYS A C 1
ATOM 2870 O O . LYS A 1 399 ? -37.966 11.757 -13.515 1.00 77.88 399 LYS A O 1
ATOM 2875 N N . LEU A 1 400 ? -38.581 12.545 -15.511 1.00 81.06 400 LEU A N 1
ATOM 2876 C CA . LEU A 1 400 ? -38.599 13.944 -15.085 1.00 81.06 400 LEU A CA 1
ATOM 2877 C C . LEU A 1 400 ? -39.692 14.213 -14.037 1.00 81.06 400 LEU A C 1
ATOM 2879 O O . LEU A 1 400 ? -39.444 14.943 -13.076 1.00 81.06 400 LEU A O 1
ATOM 2883 N N . ASP A 1 401 ? -40.859 13.587 -14.180 1.00 81.06 401 ASP A N 1
ATOM 2884 C CA . ASP A 1 401 ? -41.947 13.657 -13.203 1.00 81.06 401 ASP A CA 1
ATOM 2885 C C . ASP A 1 401 ? -41.562 12.960 -11.882 1.00 81.06 401 ASP A C 1
ATOM 2887 O O . ASP A 1 401 ? -41.782 13.520 -10.808 1.00 81.06 401 ASP A O 1
ATOM 2891 N N . GLU A 1 402 ? -40.893 11.800 -11.945 1.00 79.94 402 GLU A N 1
ATOM 2892 C CA . GLU A 1 402 ? -40.336 11.084 -10.781 1.00 79.94 402 GLU A CA 1
ATOM 2893 C C . GLU A 1 402 ? -39.299 11.947 -10.034 1.00 79.94 402 GLU A C 1
ATOM 2895 O O . GLU A 1 402 ? -39.381 12.131 -8.819 1.00 79.94 402 GLU A O 1
ATOM 2900 N N . HIS A 1 403 ? -38.364 12.566 -10.760 1.00 75.12 403 HIS A N 1
ATOM 2901 C CA . HIS A 1 403 ? -37.378 13.483 -10.179 1.00 75.12 403 HIS A CA 1
ATOM 2902 C C . HIS A 1 403 ? -38.025 14.749 -9.594 1.00 75.12 403 HIS A C 1
ATOM 2904 O O . HIS A 1 403 ? -37.581 15.243 -8.555 1.00 75.12 403 HIS A O 1
ATOM 2910 N N . THR A 1 404 ? -39.085 15.264 -10.222 1.00 84.56 404 THR A N 1
ATOM 2911 C CA . THR A 1 404 ? -39.845 16.414 -9.711 1.00 84.56 404 THR A CA 1
ATOM 2912 C C . THR A 1 404 ? -40.571 16.054 -8.412 1.00 84.56 404 THR A C 1
ATOM 2914 O O . THR A 1 404 ? -40.545 16.848 -7.470 1.00 84.56 404 THR A O 1
ATOM 2917 N N . ALA A 1 405 ? -41.131 14.842 -8.314 1.00 78.25 405 ALA A N 1
ATOM 2918 C CA . ALA A 1 405 ? -41.755 14.328 -7.097 1.00 78.25 405 ALA A CA 1
ATOM 2919 C C . ALA A 1 405 ? -40.739 14.164 -5.950 1.00 78.25 405 ALA A C 1
ATOM 2921 O O . ALA A 1 405 ? -40.977 14.666 -4.846 1.00 78.25 405 ALA A O 1
ATOM 2922 N N . HIS A 1 406 ? -39.568 13.575 -6.219 1.00 78.31 406 HIS A N 1
ATOM 2923 C CA . HIS A 1 406 ? -38.484 13.480 -5.233 1.00 78.31 406 HIS A CA 1
ATOM 2924 C C . HIS A 1 406 ? -38.014 14.855 -4.750 1.00 78.31 406 HIS A C 1
ATOM 2926 O O . HIS A 1 406 ? -37.788 15.055 -3.557 1.00 78.31 406 HIS A O 1
ATOM 2932 N N . LEU A 1 407 ? -37.906 15.833 -5.653 1.00 75.69 407 LEU A N 1
ATOM 2933 C CA . LEU A 1 407 ? -37.513 17.189 -5.282 1.00 75.69 407 LEU A CA 1
ATOM 2934 C C . LEU A 1 407 ? -38.556 17.850 -4.367 1.00 75.69 407 LEU A C 1
ATOM 2936 O O . LEU A 1 407 ? -38.187 18.543 -3.417 1.00 75.69 407 LEU A O 1
ATOM 2940 N N . THR A 1 408 ? -39.851 17.629 -4.620 1.00 74.75 408 THR A N 1
ATOM 2941 C CA . THR A 1 408 ? -40.914 18.107 -3.724 1.00 74.75 408 THR A CA 1
ATOM 2942 C C . THR A 1 408 ? -40.893 17.414 -2.363 1.00 74.75 408 THR A C 1
ATOM 2944 O O . THR A 1 408 ? -41.043 18.098 -1.355 1.00 74.75 408 THR A O 1
ATOM 2947 N N . GLU A 1 409 ? -40.619 16.109 -2.304 1.00 74.06 409 GLU A N 1
ATOM 2948 C CA . GLU A 1 409 ? -40.527 15.352 -1.049 1.00 74.06 409 GLU A CA 1
ATOM 2949 C C . GLU A 1 409 ? -39.329 15.793 -0.192 1.00 74.06 409 GLU A C 1
ATOM 2951 O O . GLU A 1 409 ? -39.491 16.077 0.995 1.00 74.06 409 GLU A O 1
ATOM 2956 N N . ILE A 1 410 ? -38.150 15.977 -0.802 1.00 65.12 410 ILE A N 1
ATOM 2957 C CA . ILE A 1 410 ? -36.958 16.526 -0.129 1.00 65.12 410 ILE A CA 1
ATOM 2958 C C . ILE A 1 410 ? -37.256 17.923 0.430 1.00 65.12 410 ILE A C 1
ATOM 2960 O O . ILE A 1 410 ? -36.902 18.242 1.566 1.00 65.12 410 ILE A O 1
ATOM 2964 N N . LYS A 1 411 ? -37.950 18.766 -0.342 1.00 74.50 411 LYS A N 1
ATOM 2965 C CA . LYS A 1 411 ? -38.310 20.124 0.086 1.00 74.50 411 LYS A CA 1
ATOM 2966 C C . LYS A 1 411 ? -39.310 20.124 1.250 1.00 74.50 411 LYS A C 1
ATOM 2968 O O . LYS A 1 411 ? -39.228 20.991 2.125 1.00 74.50 411 LYS A O 1
ATOM 2973 N N . SER A 1 412 ? -40.218 19.150 1.287 1.00 65.56 412 SER A N 1
ATOM 2974 C CA . SER A 1 412 ? -41.153 18.937 2.395 1.00 65.56 412 SER A CA 1
ATOM 2975 C C . SER A 1 412 ? -40.456 18.411 3.655 1.00 65.56 412 SER A C 1
ATOM 2977 O O . SER A 1 412 ? -40.732 18.929 4.734 1.00 65.56 412 SER A O 1
ATOM 2979 N N . ALA A 1 413 ? -39.504 17.479 3.530 1.00 58.53 413 ALA A N 1
ATOM 2980 C CA . ALA A 1 413 ? -38.714 16.961 4.654 1.00 58.53 413 ALA A CA 1
ATOM 2981 C C . ALA A 1 413 ? -37.805 18.030 5.297 1.00 58.53 413 ALA A C 1
ATOM 2983 O O . ALA A 1 413 ? -37.569 18.012 6.502 1.00 58.53 413 ALA A O 1
ATOM 2984 N N . VAL A 1 414 ? -37.344 19.007 4.510 1.00 54.94 414 VAL A N 1
ATOM 2985 C CA . VAL A 1 414 ? -36.539 20.149 4.986 1.00 54.94 414 VAL A CA 1
ATOM 2986 C C . VAL A 1 414 ? -37.380 21.217 5.708 1.00 54.94 414 VAL A C 1
ATOM 2988 O O . VAL A 1 414 ? -36.836 22.029 6.453 1.00 54.94 414 VAL A O 1
ATOM 2991 N N . SER A 1 415 ? -38.705 21.231 5.527 1.00 53.22 415 SER A N 1
ATOM 2992 C CA . SER A 1 415 ? -39.582 22.296 6.048 1.00 53.22 415 SER A CA 1
ATOM 2993 C C . SER A 1 415 ? -40.203 22.008 7.424 1.00 53.22 415 SER A C 1
ATOM 2995 O O . SER A 1 415 ? -40.952 22.843 7.930 1.00 53.22 415 SER A O 1
ATOM 2997 N N . THR A 1 416 ? -39.903 20.870 8.058 1.00 43.53 416 THR A N 1
ATOM 2998 C CA . THR A 1 416 ? -40.356 20.550 9.425 1.00 43.53 416 THR A CA 1
ATOM 2999 C C . THR A 1 416 ? -39.198 20.660 10.423 1.00 43.53 416 THR A C 1
ATOM 3001 O O . THR A 1 416 ? -38.346 19.771 10.444 1.00 43.53 416 THR A O 1
ATOM 3004 N N . PRO A 1 417 ? -39.134 21.702 11.277 1.00 42.09 417 PRO A N 1
ATOM 3005 C CA . PRO A 1 417 ? -38.149 21.764 12.351 1.00 42.09 417 PRO A CA 1
ATOM 3006 C C . PRO A 1 417 ? -38.508 20.742 13.439 1.00 42.09 417 PRO A C 1
ATOM 3008 O O . PRO A 1 417 ? -39.584 20.813 14.035 1.00 42.09 417 PRO A O 1
ATOM 3011 N N . ALA A 1 418 ? -37.607 19.795 13.695 1.00 42.62 418 ALA A N 1
ATOM 3012 C CA . ALA A 1 418 ? -37.628 18.941 14.881 1.00 42.62 418 ALA A CA 1
ATOM 3013 C C . ALA A 1 418 ? -37.288 19.768 16.148 1.00 42.62 418 ALA A C 1
ATOM 3015 O O . ALA A 1 418 ? -36.627 20.805 16.035 1.00 42.62 418 ALA A O 1
ATOM 3016 N N . PRO A 1 419 ? -37.751 19.359 17.347 1.00 46.34 419 PRO A N 1
ATOM 3017 C CA . PRO A 1 419 ? -37.611 20.140 18.574 1.00 46.34 419 PRO A CA 1
ATOM 3018 C C . PRO A 1 419 ? -36.143 20.343 18.976 1.00 46.34 419 PRO A C 1
ATOM 3020 O O . PRO A 1 419 ? -35.320 19.437 18.872 1.00 46.34 419 PRO A O 1
ATOM 3023 N N . VAL A 1 420 ? -35.853 21.559 19.444 1.00 41.16 420 VAL A N 1
ATOM 3024 C CA . VAL A 1 420 ? -34.543 22.057 19.891 1.00 41.16 420 VAL A CA 1
ATOM 3025 C C . VAL A 1 420 ? -33.975 21.174 21.017 1.00 41.16 420 VAL A C 1
ATOM 3027 O O . VAL A 1 420 ? -34.596 21.116 22.080 1.00 41.16 420 VAL A O 1
ATOM 3030 N N . PRO A 1 421 ? -32.808 20.522 20.836 1.00 46.09 421 PRO A N 1
ATOM 3031 C CA . PRO A 1 421 ? -32.038 19.941 21.932 1.00 46.09 421 PRO A CA 1
ATOM 3032 C C . PRO A 1 421 ? -31.212 21.027 22.643 1.00 46.09 421 PRO A C 1
ATOM 3034 O O . PRO A 1 421 ? -30.829 22.027 22.033 1.00 46.09 421 PRO A O 1
ATOM 3037 N N . GLU A 1 422 ? -30.949 20.829 23.936 1.00 53.47 422 GLU A N 1
ATOM 3038 C CA . GLU A 1 422 ? -30.142 21.717 24.787 1.00 53.47 422 GLU A CA 1
ATOM 3039 C C . GLU A 1 422 ? -28.762 22.044 24.173 1.00 53.47 422 GLU A C 1
ATOM 3041 O O . GLU A 1 422 ? -28.192 21.212 23.459 1.00 53.47 422 GLU A O 1
ATOM 3046 N N . PRO A 1 423 ? -28.208 23.251 24.416 1.00 51.56 423 PRO A N 1
ATOM 3047 C CA . PRO A 1 423 ? -26.973 23.686 23.775 1.00 51.56 423 PRO A CA 1
ATOM 3048 C C . PRO A 1 423 ? -25.792 22.822 24.229 1.00 51.56 423 PRO A C 1
ATOM 3050 O O . PRO A 1 423 ? -25.319 22.923 25.359 1.00 51.56 423 PRO A O 1
ATOM 3053 N N . VAL A 1 424 ? -25.302 21.990 23.311 1.00 63.84 424 VAL A N 1
ATOM 3054 C CA . VAL A 1 424 ? -24.023 21.288 23.432 1.00 63.84 424 VAL A CA 1
ATOM 3055 C C . VAL A 1 424 ? -22.908 22.330 23.483 1.00 63.84 424 VAL A C 1
ATOM 3057 O O . VAL A 1 424 ? -22.818 23.195 22.611 1.00 63.84 424 VAL A O 1
ATOM 3060 N N . ASP A 1 425 ? -22.059 22.248 24.504 1.00 64.06 425 ASP A N 1
ATOM 3061 C CA . ASP A 1 425 ? -20.878 23.095 24.631 1.00 64.06 425 ASP A CA 1
ATOM 3062 C C . ASP A 1 425 ? -19.852 22.741 23.540 1.00 64.06 425 ASP A C 1
ATOM 3064 O O . ASP A 1 425 ? -19.143 21.737 23.614 1.00 64.06 425 ASP A O 1
ATOM 3068 N N . LEU A 1 426 ? -19.800 23.567 22.491 1.00 69.50 426 LEU A N 1
ATOM 3069 C CA . LEU A 1 426 ? -18.873 23.433 21.363 1.00 69.50 426 LEU A CA 1
ATOM 3070 C C . LEU A 1 426 ? -17.530 24.141 21.605 1.00 69.50 426 LEU A C 1
ATOM 3072 O O . LEU A 1 426 ? -16.684 24.150 20.708 1.00 69.50 426 LEU A O 1
ATOM 3076 N N . SER A 1 427 ? -17.295 24.702 22.796 1.00 74.75 427 SER A N 1
ATOM 3077 C CA . SER A 1 427 ? -16.017 25.336 23.158 1.00 74.75 427 SER A CA 1
ATOM 3078 C C . SER A 1 427 ? -14.785 24.452 22.874 1.00 74.75 427 SER A C 1
ATOM 3080 O O . SER A 1 427 ? -13.807 24.980 22.340 1.00 74.75 427 SER A O 1
ATOM 3082 N N . PRO A 1 428 ? -14.812 23.117 23.103 1.00 71.75 428 PRO A N 1
ATOM 3083 C CA . PRO A 1 428 ? -13.677 22.239 22.790 1.00 71.75 428 PRO A CA 1
ATOM 3084 C C . PRO A 1 428 ? -13.438 22.049 21.283 1.00 71.75 428 PRO A C 1
ATOM 3086 O O . PRO A 1 428 ? -12.317 21.785 20.848 1.00 71.75 428 PRO A O 1
ATOM 3089 N N . LEU A 1 429 ? -14.496 22.147 20.472 1.00 65.12 429 LEU A N 1
ATOM 3090 C CA . LEU A 1 429 ? -14.403 22.068 19.012 1.00 65.12 429 LEU A CA 1
ATOM 3091 C C . LEU A 1 429 ? -13.906 23.389 18.425 1.00 65.12 429 LEU A C 1
ATOM 3093 O O . LEU A 1 429 ? -13.111 23.365 17.489 1.00 65.12 429 LEU A O 1
ATOM 3097 N N . SER A 1 430 ? -14.313 24.521 19.008 1.00 73.00 430 SER A N 1
ATOM 3098 C CA . SER A 1 430 ? -13.793 25.840 18.638 1.00 73.00 430 SER A CA 1
ATOM 3099 C C . SER A 1 430 ? -12.292 25.930 18.901 1.00 73.00 430 SER A C 1
ATOM 3101 O O . SER A 1 430 ? -11.552 26.308 18.001 1.00 73.00 430 SER A O 1
ATOM 3103 N N . SER A 1 431 ? -11.818 25.488 20.074 1.00 74.38 431 SER A N 1
ATOM 3104 C CA . SER A 1 431 ? -10.386 25.542 20.397 1.00 74.38 431 SER A CA 1
ATOM 3105 C C . SER A 1 431 ? -9.538 24.666 19.470 1.00 74.38 431 SER A C 1
ATOM 3107 O O . SER A 1 431 ? -8.460 25.078 19.050 1.00 74.38 431 SER A O 1
ATOM 3109 N N . LYS A 1 432 ? -10.033 23.477 19.095 1.00 81.19 432 LYS A N 1
ATOM 3110 C CA . LYS A 1 432 ? -9.353 22.621 18.111 1.00 81.19 432 LYS A CA 1
ATOM 3111 C C . LYS A 1 432 ? -9.389 23.208 16.704 1.00 81.19 432 LYS A C 1
ATOM 3113 O O . LYS A 1 432 ? -8.415 23.081 15.970 1.00 81.19 432 LYS A O 1
ATOM 3118 N N . LEU A 1 433 ? -10.486 23.850 16.308 1.00 82.38 433 LEU A N 1
ATOM 3119 C CA . LEU A 1 433 ? -10.568 24.516 15.010 1.00 82.38 433 LEU A CA 1
ATOM 3120 C C . LEU A 1 433 ? -9.601 25.706 14.932 1.00 82.38 433 LEU A C 1
ATOM 3122 O O . LEU A 1 433 ? -8.982 25.911 13.887 1.00 82.38 433 LEU A O 1
ATOM 3126 N N . ASP A 1 434 ? -9.420 26.435 16.032 1.00 85.44 434 ASP A N 1
ATOM 3127 C CA . ASP A 1 434 ? -8.446 27.523 16.143 1.00 85.44 434 ASP A CA 1
ATOM 3128 C C . ASP A 1 434 ? -7.000 26.996 16.055 1.00 85.44 434 ASP A C 1
ATOM 3130 O O . ASP A 1 434 ? -6.193 27.552 15.308 1.00 85.44 434 ASP A O 1
ATOM 3134 N N . GLU A 1 435 ? -6.685 25.868 16.707 1.00 83.81 435 GLU A N 1
ATOM 3135 C CA . GLU A 1 435 ? -5.396 25.167 16.555 1.00 83.81 435 GLU A CA 1
ATOM 3136 C C . GLU A 1 435 ? -5.153 24.701 15.113 1.00 83.81 435 GLU A C 1
ATOM 3138 O O . GLU A 1 435 ? -4.096 24.961 14.537 1.00 83.81 435 GLU A O 1
ATOM 3143 N N . HIS A 1 436 ? -6.140 24.061 14.483 1.00 82.75 436 HIS A N 1
ATOM 3144 C CA . HIS A 1 436 ? -6.038 23.639 13.084 1.00 82.75 436 HIS A CA 1
ATOM 3145 C C . HIS A 1 436 ? -5.881 24.838 12.138 1.00 82.75 436 HIS A C 1
ATOM 3147 O O . HIS A 1 436 ? -5.124 24.763 11.170 1.00 82.75 436 HIS A O 1
ATOM 3153 N N . THR A 1 437 ? -6.552 25.956 12.421 1.00 88.31 437 THR A N 1
ATOM 3154 C CA . THR A 1 437 ? -6.415 27.204 11.657 1.00 88.31 437 THR A CA 1
ATOM 3155 C C . THR A 1 437 ? -5.011 27.790 11.815 1.00 88.31 437 THR A C 1
ATOM 3157 O O . THR A 1 437 ? -4.426 28.241 10.826 1.00 88.31 437 THR A O 1
ATOM 3160 N N . ALA A 1 438 ? -4.424 27.723 13.013 1.00 82.25 438 ALA A N 1
ATOM 3161 C CA . ALA A 1 438 ? -3.042 28.127 13.256 1.00 82.25 438 ALA A CA 1
ATOM 3162 C C . ALA A 1 438 ? -2.046 27.245 12.481 1.00 82.25 438 ALA A C 1
ATOM 3164 O O . ALA A 1 438 ? -1.221 27.782 11.740 1.00 82.25 438 ALA A O 1
ATOM 3165 N N . HIS A 1 439 ? -2.192 25.916 12.537 1.00 84.31 439 HIS A N 1
ATOM 3166 C CA . HIS A 1 439 ? -1.372 24.981 11.756 1.00 84.31 439 HIS A CA 1
ATOM 3167 C C . HIS A 1 439 ? -1.497 25.206 10.246 1.00 84.31 439 HIS A C 1
ATOM 3169 O O . HIS A 1 439 ? -0.499 25.207 9.527 1.00 84.31 439 HIS A O 1
ATOM 3175 N N . LEU A 1 440 ? -2.710 25.445 9.742 1.00 80.94 440 LEU A N 1
ATOM 3176 C CA . LEU A 1 440 ? -2.926 25.720 8.323 1.00 80.94 440 LEU A CA 1
ATOM 3177 C C . LEU A 1 440 ? -2.259 27.038 7.901 1.00 80.94 440 LEU A C 1
ATOM 3179 O O . LEU A 1 440 ? -1.720 27.140 6.800 1.00 80.94 440 LEU A O 1
ATOM 3183 N N . THR A 1 441 ? -2.272 28.040 8.783 1.00 78.94 441 THR A N 1
ATOM 3184 C CA . THR A 1 441 ? -1.606 29.328 8.555 1.00 78.94 441 THR A CA 1
ATOM 3185 C C . THR A 1 441 ? -0.085 29.160 8.544 1.00 78.94 441 THR A C 1
ATOM 3187 O O . THR A 1 441 ? 0.579 29.715 7.670 1.00 78.94 441 THR A O 1
ATOM 3190 N N . GLU A 1 442 ? 0.472 28.337 9.432 1.00 79.44 442 GLU A N 1
ATOM 3191 C CA . GLU A 1 442 ? 1.900 27.997 9.471 1.00 79.44 442 GLU A CA 1
ATOM 3192 C C . GLU A 1 442 ? 2.348 27.231 8.213 1.00 79.44 442 GLU A C 1
ATOM 3194 O O . GLU A 1 442 ? 3.305 27.637 7.553 1.00 79.44 442 GLU A O 1
ATOM 3199 N N . ILE A 1 443 ? 1.592 26.212 7.784 1.00 69.81 443 ILE A N 1
ATOM 3200 C CA . ILE A 1 443 ? 1.840 25.475 6.531 1.00 69.81 443 ILE A CA 1
ATOM 3201 C C . ILE A 1 443 ? 1.779 26.421 5.326 1.00 69.81 443 ILE A C 1
ATOM 3203 O O . ILE A 1 443 ? 2.653 26.401 4.460 1.00 69.81 443 ILE A O 1
ATOM 3207 N N . LYS A 1 444 ? 0.777 27.306 5.274 1.00 77.69 444 LYS A N 1
ATOM 3208 C CA . LYS A 1 444 ? 0.636 28.301 4.201 1.00 77.69 444 LYS A CA 1
ATOM 3209 C C . LYS A 1 444 ? 1.797 29.299 4.174 1.00 77.69 444 LYS A C 1
ATOM 3211 O O . LYS A 1 444 ? 2.180 29.752 3.095 1.00 77.69 444 LYS A O 1
ATOM 3216 N N . SER A 1 445 ? 2.369 29.611 5.336 1.00 70.00 445 SER A N 1
ATOM 3217 C CA . SER A 1 445 ? 3.562 30.452 5.471 1.00 70.00 445 SER A CA 1
ATOM 3218 C C . SER A 1 445 ? 4.809 29.740 4.940 1.00 70.00 445 SER A C 1
ATOM 3220 O O . SER A 1 445 ? 5.558 30.336 4.171 1.00 70.00 445 SER A O 1
ATOM 3222 N N . ALA A 1 446 ? 4.987 28.455 5.271 1.00 60.78 446 ALA A N 1
ATOM 3223 C CA . ALA A 1 446 ? 6.094 27.626 4.783 1.00 60.78 446 ALA A CA 1
ATOM 3224 C C . ALA A 1 446 ? 6.020 27.350 3.266 1.00 60.78 446 ALA A C 1
ATOM 3226 O O . ALA A 1 446 ? 7.043 27.234 2.599 1.00 60.78 446 ALA A O 1
ATOM 3227 N N . VAL A 1 447 ? 4.810 27.303 2.704 1.00 58.16 447 VAL A N 1
ATOM 3228 C CA . VAL A 1 447 ? 4.554 27.131 1.261 1.00 58.16 447 VAL A CA 1
ATOM 3229 C C . VAL A 1 447 ? 4.684 28.445 0.470 1.00 58.16 447 VAL A C 1
ATOM 3231 O O . VAL A 1 447 ? 4.873 28.414 -0.744 1.00 58.16 447 VAL A O 1
ATOM 3234 N N . SER A 1 448 ? 4.614 29.611 1.125 1.00 53.59 448 SER A N 1
ATOM 3235 C CA . SER A 1 448 ? 4.673 30.919 0.445 1.00 53.59 448 SER A CA 1
ATOM 3236 C C . SER A 1 448 ? 6.088 31.464 0.228 1.00 53.59 448 SER A C 1
ATOM 3238 O O . SER A 1 448 ? 6.227 32.556 -0.323 1.00 53.59 448 SER A O 1
ATOM 3240 N N . THR A 1 449 ? 7.145 30.735 0.600 1.00 42.09 449 THR A N 1
ATOM 3241 C CA . THR A 1 449 ? 8.500 31.005 0.093 1.00 42.09 449 THR A CA 1
ATOM 3242 C C . THR A 1 449 ? 8.689 30.284 -1.245 1.00 42.09 449 THR A C 1
ATOM 3244 O O . THR A 1 449 ? 8.742 29.053 -1.251 1.00 42.09 449 THR A O 1
ATOM 3247 N N . PRO A 1 450 ? 8.794 30.992 -2.387 1.00 38.75 450 PRO A N 1
ATOM 3248 C CA . PRO A 1 450 ? 8.970 30.345 -3.681 1.00 38.75 450 PRO A CA 1
ATOM 3249 C C . PRO A 1 450 ? 10.352 29.686 -3.757 1.00 38.75 450 PRO A C 1
ATOM 3251 O O . PRO A 1 450 ? 11.374 30.372 -3.711 1.00 38.75 450 PRO A O 1
ATOM 3254 N N . ALA A 1 451 ? 10.384 28.362 -3.903 1.00 46.72 451 ALA A N 1
ATOM 3255 C CA . ALA A 1 451 ? 11.548 27.662 -4.436 1.00 46.72 451 ALA A CA 1
ATOM 3256 C C . ALA A 1 451 ? 11.698 27.995 -5.940 1.00 46.72 451 ALA A C 1
ATOM 3258 O O . ALA A 1 451 ? 10.685 28.199 -6.618 1.00 46.72 451 ALA A O 1
ATOM 3259 N N . PRO A 1 452 ? 12.929 28.094 -6.474 1.00 42.62 452 PRO A N 1
ATOM 3260 C CA . PRO A 1 452 ? 13.170 28.474 -7.865 1.00 42.62 452 PRO A CA 1
ATOM 3261 C C . PRO A 1 452 ? 12.539 27.478 -8.854 1.00 42.62 452 PRO A C 1
ATOM 3263 O O . PRO A 1 452 ? 12.524 26.271 -8.629 1.00 42.62 452 PRO A O 1
ATOM 3266 N N . VAL A 1 453 ? 12.010 28.024 -9.952 1.00 38.06 453 VAL A N 1
ATOM 3267 C CA . VAL A 1 453 ? 11.325 27.325 -11.053 1.00 38.06 453 VAL A CA 1
ATOM 3268 C C . VAL A 1 453 ? 12.229 26.233 -11.656 1.00 38.06 453 VAL A C 1
ATOM 3270 O O . VAL A 1 453 ? 13.345 26.566 -12.054 1.00 38.06 453 VAL A O 1
ATOM 3273 N N . PRO A 1 454 ? 11.785 24.965 -11.788 1.00 46.78 454 PRO A N 1
ATOM 3274 C CA . PRO A 1 454 ? 12.543 23.966 -12.529 1.00 46.78 454 PRO A CA 1
ATOM 3275 C C . PRO A 1 454 ? 12.383 24.222 -14.034 1.00 46.78 454 PRO A C 1
ATOM 3277 O O . PRO A 1 454 ? 11.271 24.226 -14.571 1.00 46.78 454 PRO A O 1
ATOM 3280 N N . GLU A 1 455 ? 13.504 24.471 -14.712 1.00 50.19 455 GLU A N 1
ATOM 3281 C CA . GLU A 1 455 ? 13.586 24.510 -16.173 1.00 50.19 455 GLU A CA 1
ATOM 3282 C C . GLU A 1 455 ? 13.136 23.174 -16.778 1.00 50.19 455 GLU A C 1
ATOM 3284 O O . GLU A 1 455 ? 13.348 22.101 -16.209 1.00 50.19 455 GLU A O 1
ATOM 3289 N N . LYS A 1 456 ? 12.495 23.242 -17.952 1.00 48.38 456 LYS A N 1
ATOM 3290 C CA . LYS A 1 456 ? 12.119 22.058 -18.731 1.00 48.38 456 LYS A CA 1
ATOM 3291 C C . LYS A 1 456 ? 13.358 21.194 -18.970 1.00 48.38 456 LYS A C 1
ATOM 3293 O O . LYS A 1 456 ? 14.301 21.645 -19.610 1.00 48.38 456 LYS A O 1
ATOM 3298 N N . VAL A 1 457 ? 13.312 19.958 -18.482 1.00 56.72 457 VAL A N 1
ATOM 3299 C CA . VAL A 1 457 ? 14.362 18.956 -18.675 1.00 56.72 457 VAL A CA 1
ATOM 3300 C C . VAL A 1 457 ? 14.500 18.659 -20.168 1.00 56.72 457 VAL A C 1
ATOM 3302 O O . VAL A 1 457 ? 13.583 18.129 -20.793 1.00 56.72 457 VAL A O 1
ATOM 3305 N N . ASP A 1 458 ? 15.641 19.040 -20.731 1.00 59.19 458 ASP A N 1
ATOM 3306 C CA . ASP A 1 458 ? 16.059 18.681 -22.081 1.00 59.19 458 ASP A CA 1
ATOM 3307 C C . ASP A 1 458 ? 16.627 17.251 -22.067 1.00 59.19 458 ASP A C 1
ATOM 3309 O O . ASP A 1 458 ? 17.598 16.963 -21.368 1.00 59.19 458 ASP A O 1
ATOM 3313 N N . LEU A 1 459 ? 15.987 16.344 -22.810 1.00 70.56 459 LEU A N 1
ATOM 3314 C CA . LEU A 1 459 ? 16.341 14.921 -22.884 1.00 70.56 459 LEU A CA 1
ATOM 3315 C C . LEU A 1 459 ? 17.335 14.602 -24.016 1.00 70.56 459 LEU A C 1
ATOM 3317 O O . LEU A 1 459 ? 17.724 13.445 -24.177 1.00 70.56 459 LEU A O 1
ATOM 3321 N N . SER A 1 460 ? 17.782 15.603 -24.780 1.00 71.88 460 SER A N 1
ATOM 3322 C CA . SER A 1 460 ? 18.715 15.423 -25.903 1.00 71.88 460 SER A CA 1
ATOM 3323 C C . SER A 1 460 ? 20.067 14.816 -25.489 1.00 71.88 460 SER A C 1
ATOM 3325 O O . SER A 1 460 ? 20.703 14.071 -26.243 1.00 71.88 460 SER A O 1
ATOM 3327 N N . THR A 1 461 ? 20.497 15.076 -24.255 1.00 71.56 461 THR A N 1
ATOM 3328 C CA . THR A 1 461 ? 21.719 14.513 -23.665 1.00 71.56 461 THR A CA 1
ATOM 3329 C C . THR A 1 461 ? 21.569 13.032 -23.332 1.00 71.56 461 THR A C 1
ATOM 3331 O O . THR A 1 461 ? 22.498 12.257 -23.560 1.00 71.56 461 THR A O 1
ATOM 3334 N N . LEU A 1 462 ? 20.385 12.615 -22.873 1.00 74.44 462 LEU A N 1
ATOM 3335 C CA . LEU A 1 462 ? 20.081 11.215 -22.592 1.00 74.44 462 LEU A CA 1
ATOM 3336 C C . LEU A 1 462 ? 20.017 10.398 -23.889 1.00 74.44 462 LEU A C 1
ATOM 3338 O O . LEU A 1 462 ? 20.610 9.325 -23.960 1.00 74.44 462 LEU A O 1
ATOM 3342 N N . GLU A 1 463 ? 19.389 10.935 -24.939 1.00 75.81 463 GLU A N 1
ATOM 3343 C CA . GLU A 1 463 ? 19.383 10.312 -26.272 1.00 75.81 463 GLU A CA 1
ATOM 3344 C C . GLU A 1 463 ? 20.797 10.146 -26.846 1.00 75.81 463 GLU A C 1
ATOM 3346 O O . GLU A 1 463 ? 21.116 9.110 -27.433 1.00 75.81 463 GLU A O 1
ATOM 3351 N N . THR A 1 464 ? 21.673 11.132 -26.638 1.00 79.06 464 THR A N 1
ATOM 3352 C CA . THR A 1 464 ? 23.075 11.055 -27.078 1.00 79.06 464 THR A CA 1
ATOM 3353 C C . THR A 1 464 ? 23.846 9.986 -26.300 1.00 79.06 464 THR A C 1
ATOM 3355 O O . THR A 1 464 ? 24.569 9.190 -26.898 1.00 79.06 464 THR A O 1
ATOM 3358 N N . SER A 1 465 ? 23.635 9.907 -24.984 1.00 81.69 465 SER A N 1
ATOM 3359 C CA . SER A 1 465 ? 24.318 8.951 -24.108 1.00 81.69 465 SER A CA 1
ATOM 3360 C C . SER A 1 465 ? 23.909 7.500 -24.394 1.00 81.69 465 SER A C 1
ATOM 3362 O O . SER A 1 465 ? 24.761 6.618 -24.494 1.00 81.69 465 SER A O 1
ATOM 3364 N N . VAL A 1 466 ? 22.621 7.249 -24.656 1.00 88.81 466 VAL A N 1
ATOM 3365 C CA . VAL A 1 466 ? 22.138 5.920 -25.077 1.00 88.81 466 VAL A CA 1
ATOM 3366 C C . VAL A 1 466 ? 22.776 5.491 -26.406 1.00 88.81 466 VAL A C 1
ATOM 3368 O O . VAL A 1 466 ? 23.124 4.323 -26.589 1.00 88.81 466 VAL A O 1
ATOM 3371 N N . LYS A 1 467 ? 23.003 6.438 -27.323 1.00 82.81 467 LYS A N 1
ATOM 3372 C CA . LYS A 1 467 ? 23.649 6.172 -28.615 1.00 82.81 467 LYS A CA 1
ATOM 3373 C C . LYS A 1 467 ? 25.128 5.803 -28.464 1.00 82.81 467 LYS A C 1
ATOM 3375 O O . LYS A 1 467 ? 25.592 4.897 -29.153 1.00 82.81 467 LYS A O 1
ATOM 3380 N N . GLU A 1 468 ? 25.840 6.457 -27.548 1.00 85.56 468 GLU A N 1
ATOM 3381 C CA . GLU A 1 468 ? 27.246 6.160 -27.238 1.00 85.56 468 GLU A CA 1
ATOM 3382 C C . GLU A 1 468 ? 27.419 4.794 -26.556 1.00 85.56 468 GLU A C 1
ATOM 3384 O O . GLU A 1 468 ? 28.320 4.025 -26.921 1.00 85.56 468 GLU A O 1
ATOM 3389 N N . ILE A 1 469 ? 26.515 4.448 -25.631 1.00 87.69 469 ILE A N 1
ATOM 3390 C CA . ILE A 1 469 ? 26.471 3.124 -24.990 1.00 87.69 469 ILE A CA 1
ATOM 3391 C C . ILE A 1 469 ? 26.295 2.032 -26.047 1.00 87.69 469 ILE A C 1
ATOM 3393 O O . ILE A 1 469 ? 27.038 1.051 -26.044 1.00 87.69 469 ILE A O 1
ATOM 3397 N N . HIS A 1 470 ? 25.381 2.231 -27.000 1.00 89.06 470 HIS A N 1
ATOM 3398 C CA . HIS A 1 470 ? 25.169 1.279 -28.087 1.00 89.06 470 HIS A CA 1
ATOM 3399 C C . HIS A 1 470 ? 26.440 1.060 -28.927 1.00 89.06 470 HIS A C 1
ATOM 3401 O O . HIS A 1 470 ? 26.837 -0.076 -29.175 1.00 89.06 470 HIS A O 1
ATOM 3407 N N . THR A 1 471 ? 27.141 2.130 -29.324 1.00 84.06 471 THR A N 1
ATOM 3408 C CA . THR A 1 471 ? 28.421 1.999 -30.050 1.00 84.06 471 THR A CA 1
ATOM 3409 C C . THR A 1 471 ? 29.508 1.289 -29.245 1.00 84.06 471 THR A C 1
ATOM 3411 O O . THR A 1 471 ? 30.331 0.581 -29.824 1.00 84.06 471 THR A O 1
ATOM 3414 N N . THR A 1 472 ? 29.511 1.445 -27.922 1.00 85.81 472 THR A N 1
ATOM 3415 C CA . THR A 1 472 ? 30.493 0.793 -27.045 1.00 85.81 472 THR A CA 1
ATOM 3416 C C . THR A 1 472 ? 30.224 -0.706 -26.930 1.00 85.81 472 THR A C 1
ATOM 3418 O O . THR A 1 472 ? 31.155 -1.506 -27.016 1.00 85.81 472 THR A O 1
ATOM 3421 N N . LEU A 1 473 ? 28.955 -1.098 -26.809 1.00 88.75 473 LEU A N 1
ATOM 3422 C CA . LEU A 1 473 ? 28.545 -2.503 -26.780 1.00 88.75 473 LEU A CA 1
ATOM 3423 C C . LEU A 1 473 ? 28.888 -3.236 -28.085 1.00 88.75 473 LEU A C 1
ATOM 3425 O O . LEU A 1 473 ? 29.366 -4.370 -28.048 1.00 88.75 473 LEU A O 1
ATOM 3429 N N . GLU A 1 474 ? 28.732 -2.578 -29.234 1.00 88.69 474 GLU A N 1
ATOM 3430 C CA . GLU A 1 474 ? 29.137 -3.124 -30.538 1.00 88.69 474 GLU A CA 1
ATOM 3431 C C . GLU A 1 474 ? 30.659 -3.328 -30.638 1.00 88.69 474 GLU A C 1
ATOM 3433 O O . GLU A 1 474 ? 31.140 -4.369 -31.102 1.00 88.69 474 GLU A O 1
ATOM 3438 N N . ALA A 1 475 ? 31.444 -2.372 -30.132 1.00 80.69 475 ALA A N 1
ATOM 3439 C CA . ALA A 1 475 ? 32.900 -2.497 -30.089 1.00 80.69 475 ALA A CA 1
ATOM 3440 C C . ALA A 1 475 ? 33.352 -3.637 -29.157 1.00 80.69 475 ALA A C 1
ATOM 3442 O O . ALA A 1 475 ? 34.233 -4.427 -29.512 1.00 80.69 475 ALA A O 1
ATOM 3443 N N . GLN A 1 476 ? 32.721 -3.776 -27.988 1.00 88.56 476 GLN A N 1
ATOM 3444 C CA . GLN A 1 476 ? 32.983 -4.878 -27.060 1.00 88.56 476 GLN A CA 1
ATOM 3445 C C . GLN A 1 476 ? 32.603 -6.237 -27.654 1.00 88.56 476 GLN A C 1
ATOM 3447 O O . GLN A 1 476 ? 33.375 -7.185 -27.534 1.00 88.56 476 GLN A O 1
ATOM 3452 N N . THR A 1 477 ? 31.471 -6.327 -28.354 1.00 86.94 477 THR A N 1
ATOM 3453 C CA . THR A 1 477 ? 31.033 -7.549 -29.052 1.00 86.94 477 THR A CA 1
ATOM 3454 C C . THR A 1 477 ? 32.034 -7.967 -30.132 1.00 86.94 477 THR A C 1
ATOM 3456 O O . THR A 1 477 ? 32.374 -9.148 -30.258 1.00 86.94 477 THR A O 1
ATOM 3459 N N . THR A 1 478 ? 32.582 -6.991 -30.858 1.00 77.50 478 THR A N 1
ATOM 3460 C CA . THR A 1 478 ? 33.646 -7.215 -31.847 1.00 77.50 478 THR A CA 1
ATOM 3461 C C . THR A 1 478 ? 34.932 -7.708 -31.174 1.00 77.50 478 THR A C 1
ATOM 3463 O O . THR A 1 478 ? 35.512 -8.701 -31.602 1.00 77.50 478 THR A O 1
ATOM 3466 N N . THR A 1 479 ? 35.328 -7.092 -30.057 1.00 74.88 479 THR A N 1
ATOM 3467 C CA . THR A 1 479 ? 36.560 -7.440 -29.322 1.00 74.88 479 THR A CA 1
ATOM 3468 C C . THR A 1 479 ? 36.471 -8.840 -28.700 1.00 74.88 479 THR A C 1
ATOM 3470 O O . THR A 1 479 ? 37.419 -9.619 -28.759 1.00 74.88 479 THR A O 1
ATOM 3473 N N . LEU A 1 480 ? 35.311 -9.206 -28.147 1.00 78.06 480 LEU A N 1
ATOM 3474 C CA . LEU A 1 480 ? 35.026 -10.557 -27.649 1.00 78.06 480 LEU A CA 1
ATOM 3475 C C . LEU A 1 480 ? 35.096 -11.608 -28.762 1.00 78.06 480 LEU A C 1
ATOM 3477 O O . LEU A 1 480 ? 35.610 -12.705 -28.536 1.00 78.06 480 LEU A O 1
ATOM 3481 N N . SER A 1 481 ? 34.622 -11.268 -29.963 1.00 74.94 481 SER A N 1
ATOM 3482 C CA . SER A 1 481 ? 34.724 -12.143 -31.136 1.00 74.94 481 SER A CA 1
ATOM 3483 C C . SER A 1 481 ? 36.183 -12.320 -31.576 1.00 74.94 481 SER A C 1
ATOM 3485 O O . SER A 1 481 ? 36.614 -13.440 -31.832 1.00 74.94 481 SER A O 1
ATOM 3487 N N . GLU A 1 482 ? 36.987 -11.255 -31.553 1.00 75.88 482 GLU A N 1
ATOM 3488 C CA . GLU A 1 482 ? 38.422 -11.320 -31.867 1.00 75.88 482 GLU A CA 1
ATOM 3489 C C . GLU A 1 482 ? 39.230 -12.127 -30.837 1.00 75.88 482 GLU A C 1
ATOM 3491 O O . GLU A 1 482 ? 40.107 -12.904 -31.218 1.00 75.88 482 GLU A O 1
ATOM 3496 N N . ILE A 1 483 ? 38.918 -12.006 -29.540 1.00 66.62 483 ILE A N 1
ATOM 3497 C CA . ILE A 1 483 ? 39.541 -12.815 -28.474 1.00 66.62 483 ILE A CA 1
ATOM 3498 C C . ILE A 1 483 ? 39.198 -14.299 -28.651 1.00 66.62 483 ILE A C 1
ATOM 3500 O O . ILE A 1 483 ? 40.054 -15.161 -28.441 1.00 66.62 483 ILE A O 1
ATOM 3504 N N . LYS A 1 484 ? 37.961 -14.599 -29.064 1.00 70.88 484 LYS A N 1
ATOM 3505 C CA . LYS A 1 484 ? 37.512 -15.965 -29.350 1.00 70.88 484 LYS A CA 1
ATOM 3506 C C . LYS A 1 484 ? 38.235 -16.568 -30.558 1.00 70.88 484 LYS A C 1
ATOM 3508 O O . LYS A 1 484 ? 38.598 -17.742 -30.513 1.00 70.88 484 LYS A O 1
ATOM 3513 N N . ASP A 1 485 ? 38.470 -15.775 -31.600 1.00 70.88 485 ASP A N 1
ATOM 3514 C CA . ASP A 1 485 ? 39.077 -16.247 -32.848 1.00 70.88 485 ASP A CA 1
ATOM 3515 C C . ASP A 1 485 ? 40.618 -16.254 -32.813 1.00 70.88 485 ASP A C 1
ATOM 3517 O O . ASP A 1 485 ? 41.250 -16.977 -33.592 1.00 70.88 485 ASP A O 1
ATOM 3521 N N . LYS A 1 486 ? 41.256 -15.486 -31.912 1.00 61.78 486 LYS A N 1
ATOM 3522 C CA . LYS A 1 486 ? 42.722 -15.403 -31.811 1.00 61.78 486 LYS A CA 1
ATOM 3523 C C . LYS A 1 486 ? 43.217 -15.147 -30.371 1.00 61.78 486 LYS A C 1
ATOM 3525 O O . LYS A 1 486 ? 43.489 -14.001 -30.010 1.00 61.78 486 LYS A O 1
ATOM 3530 N N . PRO A 1 487 ? 43.426 -16.193 -29.549 1.00 57.00 487 PRO A N 1
ATOM 3531 C CA . PRO A 1 487 ? 43.982 -16.022 -28.209 1.00 57.00 487 PRO A CA 1
ATOM 3532 C C . PRO A 1 487 ? 45.445 -15.557 -28.302 1.00 57.00 487 PRO A C 1
ATOM 3534 O O . PRO A 1 487 ? 46.281 -16.205 -28.935 1.00 57.00 487 PRO A O 1
ATOM 3537 N N . THR A 1 488 ? 45.761 -14.403 -27.714 1.00 58.19 488 THR A N 1
ATOM 3538 C CA . THR A 1 488 ? 47.123 -13.852 -27.649 1.00 58.19 488 THR A CA 1
ATOM 3539 C C . THR A 1 488 ? 47.915 -14.418 -26.460 1.00 58.19 488 THR A C 1
ATOM 3541 O O . THR A 1 488 ? 47.365 -14.968 -25.508 1.00 58.19 488 THR A O 1
ATOM 3544 N N . ASP A 1 489 ? 49.244 -14.299 -26.538 1.00 50.62 489 ASP A N 1
ATOM 3545 C CA . ASP A 1 489 ? 50.288 -15.049 -25.808 1.00 50.62 489 ASP A CA 1
ATOM 3546 C C . ASP A 1 489 ? 50.341 -14.882 -24.268 1.00 50.62 489 ASP A C 1
ATOM 3548 O O . ASP A 1 489 ? 51.232 -15.410 -23.611 1.00 50.62 489 ASP A O 1
ATOM 3552 N N . ASN A 1 490 ? 49.343 -14.256 -23.635 1.00 52.66 490 ASN A N 1
ATOM 3553 C CA . ASN A 1 490 ? 49.148 -14.323 -22.175 1.00 52.66 490 ASN A CA 1
ATOM 3554 C C . ASN A 1 490 ? 48.460 -15.644 -21.748 1.00 52.66 490 ASN A C 1
ATOM 3556 O O . ASN A 1 490 ? 47.744 -15.727 -20.753 1.00 52.66 490 ASN A O 1
ATOM 3560 N N . THR A 1 491 ? 48.705 -16.720 -22.503 1.00 50.22 491 THR A N 1
ATOM 3561 C CA . THR A 1 491 ? 48.080 -18.052 -22.399 1.00 50.22 491 THR A CA 1
ATOM 3562 C C . THR A 1 491 ? 48.781 -18.938 -21.349 1.00 50.22 491 THR A C 1
ATOM 3564 O O . THR A 1 491 ? 48.992 -20.136 -21.543 1.00 50.22 491 THR A O 1
ATOM 3567 N N . ALA A 1 492 ? 49.180 -18.359 -20.214 1.00 49.44 492 ALA A N 1
ATOM 3568 C CA . ALA A 1 492 ? 49.611 -19.129 -19.043 1.00 49.44 492 ALA A CA 1
ATOM 3569 C C . ALA A 1 492 ? 48.415 -19.452 -18.125 1.00 49.44 492 ALA A C 1
ATOM 3571 O O . ALA A 1 492 ? 48.313 -20.565 -17.612 1.00 49.44 492 ALA A O 1
ATOM 3572 N N . GLU A 1 493 ? 47.453 -18.532 -18.007 1.00 54.62 493 GLU A N 1
ATOM 3573 C CA . GLU A 1 493 ? 46.273 -18.692 -17.142 1.00 54.62 493 GLU A CA 1
ATOM 3574 C C . GLU A 1 493 ? 45.169 -19.562 -17.774 1.00 54.62 493 GLU A C 1
ATOM 3576 O O . GLU A 1 493 ? 44.502 -20.324 -17.078 1.00 54.62 493 GLU A O 1
ATOM 3581 N N . LEU A 1 494 ? 45.041 -19.578 -19.107 1.00 53.31 494 LEU A N 1
ATOM 3582 C CA . LEU A 1 494 ? 44.106 -20.470 -19.817 1.00 53.31 494 LEU A CA 1
ATOM 3583 C C . LEU A 1 494 ? 44.542 -21.946 -19.796 1.00 53.31 494 LEU A C 1
ATOM 3585 O O . LEU A 1 494 ? 43.698 -22.842 -19.755 1.00 53.31 494 LEU A O 1
ATOM 3589 N N . LYS A 1 495 ? 45.856 -22.218 -19.760 1.00 57.22 495 LYS A N 1
ATOM 3590 C CA . LYS A 1 495 ? 46.360 -23.582 -19.532 1.00 57.22 495 LYS A CA 1
ATOM 3591 C C . LYS A 1 495 ? 46.006 -24.067 -18.131 1.00 57.22 495 LYS A C 1
ATOM 3593 O O . LYS A 1 495 ? 45.596 -25.218 -18.009 1.00 57.22 495 LYS A O 1
ATOM 3598 N N . LEU A 1 496 ? 46.086 -23.188 -17.126 1.00 59.09 496 LEU A N 1
ATOM 3599 C CA . LEU A 1 496 ? 45.678 -23.495 -15.754 1.00 59.09 496 LEU A CA 1
ATOM 3600 C C . LEU A 1 496 ? 44.190 -23.845 -15.670 1.00 59.09 496 LEU A C 1
ATOM 3602 O O . LEU A 1 496 ? 43.876 -24.868 -15.069 1.00 59.09 496 LEU A O 1
ATOM 3606 N N . LEU A 1 497 ? 43.301 -23.098 -16.340 1.00 55.41 497 LEU A N 1
ATOM 3607 C CA . LEU A 1 497 ? 41.871 -23.440 -16.396 1.00 55.41 497 LEU A CA 1
ATOM 3608 C C . LEU A 1 497 ? 41.625 -24.815 -17.034 1.00 55.41 497 LEU A C 1
ATOM 3610 O O . LEU A 1 497 ? 40.928 -25.635 -16.444 1.00 55.41 497 LEU A O 1
ATOM 3614 N N . SER A 1 498 ? 42.260 -25.114 -18.175 1.00 59.12 498 SER A N 1
ATOM 3615 C CA . SER A 1 498 ? 42.099 -26.423 -18.834 1.00 59.12 498 SER A CA 1
ATOM 3616 C C . SER A 1 498 ? 42.621 -27.592 -17.988 1.00 59.12 498 SER A C 1
ATOM 3618 O O . SER A 1 498 ? 42.050 -28.681 -18.002 1.00 59.12 498 SER A O 1
ATOM 3620 N N . THR A 1 499 ? 43.691 -27.376 -17.211 1.00 62.97 499 THR A N 1
ATOM 3621 C CA . THR A 1 499 ? 44.209 -28.387 -16.281 1.00 62.97 499 THR A CA 1
ATOM 3622 C C . THR A 1 499 ? 43.346 -28.525 -15.032 1.00 62.97 499 THR A C 1
ATOM 3624 O O . THR A 1 499 ? 43.220 -29.635 -14.524 1.00 62.97 499 THR A O 1
ATOM 3627 N N . LEU A 1 500 ? 42.731 -27.437 -14.555 1.00 66.06 500 LEU A N 1
ATOM 3628 C CA . LEU A 1 500 ? 41.825 -27.459 -13.405 1.00 66.06 500 LEU A CA 1
ATOM 3629 C C . LEU A 1 500 ? 40.538 -28.219 -13.744 1.00 66.06 500 LEU A C 1
ATOM 3631 O O . LEU A 1 500 ? 40.107 -29.076 -12.981 1.00 66.06 500 LEU A O 1
ATOM 3635 N N . GLU A 1 501 ? 39.981 -27.966 -14.928 1.00 72.31 501 GLU A N 1
ATOM 3636 C CA . GLU A 1 501 ? 38.771 -28.627 -15.418 1.00 72.31 501 GLU A CA 1
ATOM 3637 C C . GLU A 1 501 ? 39.006 -30.127 -15.672 1.00 72.31 501 GLU A C 1
ATOM 3639 O O . GLU A 1 501 ? 38.161 -30.953 -15.325 1.00 72.31 501 GLU A O 1
ATOM 3644 N N . ALA A 1 502 ? 40.198 -30.504 -16.159 1.00 66.56 502 ALA A N 1
ATOM 3645 C CA . ALA A 1 502 ? 40.620 -31.902 -16.297 1.00 66.56 502 ALA A CA 1
ATOM 3646 C C . ALA A 1 502 ? 40.832 -32.617 -14.944 1.00 66.56 502 ALA A C 1
ATOM 3648 O O . ALA A 1 502 ? 40.566 -33.814 -14.825 1.00 66.56 502 ALA A O 1
ATOM 3649 N N . LEU A 1 503 ? 41.299 -31.903 -13.913 1.00 61.72 503 LEU A N 1
ATOM 3650 C CA . LEU A 1 503 ? 41.430 -32.424 -12.544 1.00 61.72 503 LEU A CA 1
ATOM 3651 C C . LEU A 1 503 ? 40.065 -32.592 -11.865 1.00 61.72 503 LEU A C 1
ATOM 3653 O O . LEU A 1 503 ? 39.853 -33.578 -11.160 1.00 61.72 503 LEU A O 1
ATOM 3657 N N . GLN A 1 504 ? 39.126 -31.681 -12.121 1.00 73.69 504 GLN A N 1
ATOM 3658 C CA . GLN A 1 504 ? 37.767 -31.758 -11.591 1.00 73.69 504 GLN A CA 1
ATOM 3659 C C . GLN A 1 504 ? 36.973 -32.911 -12.221 1.00 73.69 504 GLN A C 1
ATOM 3661 O O . GLN A 1 504 ? 36.380 -33.708 -11.497 1.00 73.69 504 GLN A O 1
ATOM 3666 N N . THR A 1 505 ? 37.070 -33.105 -13.541 1.00 64.44 505 THR A N 1
ATOM 3667 C CA . THR A 1 505 ? 36.470 -34.279 -14.207 1.00 64.44 505 THR A CA 1
ATOM 3668 C C . THR A 1 505 ? 37.119 -35.602 -13.788 1.00 64.44 505 THR A C 1
ATOM 3670 O O . THR A 1 505 ? 36.438 -36.626 -13.722 1.00 64.44 505 THR A O 1
ATOM 3673 N N . ALA A 1 506 ? 38.417 -35.614 -13.462 1.00 62.25 506 ALA A N 1
ATOM 3674 C CA . ALA A 1 506 ? 39.079 -36.801 -12.917 1.00 62.25 506 ALA A CA 1
ATOM 3675 C C . ALA A 1 506 ? 38.611 -37.135 -11.486 1.00 62.25 506 ALA A C 1
ATOM 3677 O O . ALA A 1 506 ? 38.463 -38.316 -11.166 1.00 62.25 506 ALA A O 1
ATOM 3678 N N . SER A 1 507 ? 38.336 -36.119 -10.658 1.00 65.94 507 SER A N 1
ATOM 3679 C CA . SER A 1 507 ? 37.754 -36.291 -9.319 1.00 65.94 507 SER A CA 1
ATOM 3680 C C . SER A 1 507 ? 36.325 -36.824 -9.397 1.00 65.94 507 SER A C 1
ATOM 3682 O O . SER A 1 507 ? 36.027 -37.845 -8.791 1.00 65.94 507 SER A O 1
ATOM 3684 N N . GLU A 1 508 ? 35.469 -36.214 -10.223 1.00 68.06 508 GLU A N 1
ATOM 3685 C CA . GLU A 1 508 ? 34.073 -36.645 -10.398 1.00 68.06 508 GLU A CA 1
ATOM 3686 C C . GLU A 1 508 ? 33.968 -38.073 -10.955 1.00 68.06 508 GLU A C 1
ATOM 3688 O O . GLU A 1 508 ? 33.073 -38.835 -10.582 1.00 68.06 508 GLU A O 1
ATOM 3693 N N . LYS A 1 509 ? 34.910 -38.478 -11.819 1.00 68.38 509 LYS A N 1
ATOM 3694 C CA . LYS A 1 509 ? 35.006 -39.864 -12.291 1.00 68.38 509 LYS A CA 1
ATOM 3695 C C . LYS A 1 509 ? 35.431 -40.821 -11.172 1.00 68.38 509 LYS A C 1
ATOM 3697 O O . LYS A 1 509 ? 34.859 -41.901 -11.065 1.00 68.38 509 LYS A O 1
ATOM 3702 N N . GLY A 1 510 ? 36.410 -40.435 -10.349 1.00 72.25 510 GLY A N 1
ATOM 3703 C CA . GLY A 1 510 ? 36.835 -41.219 -9.186 1.00 72.25 510 GLY A CA 1
ATOM 3704 C C . GLY A 1 510 ? 35.706 -41.409 -8.172 1.00 72.25 510 GLY A C 1
ATOM 3705 O O . GLY A 1 510 ? 35.477 -42.527 -7.714 1.00 72.25 510 GLY A O 1
ATOM 3706 N N . ASP A 1 511 ? 34.947 -40.349 -7.901 1.00 73.00 511 ASP A N 1
ATOM 3707 C CA . ASP A 1 511 ? 33.813 -40.378 -6.977 1.00 73.00 511 ASP A CA 1
ATOM 3708 C C . ASP A 1 511 ? 32.667 -41.250 -7.510 1.00 73.00 511 ASP A C 1
ATOM 3710 O O . ASP A 1 511 ? 32.116 -42.056 -6.762 1.00 73.00 511 ASP A O 1
ATOM 3714 N N . ASN A 1 512 ? 32.358 -41.190 -8.812 1.00 68.56 512 ASN A N 1
ATOM 3715 C CA . ASN A 1 512 ? 31.364 -42.075 -9.434 1.00 68.56 512 ASN A CA 1
ATOM 3716 C C . ASN A 1 512 ? 31.803 -43.549 -9.476 1.00 68.56 512 ASN A C 1
ATOM 3718 O O . ASN A 1 512 ? 30.972 -44.437 -9.265 1.00 68.56 512 ASN A O 1
ATOM 3722 N N . ASP A 1 513 ? 33.088 -43.831 -9.711 1.00 73.44 513 ASP A N 1
ATOM 3723 C CA . ASP A 1 513 ? 33.627 -45.199 -9.695 1.00 73.44 513 ASP A CA 1
ATOM 3724 C C . ASP A 1 513 ? 33.579 -45.787 -8.262 1.00 73.44 513 ASP A C 1
ATOM 3726 O O . ASP A 1 513 ? 33.224 -46.958 -8.073 1.00 73.44 513 ASP A O 1
ATOM 3730 N N . ILE A 1 514 ? 33.842 -44.967 -7.234 1.00 72.38 514 ILE A N 1
ATOM 3731 C CA . ILE A 1 514 ? 33.679 -45.341 -5.818 1.00 72.38 514 ILE A CA 1
ATOM 3732 C C . ILE A 1 514 ? 32.199 -45.563 -5.485 1.00 72.38 514 ILE A C 1
ATOM 3734 O O . ILE A 1 514 ? 31.860 -46.566 -4.859 1.00 72.38 514 ILE A O 1
ATOM 3738 N N . LEU A 1 515 ? 31.303 -44.677 -5.925 1.00 74.56 515 LEU A N 1
ATOM 3739 C CA . LEU A 1 515 ? 29.867 -44.768 -5.647 1.00 74.56 515 LEU A CA 1
ATOM 3740 C C . LEU A 1 515 ? 29.243 -46.009 -6.304 1.00 74.56 515 LEU A C 1
ATOM 3742 O O . LEU A 1 515 ? 28.450 -46.706 -5.670 1.00 74.56 515 LEU A O 1
ATOM 3746 N N . THR A 1 516 ? 29.680 -46.349 -7.519 1.00 76.81 516 THR A N 1
ATOM 3747 C CA . THR A 1 516 ? 29.293 -47.588 -8.213 1.00 76.81 516 THR A CA 1
ATOM 3748 C C . THR A 1 516 ? 29.804 -48.818 -7.460 1.00 76.81 516 THR A C 1
ATOM 3750 O O . THR A 1 516 ? 29.031 -49.730 -7.172 1.00 76.81 516 THR A O 1
ATOM 3753 N N . SER A 1 517 ? 31.072 -48.814 -7.036 1.00 75.69 517 SER A N 1
ATOM 3754 C CA . SER A 1 517 ? 31.653 -49.914 -6.250 1.00 75.69 517 SER A CA 1
ATOM 3755 C C . SER A 1 517 ? 30.936 -50.109 -4.903 1.00 75.69 517 SER A C 1
ATOM 3757 O O . SER A 1 517 ? 30.686 -51.237 -4.482 1.00 75.69 517 SER A O 1
ATOM 3759 N N . VAL A 1 518 ? 30.544 -49.023 -4.227 1.00 74.94 518 VAL A N 1
ATOM 3760 C CA . VAL A 1 518 ? 29.773 -49.075 -2.971 1.00 74.94 518 VAL A CA 1
ATOM 3761 C C . VAL A 1 518 ? 28.361 -49.621 -3.204 1.00 74.94 518 VAL A C 1
ATOM 3763 O O . VAL A 1 518 ? 27.864 -50.400 -2.388 1.00 74.94 518 VAL A O 1
ATOM 3766 N N . GLN A 1 519 ? 27.714 -49.269 -4.319 1.00 78.50 519 GLN A N 1
ATOM 3767 C CA . GLN A 1 519 ? 26.410 -49.826 -4.690 1.00 78.50 519 GLN A CA 1
ATOM 3768 C C . GLN A 1 519 ? 26.485 -51.326 -5.007 1.00 78.50 519 GLN A C 1
ATOM 3770 O O . GLN A 1 519 ? 25.606 -52.076 -4.580 1.00 78.50 519 GLN A O 1
ATOM 3775 N N . GLU A 1 520 ? 27.540 -51.784 -5.684 1.00 79.75 520 GLU A N 1
ATOM 3776 C CA . GLU A 1 520 ? 27.773 -53.211 -5.937 1.00 79.75 520 GLU A CA 1
ATOM 3777 C C . GLU A 1 520 ? 27.996 -53.993 -4.636 1.00 79.75 520 GLU A C 1
ATOM 3779 O O . GLU A 1 520 ? 27.389 -55.046 -4.434 1.00 79.75 520 GLU A O 1
ATOM 3784 N N . VAL A 1 521 ? 28.795 -53.453 -3.709 1.00 75.50 521 VAL A N 1
ATOM 3785 C CA . VAL A 1 521 ? 28.990 -54.052 -2.378 1.00 75.50 521 VAL A CA 1
ATOM 3786 C C . VAL A 1 521 ? 27.672 -54.109 -1.602 1.00 75.50 521 VAL A C 1
ATOM 3788 O O . VAL A 1 521 ? 27.361 -55.139 -1.005 1.00 75.50 521 VAL A O 1
ATOM 3791 N N . LYS A 1 522 ? 26.851 -53.054 -1.656 1.00 81.44 522 LYS A N 1
ATOM 3792 C CA . LYS A 1 522 ? 25.526 -53.044 -1.021 1.00 81.44 522 LYS A CA 1
ATOM 3793 C C . LYS A 1 522 ? 24.603 -54.126 -1.597 1.00 81.44 522 LYS A C 1
ATOM 3795 O O . LYS A 1 522 ? 23.942 -54.827 -0.835 1.00 81.44 522 LYS A O 1
ATOM 3800 N N . ALA A 1 523 ? 24.591 -54.304 -2.918 1.00 77.44 523 ALA A N 1
ATOM 3801 C CA . ALA A 1 523 ? 23.789 -55.336 -3.574 1.00 77.44 523 ALA A CA 1
ATOM 3802 C C . ALA A 1 523 ? 24.243 -56.762 -3.208 1.00 77.44 523 ALA A C 1
ATOM 3804 O O . ALA A 1 523 ? 23.414 -57.666 -3.093 1.00 77.44 523 ALA A O 1
ATOM 3805 N N . LEU A 1 524 ? 25.548 -56.973 -2.998 1.00 76.69 524 LEU A N 1
ATOM 3806 C CA . LEU A 1 524 ? 26.082 -58.251 -2.523 1.00 76.69 524 LEU A CA 1
ATOM 3807 C C . LEU A 1 524 ? 25.669 -58.548 -1.075 1.00 76.69 524 LEU A C 1
ATOM 3809 O O . LEU A 1 524 ? 25.315 -59.686 -0.781 1.00 76.69 524 LEU A O 1
ATOM 3813 N N . ILE A 1 525 ? 25.649 -57.536 -0.203 1.00 72.88 525 ILE A N 1
ATOM 3814 C CA . ILE A 1 525 ? 25.200 -57.679 1.192 1.00 72.88 525 ILE A CA 1
ATOM 3815 C C . ILE A 1 525 ? 23.701 -58.009 1.258 1.00 72.88 525 ILE A C 1
ATOM 3817 O O . ILE A 1 525 ? 23.318 -58.954 1.940 1.00 72.88 525 ILE A O 1
ATOM 3821 N N . GLU A 1 526 ? 22.853 -57.301 0.502 1.00 78.19 526 GLU A N 1
ATOM 3822 C CA . GLU A 1 526 ? 21.406 -57.588 0.458 1.00 78.19 526 GLU A CA 1
ATOM 3823 C C . GLU A 1 526 ? 21.104 -58.989 -0.103 1.00 78.19 526 GLU A C 1
ATOM 3825 O O . GLU A 1 526 ? 20.140 -59.645 0.305 1.00 78.19 526 GLU A O 1
ATOM 3830 N N . LYS A 1 527 ? 21.929 -59.474 -1.040 1.00 75.44 527 LYS A N 1
ATOM 3831 C CA . LYS A 1 527 ? 21.819 -60.840 -1.557 1.00 75.44 527 LYS A CA 1
ATOM 3832 C C . LYS A 1 527 ? 22.190 -61.879 -0.496 1.00 75.44 527 LYS A C 1
ATOM 3834 O O . LYS A 1 527 ? 21.455 -62.852 -0.351 1.00 75.44 527 LYS A O 1
ATOM 3839 N N . ASP A 1 528 ? 23.269 -61.656 0.250 1.00 74.19 528 ASP A N 1
ATOM 3840 C CA . ASP A 1 528 ? 23.711 -62.561 1.316 1.00 74.19 528 ASP A CA 1
ATOM 3841 C C . ASP A 1 528 ? 22.686 -62.638 2.461 1.00 74.19 528 ASP A C 1
ATOM 3843 O O . ASP A 1 528 ? 22.324 -63.731 2.890 1.00 74.19 528 ASP A O 1
ATOM 3847 N N . GLU A 1 529 ? 22.104 -61.507 2.882 1.00 72.69 529 GLU A N 1
ATOM 3848 C CA . GLU A 1 529 ? 21.023 -61.497 3.883 1.00 72.69 529 GLU A CA 1
ATOM 3849 C C . GLU A 1 529 ? 19.797 -62.299 3.425 1.00 72.69 529 GLU A C 1
ATOM 3851 O O . GLU A 1 529 ? 19.168 -63.013 4.216 1.00 72.69 529 GLU A O 1
ATOM 3856 N N . LYS A 1 530 ? 19.444 -62.207 2.139 1.00 69.06 530 LYS A N 1
ATOM 3857 C CA . LYS A 1 530 ? 18.310 -62.942 1.572 1.00 69.06 530 LYS A CA 1
ATOM 3858 C C . LYS A 1 530 ? 18.587 -64.441 1.471 1.00 69.06 530 LYS A C 1
ATOM 3860 O O . LYS A 1 530 ? 17.681 -65.231 1.749 1.00 69.06 530 LYS A O 1
ATOM 3865 N N . ASP A 1 531 ? 19.805 -64.821 1.099 1.00 74.38 531 ASP A N 1
ATOM 3866 C CA . ASP A 1 531 ? 20.219 -66.220 0.992 1.00 74.38 531 ASP A CA 1
ATOM 3867 C C . ASP A 1 531 ? 20.295 -66.868 2.392 1.00 74.38 531 ASP A C 1
ATOM 3869 O O . ASP A 1 531 ? 19.697 -67.927 2.599 1.00 74.38 531 ASP A O 1
ATOM 3873 N N . GLN A 1 532 ? 20.855 -66.176 3.395 1.00 73.88 532 GLN A N 1
ATOM 3874 C CA . GLN A 1 532 ? 20.832 -66.619 4.799 1.00 73.88 532 GLN A CA 1
ATOM 3875 C C . GLN A 1 532 ? 19.401 -66.736 5.349 1.00 73.88 532 GLN A C 1
ATOM 3877 O O . GLN A 1 532 ? 19.053 -67.716 6.007 1.00 73.88 532 GLN A O 1
ATOM 3882 N N . SER A 1 533 ? 18.527 -65.771 5.043 1.00 68.81 533 SER A N 1
ATOM 3883 C CA . SER A 1 533 ? 17.118 -65.813 5.466 1.00 68.81 533 SER A CA 1
ATOM 3884 C C . SER A 1 533 ? 16.355 -66.991 4.846 1.00 68.81 533 SER A C 1
ATOM 3886 O O . SER A 1 533 ? 15.472 -67.571 5.484 1.00 68.81 533 SER A O 1
ATOM 3888 N N . ALA A 1 534 ? 16.679 -67.360 3.603 1.00 70.38 534 ALA A N 1
ATOM 3889 C CA . ALA A 1 534 ? 16.091 -68.513 2.929 1.00 70.38 534 ALA A CA 1
ATOM 3890 C C . ALA A 1 534 ? 16.581 -69.840 3.529 1.00 70.38 534 ALA A C 1
ATOM 3892 O O . ALA A 1 534 ? 15.768 -70.746 3.720 1.00 70.38 534 ALA A O 1
ATOM 3893 N N . GLU A 1 535 ? 17.868 -69.934 3.870 1.00 76.31 535 GLU A N 1
ATOM 3894 C CA . GLU A 1 535 ? 18.467 -71.102 4.526 1.00 76.31 535 GLU A CA 1
ATOM 3895 C C . GLU A 1 535 ? 17.893 -71.316 5.937 1.00 76.31 535 GLU A C 1
ATOM 3897 O O . GLU A 1 535 ? 17.386 -72.400 6.238 1.00 76.31 535 GLU A O 1
ATOM 3902 N N . ILE A 1 536 ? 17.784 -70.250 6.741 1.00 67.00 536 ILE A N 1
ATOM 3903 C CA . ILE A 1 536 ? 17.133 -70.290 8.063 1.00 67.00 536 ILE A CA 1
ATOM 3904 C C . ILE A 1 536 ? 15.668 -70.742 7.947 1.00 67.00 536 ILE A C 1
ATOM 3906 O O . ILE A 1 536 ? 15.183 -71.524 8.765 1.00 67.00 536 ILE A O 1
ATOM 3910 N N . LEU A 1 537 ? 14.927 -70.298 6.925 1.00 68.12 537 LEU A N 1
ATOM 3911 C CA . LEU A 1 537 ? 13.538 -70.729 6.713 1.00 68.12 537 LEU A CA 1
ATOM 3912 C C . LEU A 1 537 ? 13.410 -72.215 6.341 1.00 68.12 537 LEU A C 1
ATOM 3914 O O . LEU A 1 537 ? 12.372 -72.827 6.629 1.00 68.12 537 LEU A O 1
ATOM 3918 N N . VAL A 1 538 ? 14.422 -72.797 5.694 1.00 75.31 538 VAL A N 1
ATOM 3919 C CA . VAL A 1 538 ? 14.478 -74.239 5.418 1.00 75.31 538 VAL A CA 1
ATOM 3920 C C . VAL A 1 538 ? 14.733 -75.001 6.716 1.00 75.31 538 VAL A C 1
ATOM 3922 O O . VAL A 1 538 ? 13.932 -75.872 7.059 1.00 75.31 538 VAL A O 1
ATOM 3925 N N . GLU A 1 539 ? 15.738 -74.607 7.496 1.00 74.25 539 GLU A N 1
ATOM 3926 C CA . GLU A 1 539 ? 16.052 -75.249 8.779 1.00 74.25 539 GLU A CA 1
ATOM 3927 C C . GLU A 1 539 ? 14.906 -75.124 9.792 1.00 74.25 539 GLU A C 1
ATOM 3929 O O . GLU A 1 539 ? 14.537 -76.099 10.448 1.00 74.25 539 GLU A O 1
ATOM 3934 N N . VAL A 1 540 ? 14.235 -73.970 9.869 1.00 71.44 540 VAL A N 1
ATOM 3935 C CA . VAL A 1 540 ? 13.055 -73.788 10.732 1.00 71.44 540 VAL A CA 1
ATOM 3936 C C . VAL A 1 540 ? 11.895 -74.693 10.304 1.00 71.44 540 VAL A C 1
ATOM 3938 O O . VAL A 1 540 ? 11.176 -75.212 11.163 1.00 71.44 540 VAL A O 1
ATOM 3941 N N . ARG A 1 541 ? 11.693 -74.940 8.999 1.00 74.25 541 ARG A N 1
ATOM 3942 C CA . ARG A 1 541 ? 10.689 -75.920 8.539 1.00 74.25 541 ARG A CA 1
ATOM 3943 C C . ARG A 1 541 ? 11.052 -77.338 8.950 1.00 74.25 541 ARG A C 1
ATOM 3945 O O . ARG A 1 541 ? 10.156 -78.081 9.352 1.00 74.25 541 ARG A O 1
ATOM 3952 N N . GLU A 1 542 ? 12.322 -77.710 8.861 1.00 76.12 542 GLU A N 1
ATOM 3953 C CA . GLU A 1 542 ? 12.794 -79.031 9.279 1.00 76.12 542 GLU A CA 1
ATOM 3954 C C . GLU A 1 542 ? 12.638 -79.231 10.791 1.00 76.12 542 GLU A C 1
ATOM 3956 O O . GLU A 1 542 ? 12.071 -80.238 11.225 1.00 76.12 542 GLU A O 1
ATOM 3961 N N . VAL A 1 543 ? 13.005 -78.231 11.598 1.00 73.88 543 VAL A N 1
ATOM 3962 C CA . VAL A 1 543 ? 12.778 -78.235 13.052 1.00 73.88 543 VAL A CA 1
ATOM 3963 C C . VAL A 1 543 ? 11.285 -78.314 13.370 1.00 73.88 543 VAL A C 1
ATOM 3965 O O . VAL A 1 543 ? 10.871 -79.129 14.194 1.00 73.88 543 VAL A O 1
ATOM 3968 N N . LYS A 1 544 ? 10.433 -77.550 12.676 1.00 75.88 544 LYS A N 1
ATOM 3969 C CA . LYS A 1 544 ? 8.974 -77.615 12.855 1.00 75.88 544 LYS A CA 1
ATOM 3970 C C . LYS A 1 544 ? 8.402 -78.992 12.499 1.00 75.88 544 LYS A C 1
ATOM 3972 O O . LYS A 1 544 ? 7.479 -79.461 13.170 1.00 75.88 544 LYS A O 1
ATOM 3977 N N . ALA A 1 545 ? 8.940 -79.660 11.480 1.00 72.00 545 ALA A N 1
ATOM 3978 C CA . ALA A 1 545 ? 8.551 -81.021 11.116 1.00 72.00 545 ALA A CA 1
ATOM 3979 C C . ALA A 1 545 ? 8.982 -82.055 12.172 1.00 72.00 545 ALA A C 1
ATOM 3981 O O . ALA A 1 545 ? 8.259 -83.025 12.409 1.00 72.00 545 ALA A O 1
ATOM 3982 N N . LEU A 1 546 ? 10.122 -81.840 12.836 1.00 72.25 546 LEU A N 1
ATOM 3983 C CA . LEU A 1 546 ? 10.562 -82.654 13.971 1.00 72.25 546 LEU A CA 1
ATOM 3984 C C . LEU A 1 546 ? 9.690 -82.421 15.213 1.00 72.25 546 LEU A C 1
ATOM 3986 O O . LEU A 1 546 ? 9.253 -83.391 15.826 1.00 72.25 546 LEU A O 1
ATOM 3990 N N . VAL A 1 547 ? 9.350 -81.169 15.533 1.00 68.75 547 VAL A N 1
ATOM 3991 C CA . VAL A 1 547 ? 8.450 -80.826 16.653 1.00 68.75 547 VAL A CA 1
ATOM 3992 C C . VAL A 1 547 ? 7.042 -81.390 16.432 1.00 68.75 547 VAL A C 1
ATOM 3994 O O . VAL A 1 547 ? 6.465 -81.984 17.336 1.00 68.75 547 VAL A O 1
ATOM 3997 N N . SER A 1 548 ? 6.519 -81.331 15.204 1.00 65.12 548 SER A N 1
ATOM 3998 C CA . SER A 1 548 ? 5.195 -81.895 14.877 1.00 65.12 548 SER A CA 1
ATOM 3999 C C . SER A 1 548 ? 5.140 -83.426 14.994 1.00 65.12 548 SER A C 1
ATOM 4001 O O . SER A 1 548 ? 4.058 -83.996 15.109 1.00 65.12 548 SER A O 1
ATOM 4003 N N . LYS A 1 549 ? 6.291 -84.114 14.981 1.00 63.34 549 LYS A N 1
ATOM 4004 C CA . LYS A 1 549 ? 6.378 -85.557 15.259 1.00 63.34 549 LYS A CA 1
ATOM 4005 C C . LYS A 1 549 ? 6.404 -85.884 16.755 1.00 63.34 549 LYS A C 1
ATOM 4007 O O . LYS A 1 549 ? 6.219 -87.047 17.102 1.00 63.34 549 LYS A O 1
ATOM 4012 N N . ILE A 1 550 ? 6.626 -84.897 17.624 1.00 59.88 550 ILE A N 1
ATOM 4013 C CA . ILE A 1 550 ? 6.703 -85.081 19.080 1.00 59.88 550 ILE A CA 1
ATOM 4014 C C . ILE A 1 550 ? 5.314 -84.954 19.743 1.00 59.88 550 ILE A C 1
ATOM 4016 O O . ILE A 1 550 ? 5.091 -85.563 20.784 1.00 59.88 550 ILE A O 1
ATOM 4020 N N . GLU A 1 551 ? 4.339 -84.276 19.126 1.00 54.41 551 GLU A N 1
ATOM 4021 C CA . GLU A 1 551 ? 3.051 -83.939 19.771 1.00 54.41 551 GLU A CA 1
ATOM 4022 C C . GLU A 1 551 ? 1.811 -84.732 19.303 1.00 54.41 551 GLU A C 1
ATOM 4024 O O . GLU A 1 551 ? 0.704 -84.199 19.254 1.00 54.41 551 GLU A O 1
ATOM 4029 N N . ILE A 1 552 ? 1.925 -86.034 19.021 1.00 49.50 552 ILE A N 1
ATOM 4030 C CA . ILE A 1 552 ? 0.728 -86.900 18.966 1.00 49.50 552 ILE A CA 1
ATOM 4031 C C . ILE A 1 552 ? 0.951 -88.128 19.842 1.00 49.50 552 ILE A C 1
ATOM 4033 O O . ILE A 1 552 ? 1.424 -89.172 19.399 1.00 49.50 552 ILE A O 1
ATOM 4037 N N . GLY A 1 553 ? 0.588 -87.974 21.115 1.00 38.81 553 GLY A N 1
ATOM 4038 C CA . GLY A 1 553 ? 0.705 -89.016 22.126 1.00 38.81 553 GLY A CA 1
ATOM 4039 C C . GLY A 1 553 ? -0.008 -88.694 23.438 1.00 38.81 553 GLY A C 1
ATOM 4040 O O . GLY A 1 553 ? 0.625 -88.718 24.482 1.00 38.81 553 GLY A O 1
ATOM 4041 N N . GLY A 1 554 ? -1.324 -88.462 23.388 1.00 37.09 554 GLY A N 1
ATOM 4042 C CA . GLY A 1 554 ? -2.228 -88.759 24.510 1.00 37.09 554 GLY A CA 1
ATOM 4043 C C . GLY A 1 554 ? -2.699 -87.573 25.364 1.00 37.09 554 GLY A C 1
ATOM 4044 O O . GLY A 1 554 ? -1.900 -86.851 25.938 1.00 37.09 554 GLY A O 1
ATOM 4045 N N . VAL A 1 555 ? -4.014 -87.310 25.369 1.00 36.91 555 VAL A N 1
ATOM 4046 C CA . VAL A 1 555 ? -4.994 -87.733 26.409 1.00 36.91 555 VAL A CA 1
ATOM 4047 C C . VAL A 1 555 ? -5.140 -86.629 27.473 1.00 36.91 555 VAL A C 1
ATOM 4049 O O . VAL A 1 555 ? -4.287 -86.464 28.328 1.00 36.91 555 VAL A O 1
ATOM 4052 N N . ASN A 1 556 ? -6.090 -85.707 27.289 1.00 35.25 556 ASN A N 1
ATOM 4053 C CA . ASN A 1 556 ? -7.494 -85.728 27.754 1.00 35.25 556 ASN A CA 1
ATOM 4054 C C . ASN A 1 556 ? -7.704 -85.220 29.189 1.00 35.25 556 ASN A C 1
ATOM 4056 O O . ASN A 1 556 ? -7.218 -85.816 30.144 1.00 35.25 556 ASN A O 1
ATOM 4060 N N . GLY A 1 557 ? -8.633 -84.261 29.286 1.00 32.44 557 GLY A N 1
ATOM 4061 C CA . GLY A 1 557 ? -9.464 -83.969 30.459 1.00 32.44 557 GLY A CA 1
ATOM 4062 C C . GLY A 1 557 ? -8.841 -82.986 31.449 1.00 32.44 557 GLY A C 1
ATOM 4063 O O . GLY A 1 557 ? -7.635 -82.955 31.615 1.00 32.44 557 GLY A O 1
ATOM 4064 N N . ALA A 1 558 ? -9.581 -82.168 32.184 1.00 31.64 558 ALA A N 1
ATOM 4065 C CA . ALA A 1 558 ? -11.002 -81.842 32.254 1.00 31.64 558 ALA A CA 1
ATOM 4066 C C . ALA A 1 558 ? -11.119 -80.744 33.333 1.00 31.64 558 ALA A C 1
ATOM 4068 O O . ALA A 1 558 ? -10.362 -80.822 34.294 1.00 31.64 558 ALA A O 1
ATOM 4069 N N . ALA A 1 559 ? -12.112 -79.848 33.213 1.00 33.56 559 ALA A N 1
ATOM 4070 C CA . ALA A 1 559 ? -12.620 -78.933 34.259 1.00 33.56 559 ALA A CA 1
ATOM 4071 C C . ALA A 1 559 ? -11.591 -77.911 34.814 1.00 33.56 559 ALA A C 1
ATOM 4073 O O . ALA A 1 559 ? -10.414 -78.196 34.934 1.00 33.56 559 ALA A O 1
ATOM 4074 N N . GLY A 1 560 ? -11.902 -76.651 35.097 1.00 32.16 560 GLY A N 1
ATOM 4075 C CA . GLY A 1 560 ? -13.064 -76.067 35.759 1.00 32.16 560 GLY A CA 1
ATOM 4076 C C . GLY A 1 560 ? -12.519 -75.174 36.893 1.00 32.16 560 GLY A C 1
ATOM 4077 O O . GLY A 1 560 ? -11.489 -75.509 37.464 1.00 32.16 560 GLY A O 1
ATOM 4078 N N . GLU A 1 561 ? -13.217 -74.074 37.184 1.00 33.47 561 GLU A N 1
ATOM 4079 C CA . GLU A 1 561 ? -13.050 -73.159 38.339 1.00 33.47 561 GLU A CA 1
ATOM 4080 C C . GLU A 1 561 ? -11.941 -72.082 38.317 1.00 33.47 561 GLU A C 1
ATOM 4082 O O . GLU A 1 561 ? -10.754 -72.329 38.483 1.00 33.47 561 GLU A O 1
ATOM 4087 N N . GLU A 1 562 ? -12.389 -70.851 38.037 1.00 36.12 562 GLU A N 1
ATOM 4088 C CA . GLU A 1 562 ? -12.654 -69.768 39.008 1.00 36.12 562 GLU A CA 1
ATOM 4089 C C . GLU A 1 562 ? -11.607 -69.372 40.087 1.00 36.12 562 GLU A C 1
ATOM 4091 O O . GLU A 1 562 ? -11.041 -70.191 40.800 1.00 36.12 562 GLU A O 1
ATOM 4096 N N . VAL A 1 563 ? -11.552 -68.043 40.289 1.00 34.28 563 VAL A N 1
ATOM 4097 C CA . VAL A 1 563 ? -11.072 -67.255 41.447 1.00 34.28 563 VAL A CA 1
ATOM 4098 C C . VAL A 1 563 ? -9.567 -66.972 41.559 1.00 34.28 563 VAL A C 1
ATOM 4100 O O . VAL A 1 563 ? -8.736 -67.869 41.627 1.00 34.28 563 VAL A O 1
ATOM 4103 N N . GLY A 1 564 ? -9.242 -65.685 41.751 1.00 36.12 564 GLY A N 1
ATOM 4104 C CA . GLY A 1 564 ? -8.129 -65.310 42.626 1.00 36.12 564 GLY A CA 1
ATOM 4105 C C . GLY A 1 564 ? -7.389 -64.033 42.255 1.00 36.12 564 GLY A C 1
ATOM 4106 O O . GLY A 1 564 ? -6.354 -64.092 41.599 1.00 36.12 564 GLY A O 1
ATOM 4107 N N . GLU A 1 565 ? -7.863 -62.895 42.766 1.00 48.00 565 GLU A N 1
ATOM 4108 C CA . GLU A 1 565 ? -6.989 -61.771 43.119 1.00 48.00 565 GLU A CA 1
ATOM 4109 C C . GLU A 1 565 ? -5.804 -62.280 43.952 1.00 48.00 565 GLU A C 1
ATOM 4111 O O . GLU A 1 565 ? -6.004 -63.046 44.894 1.00 48.00 565 GLU A O 1
ATOM 4116 N N . ASN A 1 566 ? -4.588 -61.832 43.635 1.00 42.38 566 ASN A N 1
ATOM 4117 C CA . ASN A 1 566 ? -3.552 -61.601 44.638 1.00 42.38 566 ASN A CA 1
ATOM 4118 C C . ASN A 1 566 ? -2.450 -60.695 44.084 1.00 42.38 566 ASN A C 1
ATOM 4120 O O . ASN A 1 566 ? -1.566 -61.094 43.329 1.00 42.38 566 ASN A O 1
ATOM 4124 N N . ASP A 1 567 ? -2.549 -59.453 44.533 1.00 48.62 567 ASP A N 1
ATOM 4125 C CA . ASP A 1 567 ? -1.464 -58.624 45.033 1.00 48.62 567 ASP A CA 1
ATOM 4126 C C . ASP A 1 567 ? -0.254 -59.423 45.570 1.00 48.62 567 ASP A C 1
ATOM 4128 O O . ASP A 1 567 ? -0.413 -60.334 46.390 1.00 48.62 567 ASP A O 1
ATOM 4132 N N . LYS A 1 568 ? 0.952 -59.058 45.110 1.00 44.41 568 LYS A N 1
ATOM 4133 C CA . LYS A 1 568 ? 2.186 -58.935 45.912 1.00 44.41 568 LYS A CA 1
ATOM 4134 C C . LYS A 1 568 ? 3.367 -58.512 45.041 1.00 44.41 568 LYS A C 1
ATOM 4136 O O . LYS A 1 568 ? 3.817 -59.245 44.163 1.00 44.41 568 LYS A O 1
ATOM 4141 N N . GLY A 1 569 ? 3.906 -57.337 45.351 1.00 41.28 569 GLY A N 1
ATOM 4142 C CA . GLY A 1 569 ? 5.209 -56.897 44.873 1.00 41.28 569 GLY A CA 1
ATOM 4143 C C . GLY A 1 569 ? 6.356 -57.775 45.380 1.00 41.28 569 GLY A C 1
ATOM 4144 O O . GLY A 1 569 ? 6.290 -58.348 46.468 1.00 41.28 569 GLY A O 1
ATOM 4145 N N . VAL A 1 570 ? 7.435 -57.818 44.597 1.00 37.41 570 VAL A N 1
ATOM 4146 C CA . VAL A 1 570 ? 8.783 -58.138 45.074 1.00 37.41 570 VAL A CA 1
ATOM 4147 C C . VAL A 1 570 ? 9.773 -57.200 44.394 1.00 37.41 570 VAL A C 1
ATOM 4149 O O . VAL A 1 570 ? 9.778 -57.008 43.181 1.00 37.41 570 VAL A O 1
ATOM 4152 N N . GLU A 1 571 ? 10.582 -56.605 45.252 1.00 36.41 571 GLU A N 1
ATOM 4153 C CA . GLU A 1 571 ? 11.618 -55.618 45.026 1.00 36.41 571 GLU A CA 1
ATOM 4154 C C . GLU A 1 571 ? 12.968 -56.265 44.635 1.00 36.41 571 GLU A C 1
ATOM 4156 O O . GLU A 1 571 ? 13.301 -57.362 45.077 1.00 36.41 571 GLU A O 1
ATOM 4161 N N . VAL A 1 572 ? 13.768 -55.481 43.899 1.00 38.75 572 VAL A N 1
ATOM 4162 C CA . VAL A 1 572 ? 15.247 -55.405 43.871 1.00 38.75 572 VAL A CA 1
ATOM 4163 C C . VAL A 1 572 ? 16.073 -56.619 43.404 1.00 38.75 572 VAL A C 1
ATOM 4165 O O . VAL A 1 572 ? 16.227 -57.616 44.103 1.00 38.75 572 VAL A O 1
ATOM 4168 N N . LYS A 1 573 ? 16.864 -56.390 42.341 1.00 39.41 573 LYS A N 1
ATOM 4169 C CA . LYS A 1 573 ? 18.335 -56.524 42.419 1.00 39.41 573 LYS A CA 1
ATOM 4170 C C . LYS A 1 573 ? 19.072 -55.680 41.373 1.00 39.41 573 LYS A C 1
ATOM 4172 O O . LYS A 1 573 ? 19.066 -55.982 40.186 1.00 39.41 573 LYS A O 1
ATOM 4177 N N . LYS A 1 574 ? 19.744 -54.635 41.873 1.00 43.78 574 LYS A N 1
ATOM 4178 C CA . LYS A 1 574 ? 20.905 -53.983 41.251 1.00 43.78 574 LYS A CA 1
ATOM 4179 C C . LYS A 1 574 ? 22.003 -55.020 40.997 1.00 43.78 574 LYS A C 1
ATOM 4181 O O . LYS A 1 574 ? 22.294 -55.810 41.895 1.00 43.78 574 LYS A O 1
ATOM 4186 N N . VAL A 1 575 ? 22.666 -54.921 39.848 1.00 40.06 575 VAL A N 1
ATOM 4187 C CA . VAL A 1 575 ? 24.047 -55.379 39.658 1.00 40.06 575 VAL A CA 1
ATOM 4188 C C . VAL A 1 575 ? 24.819 -54.270 38.945 1.00 40.06 575 VAL A C 1
ATOM 4190 O O . VAL A 1 575 ? 24.330 -53.646 38.007 1.00 40.06 575 VAL A O 1
ATOM 4193 N N . GLU A 1 576 ? 25.984 -53.997 39.514 1.00 39.09 576 GLU A N 1
ATOM 4194 C CA . GLU A 1 576 ? 26.975 -52.973 39.205 1.00 39.09 576 GLU A CA 1
ATOM 4195 C C . GLU A 1 576 ? 27.784 -53.289 37.936 1.00 39.09 576 GLU A C 1
ATOM 4197 O O . GLU A 1 576 ? 27.896 -54.450 37.548 1.00 39.09 576 GLU A O 1
ATOM 4202 N N . GLY A 1 577 ? 28.467 -52.274 37.388 1.00 35.81 577 GLY A N 1
ATOM 4203 C CA . GLY A 1 577 ? 29.769 -52.502 36.749 1.00 35.81 577 GLY A CA 1
ATOM 4204 C C . GLY A 1 577 ? 30.172 -51.544 35.624 1.00 35.81 577 GLY A C 1
ATOM 4205 O O . GLY A 1 577 ? 29.815 -51.790 34.484 1.00 35.81 577 GLY A O 1
ATOM 4206 N N . ASN A 1 578 ? 30.998 -50.546 35.984 1.00 39.72 578 ASN A N 1
ATOM 4207 C CA . ASN A 1 578 ? 32.153 -49.954 35.262 1.00 39.72 578 ASN A CA 1
ATOM 4208 C C . ASN A 1 578 ? 31.953 -49.461 33.802 1.00 39.72 578 ASN A C 1
ATOM 4210 O O . ASN A 1 578 ? 31.634 -50.243 32.925 1.00 39.72 578 ASN A O 1
ATOM 4214 N N . GLY A 1 579 ? 32.190 -48.209 33.387 1.00 36.75 579 GLY A N 1
ATOM 4215 C CA . GLY A 1 579 ? 33.134 -47.178 33.832 1.00 36.75 579 GLY A CA 1
ATOM 4216 C C . GLY A 1 579 ? 34.378 -47.136 32.924 1.00 36.75 579 GLY A C 1
ATOM 4217 O O . GLY A 1 579 ? 35.169 -48.055 33.051 1.00 36.75 579 GLY A O 1
ATOM 4218 N N . VAL A 1 580 ? 34.529 -46.101 32.066 1.00 34.38 580 VAL A N 1
ATOM 4219 C CA . VAL A 1 580 ? 35.755 -45.416 31.523 1.00 34.38 580 VAL A CA 1
ATOM 4220 C C . VAL A 1 580 ? 35.257 -44.313 30.545 1.00 34.38 580 VAL A C 1
ATOM 4222 O O . VAL A 1 580 ? 34.594 -44.643 29.571 1.00 34.38 580 VAL A O 1
ATOM 4225 N N . LYS A 1 581 ? 35.219 -43.022 30.928 1.00 38.06 581 LYS A N 1
ATOM 4226 C CA . LYS A 1 581 ? 36.177 -41.896 30.696 1.00 38.06 581 LYS A CA 1
ATOM 4227 C C . LYS A 1 581 ? 36.443 -41.524 29.216 1.00 38.06 581 LYS A C 1
ATOM 4229 O O . LYS A 1 581 ? 36.993 -42.347 28.505 1.00 38.06 581 LYS A O 1
ATOM 4234 N N . VAL A 1 582 ? 35.912 -40.397 28.705 1.00 36.81 582 VAL A N 1
ATOM 4235 C CA . VAL A 1 582 ? 36.392 -38.973 28.711 1.00 36.81 582 VAL A CA 1
ATOM 4236 C C . VAL A 1 582 ? 37.225 -38.656 27.458 1.00 36.81 582 VAL A C 1
ATOM 4238 O O . VAL A 1 582 ? 38.257 -39.281 27.273 1.00 36.81 582 VAL A O 1
ATOM 4241 N N . GLU A 1 583 ? 36.783 -37.691 26.640 1.00 35.84 583 GLU A N 1
ATOM 4242 C CA . GLU A 1 583 ? 37.495 -36.426 26.342 1.00 35.84 583 GLU A CA 1
ATOM 4243 C C . GLU A 1 583 ? 36.607 -35.504 25.478 1.00 35.84 583 GLU A C 1
ATOM 4245 O O . GLU A 1 583 ? 36.201 -35.849 24.370 1.00 35.84 583 GLU A O 1
ATOM 4250 N N . GLU A 1 584 ? 36.266 -34.342 26.043 1.00 37.00 584 GLU A N 1
ATOM 4251 C CA . GLU A 1 584 ? 35.674 -33.186 25.363 1.00 37.00 584 GLU A CA 1
ATOM 4252 C C . GLU A 1 584 ? 36.782 -32.437 24.612 1.00 37.00 584 GLU A C 1
ATOM 4254 O O . GLU A 1 584 ? 37.835 -32.157 25.187 1.00 37.00 584 GLU A O 1
ATOM 4259 N N . ALA A 1 585 ? 36.544 -32.097 23.344 1.00 38.41 585 ALA A N 1
ATOM 4260 C CA . ALA A 1 585 ? 37.438 -31.252 22.562 1.00 38.41 585 ALA A CA 1
ATOM 4261 C C . ALA A 1 585 ? 37.046 -29.774 22.713 1.00 38.41 585 ALA A C 1
ATOM 4263 O O . ALA A 1 585 ? 35.940 -29.352 22.377 1.00 38.41 585 ALA A O 1
ATOM 4264 N N . GLU A 1 586 ? 38.009 -29.028 23.234 1.00 39.41 586 GLU A N 1
ATOM 4265 C CA . GLU A 1 586 ? 38.113 -27.582 23.373 1.00 39.41 586 GLU A CA 1
ATOM 4266 C C . GLU A 1 586 ? 38.057 -26.871 22.005 1.00 39.41 586 GLU A C 1
ATOM 4268 O O . GLU A 1 586 ? 38.802 -27.207 21.085 1.00 39.41 586 GLU A O 1
ATOM 4273 N N . VAL A 1 587 ? 37.180 -25.870 21.873 1.00 44.97 587 VAL A N 1
ATOM 4274 C CA . VAL A 1 587 ? 37.154 -24.927 20.744 1.00 44.97 587 VAL A CA 1
ATOM 4275 C C . VAL A 1 587 ? 37.822 -23.632 21.199 1.00 44.97 587 VAL A C 1
ATOM 4277 O O . VAL A 1 587 ? 37.311 -22.936 22.076 1.00 44.97 587 VAL A O 1
ATOM 4280 N N . VAL A 1 588 ? 38.961 -23.314 20.587 1.00 46.28 588 VAL A N 1
ATOM 4281 C CA . VAL A 1 588 ? 39.653 -22.023 20.700 1.00 46.28 588 VAL A CA 1
ATOM 4282 C C . VAL A 1 588 ? 39.142 -21.091 19.590 1.00 46.28 588 VAL A C 1
ATOM 4284 O O . VAL A 1 588 ? 39.042 -21.539 18.447 1.00 46.28 588 VAL A O 1
ATOM 4287 N N . PRO A 1 589 ? 38.839 -19.809 19.873 1.00 54.91 589 PRO A N 1
ATOM 4288 C CA . PRO A 1 589 ? 38.570 -18.812 18.844 1.00 54.91 589 PRO A CA 1
ATOM 4289 C C . PRO A 1 589 ? 39.879 -18.138 18.402 1.00 54.91 589 PRO A C 1
ATOM 4291 O O . PRO A 1 589 ? 40.668 -17.703 19.242 1.00 54.91 589 PRO A O 1
ATOM 4294 N N . GLU A 1 590 ? 40.098 -18.025 17.093 1.00 48.53 590 GLU A N 1
ATOM 4295 C CA . GLU A 1 590 ? 41.132 -17.148 16.530 1.00 48.53 590 GLU A CA 1
ATOM 4296 C C . GLU A 1 590 ? 40.550 -15.784 16.140 1.00 48.53 590 GLU A C 1
ATOM 4298 O O . GLU A 1 590 ? 39.368 -15.657 15.811 1.00 48.53 590 GLU A O 1
ATOM 4303 N N . ALA A 1 591 ? 41.422 -14.786 16.283 1.00 53.34 591 ALA A N 1
ATOM 4304 C CA . ALA A 1 591 ? 41.204 -13.348 16.188 1.00 53.34 591 ALA A CA 1
ATOM 4305 C C . ALA A 1 591 ? 41.250 -12.803 14.755 1.00 53.34 591 ALA A C 1
ATOM 4307 O O . ALA A 1 591 ? 41.896 -13.445 13.895 1.00 53.34 591 ALA A O 1
#

Radius of gyration: 67.12 Å; chains: 1; bounding box: 172×126×197 Å